Protein AF-0000000075341262 (afdb_homodimer)

Secondary structure (DSSP, 8-state):
--------------------S-HHHHHHHHHHHHTTT-HHHHHHHHHHHHHHS-S-S-EEEEEEPHHHHHHH-S--HHHHHHTEESS---HHHHTTPPTT-EEE-SSTT-EEEB-S-TTSSS-EETTEEEEEEEEEE-SSEEEEEESS---TT------S---S-------B------B--S----HHHHHHHHHTT-HHHHHHHHTS--S--SSBPPEEEEEPPGGGGTTTTT-HHHHHHHHHTTEESS---HHHHHHSPTTEEEE-SSTT-EEEEEEETTEEEETTEEEEEEEEEE-SSEEEEEESSPPPPP-----------/--------------------S-HHHHHHHHHHHHTTT-HHHHHHHHHHHHHHS-S-S-EEEEEEPHHHHHHH-S--HHHHHHTEESS---HHHHTTPPTT-EEE-SSTT-EEEB-S-TTSSS-EETTEEEEEEEEEE-SSEEEEEESS---TT------SS--S-------B------B--S----HHHHHHHHHTT-HHHHHHHHTS--S--SSBPPEEEEEPPGGGGTT-TT-HHHHHHHHHTTEESS---HHHHHHSPTTEEEE-SSTT-EEEEEEETTEEEETTEEEEEEEEEE-SSEEEEEESSPPPPP-----------

Sequence (650 aa):
MAAKLVISLTLLSLFSLSYPLPDNSVSDAVEILSNSGYLSMALTLEFGSKFLTPPSPSLTIFSPSDSAFASFGQPSLALLQLHFSPLSFPSTFMKTLPYHAKIPTMSPNHTLIVTSLPSDDQVSLNGVKINQPEIYDDGSLRIFGIETFLDPDYSVSESQDGADPDLTLGQSVECLESVRGSEMNFDDAVRYLTTEGYNVMASFLQLQLVGFKDQTVVLTVFAPPDEAFQGYFGNFSEYSSIFLRHVVPCKISYQDLIDFDQGTVLPTFLEGFKINVTKSLKDLYLNNVRVNDPSLYLNDWMFIHGVEKIVPEYVPQSSQIGSSMMAAKLVISLTLLSLFSLSYPLPDNSVSDAVEILSNSGYLSMALTLEFGSKFLTPPSPSLTIFSPSDSAFASFGQPSLALLQLHFSPLSFPSTFMKTLPYHAKIPTMSPNHTLIVTSLPSDDQVSLNGVKINQPEIYDDGSLRIFGIETFLDPDYSVSESQDGADPDLTLGQSVECLESVRGSEMNFDDAVRYLTTEGYNVMASFLQLQLVGFKDQTVVLTVFAPPDEAFQGYFGNFSEYSSIFLRHVVPCKISYQDLIDFDQGTVLPTFLEGFKINVTKSLKDLYLNNVRVNDPSLYLNDWMFIHGVEKIVPEYVPQSSQIGSSM

Organism: Citrus sinensis (NCBI:txid2711)

pLDDT: mean 76.07, std 20.43, range [21.83, 98.31]

Solvent-accessible surface area (backbone atoms only — not comparable to full-atom values): 35566 Å² total; per-residue (Å²): 136,84,80,76,77,74,76,75,76,72,75,74,73,77,72,79,76,48,57,44,52,55,66,64,55,55,53,52,45,31,54,50,28,51,73,66,55,20,40,63,49,19,50,43,50,72,75,30,37,78,76,59,36,58,44,32,66,24,27,21,34,53,36,37,30,40,68,32,43,66,74,71,49,87,75,51,70,61,58,55,16,54,33,28,20,55,50,50,65,53,69,76,54,56,41,49,44,33,42,63,26,74,43,67,31,55,18,86,98,42,64,41,32,28,60,22,48,46,67,43,94,48,49,18,44,55,75,39,56,42,46,82,75,60,79,34,74,74,75,36,44,26,28,27,40,22,69,53,80,76,54,92,78,61,61,81,67,76,65,88,71,74,54,63,79,66,62,74,49,33,70,62,62,78,54,60,73,64,42,81,38,68,70,51,68,51,60,66,59,27,54,51,27,37,57,69,33,19,45,59,56,20,26,55,53,59,50,39,90,64,62,80,39,71,56,20,64,26,26,19,35,52,41,34,38,46,77,56,42,76,86,47,68,71,44,51,79,48,50,26,61,58,54,26,57,29,29,23,60,24,68,61,51,64,66,55,61,70,66,46,56,75,27,20,29,36,63,30,68,25,75,64,36,56,39,36,35,40,70,56,94,92,45,46,23,42,31,84,31,44,54,73,35,68,66,67,39,81,59,96,44,41,28,29,29,29,26,66,38,73,71,49,53,60,53,84,72,76,73,76,73,74,74,82,117,135,83,80,78,77,75,78,75,75,74,77,74,75,77,70,77,74,49,57,44,52,54,66,65,55,55,54,52,44,30,54,51,27,51,73,66,56,21,39,62,49,20,50,44,50,72,76,29,38,77,76,58,36,57,41,31,65,24,27,22,33,54,35,36,29,39,67,32,41,67,74,70,49,87,75,52,68,61,59,54,16,55,33,28,21,53,51,49,67,53,70,76,54,55,40,49,42,33,43,63,26,72,42,67,30,56,18,86,98,42,64,41,32,29,60,22,48,46,66,42,92,48,47,18,42,56,75,40,55,42,46,80,75,60,78,35,73,74,72,36,44,27,30,26,39,22,68,53,80,76,53,89,78,62,60,81,68,76,64,85,72,73,53,63,78,66,60,75,50,34,69,62,63,78,55,63,74,61,44,80,39,67,73,52,68,54,61,65,60,28,55,51,27,40,60,71,32,19,45,59,57,21,26,57,52,59,49,39,90,65,61,79,38,70,58,22,66,28,25,20,33,53,40,34,37,46,74,53,46,74,83,48,70,71,42,51,81,49,49,26,60,57,52,27,55,29,30,23,61,24,69,60,52,62,67,54,60,70,66,46,56,74,28,20,28,36,64,29,67,24,73,64,36,55,40,36,34,39,71,57,94,95,46,44,23,41,30,84,29,44,53,73,35,69,66,69,40,78,58,95,43,40,29,29,28,28,26,66,40,73,70,48,54,59,54,84,72,75,73,77,72,75,73,81,118

Foldseek 3Di:
DDPPPPPPPPPPPPPPCLPAAPPVQLVVLLVLCCPPQQNVVSVCSVPPVVPLPPSAQAKEFATEGPVQCVVVDDDDSLLRQQRMASAHAAPVRLLQAFFQAWGDTSRPPFTWTWHDHSQDPFTDTLNWTWDPDFSDDDPRYTYIYTHHGHDRPSDPPPPDDDPPPCPVQDDADPADFWDQDDFDACVVVLVLCVVVQQNLLSVVSNPDPTGPDSTFFAKEFATEGPVQCVPPPPRVVCSCVLRQLRMFRHHAAPVNLVPDDQNHWTDTSRPNAIWTWHDDDPWIDTLNWTQPAGQSDDDDRYTYTYTHHRRGGRDPDPPPPPPPD/DDPPPPPPPPPPPPPPCLPAAPPVQLVVLLVLCCVPQQNVVSVCSVPPVVPLPPSAQAKEFATEGPVQCVVVDDDDSLLRQQRMASAHAAPVRLLQAFFQAWGDTSRPPFTWTWHDHSQDPFTDTLNWTWDPDFSDDDPRYTYIYTHHGHDRPSDPPPPDDDPVPCPVQDAADPADDWDQDDFDACVVVLVLCVVVQQNLLSVVSNPDPTGPDSTHFAKEFATEGPVQCVPVPPRVVCSCVLRQLRMFRHHAAPVNL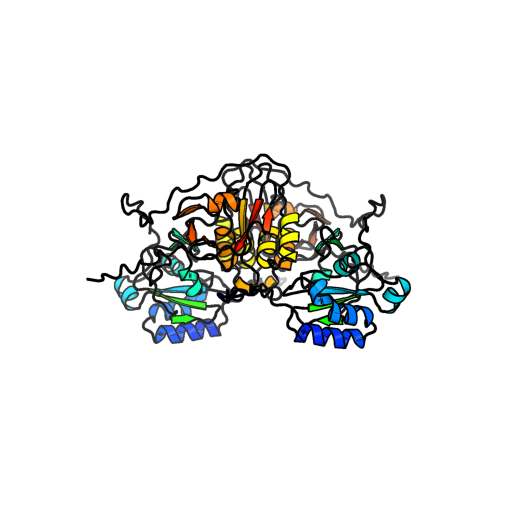VPDDQNHWTDTSRPNAIWTWHDDDPWIDTLNWTQPAGQSDDDDRYTYTYTHHRRGGRDPDPPPPPPPD

Nearest PDB structures (foldseek):
  5yjh-assembly1_A-2  TM=3.939E-01  e=1.850E-12  Homo sapiens
  7ezx-assembly1_bP  TM=5.472E-01  e=1.880E-06  Porphyridium purpureum
  5yjh-assembly1_A-2  TM=3.938E-01  e=3.399E-12  Homo sapiens
  7ezx-assembly1_bP  TM=5.399E-01  e=1.982E-06  Porphyridium purpureum

Structure (mmCIF, N/CA/C/O backbone):
data_AF-0000000075341262-model_v1
#
loop_
_entity.id
_entity.type
_entity.pdbx_description
1 polymer 'FAS1 domain-containing protein'
#
loop_
_atom_site.group_PDB
_atom_site.id
_atom_site.type_symbol
_atom_site.label_atom_id
_atom_site.label_alt_id
_atom_site.label_comp_id
_atom_site.label_asym_id
_atom_site.label_entity_id
_atom_site.label_seq_id
_atom_site.pdbx_PDB_ins_code
_atom_site.Cartn_x
_atom_site.Cartn_y
_atom_site.Cartn_z
_atom_site.occupancy
_atom_site.B_iso_or_equiv
_atom_site.auth_seq_id
_atom_site.auth_comp_id
_atom_site.auth_asym_id
_atom_site.auth_atom_id
_atom_site.pdbx_PDB_model_num
ATOM 1 N N . MET A 1 1 ? 61.438 -13.398 -24.422 1 26.08 1 MET A N 1
ATOM 2 C CA . MET A 1 1 ? 60.938 -12.102 -23.984 1 26.08 1 MET A CA 1
ATOM 3 C C . MET A 1 1 ? 59.406 -12.047 -24.141 1 26.08 1 MET A C 1
ATOM 5 O O . MET A 1 1 ? 58.906 -11.766 -25.234 1 26.08 1 MET A O 1
ATOM 9 N N . ALA A 1 2 ? 58.656 -12.969 -23.484 1 28.7 2 ALA A N 1
ATOM 10 C CA . ALA A 1 2 ? 57.25 -13.336 -23.594 1 28.7 2 ALA A CA 1
ATOM 11 C C . ALA A 1 2 ? 56.344 -12.18 -23.141 1 28.7 2 ALA A C 1
ATOM 13 O O . ALA A 1 2 ? 56.469 -11.703 -22 1 28.7 2 ALA A O 1
ATOM 14 N N . ALA A 1 3 ? 55.844 -11.312 -24.109 1 26.92 3 ALA A N 1
ATOM 15 C CA . ALA A 1 3 ? 54.969 -10.156 -23.984 1 26.92 3 ALA A CA 1
ATOM 16 C C . ALA A 1 3 ? 53.625 -10.547 -23.344 1 26.92 3 ALA A C 1
ATOM 18 O O . ALA A 1 3 ? 52.875 -11.344 -23.891 1 26.92 3 ALA A O 1
ATOM 19 N N . LYS A 1 4 ? 53.562 -10.68 -21.953 1 32.91 4 LYS A N 1
ATOM 20 C CA . LYS A 1 4 ? 52.375 -10.938 -21.172 1 32.91 4 LYS A CA 1
ATOM 21 C C . LYS A 1 4 ? 51.281 -9.906 -21.469 1 32.91 4 LYS A C 1
ATOM 23 O O . LYS A 1 4 ? 51.469 -8.711 -21.281 1 32.91 4 LYS A O 1
ATOM 28 N N . LEU A 1 5 ? 50.469 -10.125 -22.531 1 27.78 5 LEU A N 1
ATOM 29 C CA . LEU A 1 5 ? 49.281 -9.328 -22.859 1 27.78 5 LEU A CA 1
ATOM 30 C C . LEU A 1 5 ? 48.344 -9.219 -21.672 1 27.78 5 LEU A C 1
ATOM 32 O O . LEU A 1 5 ? 47.781 -10.227 -21.219 1 27.78 5 LEU A O 1
ATOM 36 N N . VAL A 1 6 ? 48.688 -8.406 -20.672 1 28.11 6 VAL A N 1
ATOM 37 C CA . VAL A 1 6 ? 47.75 -8.125 -19.578 1 28.11 6 VAL A CA 1
ATOM 38 C C . VAL A 1 6 ? 46.469 -7.539 -20.109 1 28.11 6 VAL A C 1
ATOM 40 O O . VAL A 1 6 ? 46.469 -6.492 -20.766 1 28.11 6 VAL A O 1
ATOM 43 N N . ILE A 1 7 ? 45.562 -8.422 -20.594 1 27.2 7 ILE A N 1
ATOM 44 C CA . ILE A 1 7 ? 44.219 -7.965 -20.938 1 27.2 7 ILE A CA 1
ATOM 45 C C . ILE A 1 7 ? 43.594 -7.234 -19.75 1 27.2 7 ILE A C 1
ATOM 47 O O . ILE A 1 7 ? 43.469 -7.797 -18.656 1 27.2 7 ILE A O 1
ATOM 51 N N . SER A 1 8 ? 43.875 -5.945 -19.609 1 26.41 8 SER A N 1
ATOM 52 C CA . SER A 1 8 ? 43.156 -5.098 -18.641 1 26.41 8 SER A CA 1
ATOM 53 C C . SER A 1 8 ? 41.656 -5.199 -18.797 1 26.41 8 SER A C 1
ATOM 55 O O . SER A 1 8 ? 41.125 -4.855 -19.844 1 26.41 8 SER A O 1
ATOM 57 N N . LEU A 1 9 ? 41.094 -6.238 -18.281 1 24.53 9 LEU A N 1
ATOM 58 C CA . LEU A 1 9 ? 39.625 -6.312 -18.219 1 24.53 9 LEU A CA 1
ATOM 59 C C . LEU A 1 9 ? 39.062 -5.074 -17.531 1 24.53 9 LEU A C 1
ATOM 61 O O . LEU A 1 9 ? 39.344 -4.828 -16.359 1 24.53 9 LEU A O 1
ATOM 65 N N . THR A 1 10 ? 38.938 -4.016 -18.344 1 27.02 10 THR A N 1
ATOM 66 C CA . THR A 1 10 ? 38.25 -2.826 -17.875 1 27.02 10 THR A CA 1
ATOM 67 C C . THR A 1 10 ? 36.875 -3.199 -17.281 1 27.02 10 THR A C 1
ATOM 69 O O . THR A 1 10 ? 36.125 -3.955 -17.875 1 27.02 10 THR A O 1
ATOM 72 N N . LEU A 1 11 ? 36.875 -3.322 -16.047 1 23.42 11 LEU A N 1
ATOM 73 C CA . LEU A 1 11 ? 35.656 -3.445 -15.234 1 23.42 11 LEU A CA 1
ATOM 74 C C . LEU A 1 11 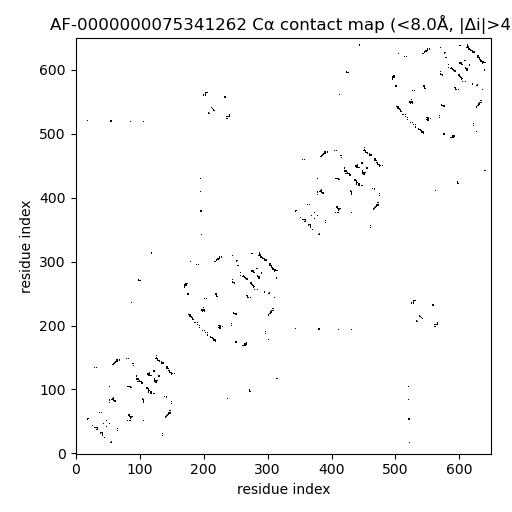? 34.625 -2.379 -15.617 1 23.42 11 LEU A C 1
ATOM 76 O O . LEU A 1 11 ? 34.875 -1.185 -15.43 1 23.42 11 LEU A O 1
ATOM 80 N N . LEU A 1 12 ? 33.938 -2.631 -16.781 1 25.83 12 LEU A N 1
ATOM 81 C CA . LEU A 1 12 ? 32.781 -1.77 -17.094 1 25.83 12 LEU A CA 1
ATOM 82 C C . LEU A 1 12 ? 31.875 -1.615 -15.891 1 25.83 12 LEU A C 1
ATOM 84 O O . LEU A 1 12 ? 31.344 -2.604 -15.375 1 25.83 12 LEU A O 1
ATOM 88 N N . SER A 1 13 ? 32.156 -0.7 -15.055 1 25.8 13 SER A N 1
ATOM 89 C CA . SER A 1 13 ? 31.281 -0.218 -14 1 25.8 13 SER A CA 1
ATOM 90 C C . SER A 1 13 ? 29.844 -0.079 -14.508 1 25.8 13 SER A C 1
ATOM 92 O O . SER A 1 13 ? 29.578 0.685 -15.438 1 25.8 13 SER A O 1
ATOM 94 N N . LEU A 1 14 ? 29.219 -1.147 -14.609 1 25.58 14 LEU A N 1
ATOM 95 C CA . LEU A 1 14 ? 27.781 -1.118 -14.883 1 25.58 14 LEU A CA 1
ATOM 96 C C . LEU A 1 14 ? 27.062 -0.161 -13.93 1 25.58 14 LEU A C 1
ATOM 98 O O . LEU A 1 14 ? 26.969 -0.43 -12.727 1 25.58 14 LEU A O 1
ATOM 102 N N . PHE A 1 15 ? 27.172 1.154 -14.188 1 28.8 15 PHE A N 1
ATOM 103 C CA . PHE A 1 15 ? 26.391 2.24 -13.617 1 28.8 15 PHE A CA 1
ATOM 104 C C . PHE A 1 15 ? 24.906 1.879 -13.602 1 28.8 15 PHE A C 1
ATOM 106 O O . PHE A 1 15 ? 24.359 1.453 -14.625 1 28.8 15 PHE A O 1
ATOM 113 N N . SER A 1 16 ? 24.422 1.258 -12.617 1 31.05 16 SER A N 1
ATOM 114 C CA . SER A 1 16 ? 23 1.072 -12.297 1 31.05 16 SER A CA 1
ATOM 115 C C . SER A 1 16 ? 22.172 2.27 -12.75 1 31.05 16 SER A C 1
ATOM 117 O O . SER A 1 16 ? 22.422 3.398 -12.312 1 31.05 16 SER A O 1
ATOM 119 N N . LEU A 1 17 ? 21.609 2.307 -13.945 1 32.59 17 LEU A N 1
ATOM 120 C CA . LEU A 1 17 ? 20.844 3.348 -14.617 1 32.59 17 LEU A CA 1
ATOM 121 C C . LEU A 1 17 ? 19.641 3.768 -13.781 1 32.59 17 LEU A C 1
ATOM 123 O O . LEU A 1 17 ? 18.594 3.119 -13.828 1 32.59 17 LEU A O 1
ATOM 127 N N . SER A 1 18 ? 19.672 4.055 -12.5 1 40.34 18 SER A N 1
ATOM 128 C CA . SER A 1 18 ? 18.719 5.008 -11.938 1 40.34 18 SER A CA 1
ATOM 129 C C . SER A 1 18 ? 18.312 6.059 -12.969 1 40.34 18 SER A C 1
ATOM 131 O O . SER A 1 18 ? 19.172 6.766 -13.508 1 40.34 18 SER A O 1
ATOM 133 N N . TYR A 1 19 ? 17.359 5.723 -13.719 1 44.75 19 TYR A N 1
ATOM 134 C CA . TYR A 1 19 ? 17.109 6.723 -14.75 1 44.75 19 TYR A CA 1
ATOM 135 C C . TYR A 1 19 ? 16.953 8.109 -14.133 1 44.75 19 TYR A C 1
ATOM 137 O O . TYR A 1 19 ? 16.109 8.312 -13.258 1 44.75 19 TYR A O 1
ATOM 145 N N . PRO A 1 20 ? 17.891 8.75 -14.117 1 58.56 20 PRO A N 1
ATOM 146 C CA . PRO A 1 20 ? 17.859 10.164 -13.758 1 58.56 20 PRO A CA 1
ATOM 147 C C . PRO A 1 20 ? 16.703 10.922 -14.406 1 58.56 20 PRO A C 1
ATOM 149 O O . PRO A 1 20 ? 16.062 10.406 -15.32 1 58.56 20 PRO A O 1
ATOM 152 N N . LEU A 1 21 ? 16.125 11.789 -13.641 1 66.81 21 LEU A N 1
ATOM 153 C CA . LEU A 1 21 ? 15.266 12.766 -14.305 1 66.81 21 LEU A CA 1
ATOM 154 C C . LEU A 1 21 ? 15.656 12.922 -15.773 1 66.81 21 LEU A C 1
ATOM 156 O O . LEU A 1 21 ? 16.844 12.875 -16.109 1 66.81 21 LEU A O 1
ATOM 160 N N . PRO A 1 22 ? 14.648 12.805 -16.625 1 64.69 22 PRO A N 1
ATOM 161 C CA . PRO A 1 22 ? 15.016 13.086 -18.016 1 64.69 22 PRO A CA 1
ATOM 162 C C . PRO A 1 22 ? 15.891 14.328 -18.156 1 64.69 22 PRO A C 1
ATOM 164 O O . PRO A 1 22 ? 15.688 15.32 -17.438 1 64.69 22 PRO A O 1
ATOM 167 N N . ASP A 1 23 ? 16.859 14.234 -18.891 1 70.88 23 ASP A N 1
ATOM 168 C CA . ASP A 1 23 ? 17.797 15.328 -19.125 1 70.88 23 ASP A CA 1
ATOM 169 C C . ASP A 1 23 ? 17.062 16.609 -19.531 1 70.88 23 ASP A C 1
ATOM 171 O O . ASP A 1 23 ? 17.453 17.703 -19.141 1 70.88 23 ASP A O 1
ATOM 175 N N . ASN A 1 24 ? 15.969 16.312 -20.172 1 79.12 24 ASN A N 1
ATOM 176 C CA . ASN A 1 24 ? 15.219 17.5 -20.594 1 79.12 24 ASN A CA 1
ATOM 177 C C . ASN A 1 24 ? 14.555 18.188 -19.406 1 79.12 24 ASN A C 1
ATOM 179 O O . ASN A 1 24 ? 14.375 19.406 -19.406 1 79.12 24 ASN A O 1
ATOM 183 N N . SER A 1 25 ? 14.266 17.406 -18.438 1 83.88 25 SER A N 1
ATOM 184 C CA . SER A 1 25 ? 13.648 18 -17.25 1 83.88 25 SER A CA 1
ATOM 185 C C . SER A 1 25 ? 14.617 18.906 -16.516 1 83.88 25 SER A C 1
ATOM 187 O O . SER A 1 25 ? 14.266 20.047 -16.156 1 83.88 25 SER A O 1
ATOM 189 N N . VAL A 1 26 ? 15.859 18.516 -16.391 1 85.44 26 VAL A N 1
ATOM 190 C CA . VAL A 1 26 ? 16.859 19.281 -15.656 1 85.44 26 VAL A CA 1
ATOM 191 C C . VAL A 1 26 ? 17.234 20.531 -16.453 1 85.44 26 VAL A C 1
ATOM 193 O O . VAL A 1 26 ? 17.328 21.625 -15.891 1 85.44 26 VAL A O 1
ATOM 196 N N . SER A 1 27 ? 17.359 20.328 -17.719 1 86.75 27 SER A N 1
ATOM 197 C CA . SER A 1 27 ? 17.734 21.453 -18.562 1 86.75 27 SER A CA 1
ATOM 198 C C . SER A 1 27 ? 16.656 22.531 -18.578 1 86.75 27 SER A C 1
ATOM 200 O O . SER A 1 27 ? 16.953 23.719 -18.484 1 86.75 27 SER A O 1
ATOM 202 N N . ASP A 1 28 ? 15.43 22.094 -18.672 1 90.75 28 ASP A N 1
ATOM 203 C CA . ASP A 1 28 ? 14.312 23.031 -18.656 1 90.75 28 ASP A CA 1
ATOM 204 C C . ASP A 1 28 ? 14.227 23.766 -17.312 1 90.75 28 ASP A C 1
ATOM 206 O O . ASP A 1 28 ? 14.016 24.969 -17.281 1 90.75 28 ASP A O 1
ATOM 210 N N . ALA A 1 29 ? 14.422 23 -16.297 1 92.5 29 ALA A N 1
ATOM 211 C CA . ALA A 1 29 ? 14.367 23.578 -14.969 1 92.5 29 ALA A CA 1
ATOM 212 C C . ALA A 1 29 ? 15.477 24.609 -14.766 1 92.5 29 ALA A C 1
ATOM 214 O O . ALA A 1 29 ? 15.25 25.672 -14.203 1 92.5 29 ALA A O 1
ATO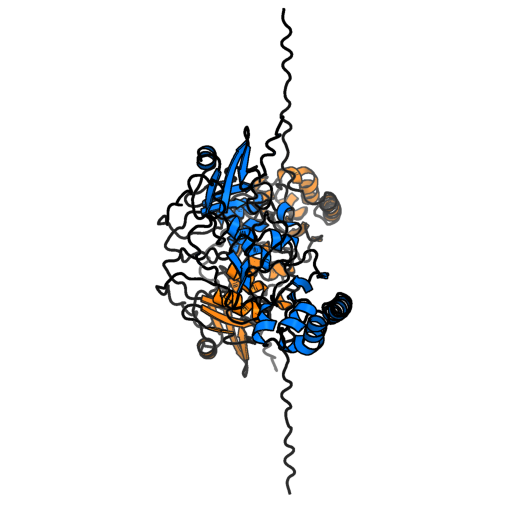M 215 N N . VAL A 1 30 ? 16.672 24.328 -15.234 1 90.38 30 VAL A N 1
ATOM 216 C CA . VAL A 1 30 ? 17.828 25.219 -15.094 1 90.38 30 VAL A CA 1
ATOM 217 C C . VAL A 1 30 ? 17.562 26.531 -15.828 1 90.38 30 VAL A C 1
ATOM 219 O O . VAL A 1 30 ? 17.844 27.609 -15.305 1 90.38 30 VAL A O 1
ATOM 222 N N . GLU A 1 31 ? 17 26.422 -16.969 1 90.94 31 GLU A N 1
ATOM 223 C CA . GLU A 1 31 ? 16.688 27.609 -17.75 1 90.94 31 GLU A CA 1
ATOM 224 C C . GLU A 1 31 ? 15.672 28.5 -17.016 1 90.94 31 GLU A C 1
ATOM 226 O O . GLU A 1 31 ? 15.867 29.703 -16.906 1 90.94 31 GLU A O 1
ATOM 231 N N . ILE A 1 32 ? 14.711 27.891 -16.547 1 93.19 32 ILE A N 1
ATOM 232 C CA . ILE A 1 32 ? 13.648 28.641 -15.891 1 93.19 32 ILE A CA 1
ATOM 233 C C . ILE A 1 32 ? 14.18 29.25 -14.594 1 93.19 32 ILE A C 1
ATOM 235 O O . ILE A 1 32 ? 13.945 30.438 -14.312 1 93.19 32 ILE A O 1
ATOM 239 N N . LEU A 1 33 ? 14.898 28.516 -13.82 1 92.69 33 LEU A N 1
ATOM 240 C CA . LEU A 1 33 ? 15.477 29 -12.57 1 92.69 33 LEU A CA 1
ATOM 241 C C . LEU A 1 33 ? 16.406 30.188 -12.828 1 92.69 33 LEU A C 1
ATOM 243 O O . LEU A 1 33 ? 16.375 31.172 -12.102 1 92.69 33 LEU A O 1
ATOM 247 N N . SER A 1 34 ? 17.203 30.078 -13.883 1 88.94 34 SER A N 1
ATOM 248 C CA . SER A 1 34 ? 18.203 31.109 -14.203 1 88.94 34 SER A CA 1
ATOM 249 C C . SER A 1 34 ? 17.531 32.438 -14.531 1 88.94 34 SER A C 1
ATOM 251 O O . SER A 1 34 ? 18.125 33.5 -14.297 1 88.94 34 SER A O 1
ATOM 253 N N . ASN A 1 35 ? 16.328 32.312 -14.969 1 89 35 ASN A N 1
ATOM 254 C CA . ASN A 1 35 ? 15.633 33.531 -15.406 1 89 35 ASN A CA 1
ATOM 255 C C . ASN A 1 35 ? 14.602 34 -14.383 1 89 35 ASN A C 1
ATOM 257 O O . ASN A 1 35 ? 13.797 34.875 -14.672 1 89 35 ASN A O 1
ATOM 261 N N . SER A 1 36 ? 14.594 33.375 -13.227 1 91.38 36 SER A N 1
ATOM 262 C CA . SER A 1 36 ? 13.531 33.688 -12.273 1 91.38 36 SER A CA 1
ATOM 263 C C . SER A 1 36 ? 14.117 34.094 -10.922 1 91.38 36 SER A C 1
ATOM 265 O O . SER A 1 36 ? 13.438 34 -9.898 1 91.38 36 SER A O 1
ATOM 267 N N . GLY A 1 37 ? 15.406 34.438 -10.875 1 90.38 37 GLY A N 1
ATOM 268 C CA . GLY A 1 37 ? 16 34.875 -9.633 1 90.38 37 GLY A CA 1
ATOM 269 C C . GLY A 1 37 ? 16.562 33.75 -8.789 1 90.38 37 GLY A C 1
ATOM 270 O O . GLY A 1 37 ? 16.828 33.906 -7.598 1 90.38 37 GLY A O 1
ATOM 271 N N . TYR A 1 38 ? 16.688 32.562 -9.398 1 92.81 38 TYR A N 1
ATOM 272 C CA . TYR A 1 38 ? 17.203 31.391 -8.719 1 92.81 38 TYR A CA 1
ATOM 273 C C . TYR A 1 38 ? 18.422 30.828 -9.453 1 92.81 38 TYR A C 1
ATOM 275 O O . TYR A 1 38 ? 18.531 29.609 -9.641 1 92.81 38 TYR A O 1
ATOM 283 N N . LEU A 1 39 ? 19.297 31.703 -9.859 1 86.38 39 LEU A N 1
ATOM 284 C CA . LEU A 1 39 ? 20.469 31.312 -10.641 1 86.38 39 LEU A CA 1
ATOM 285 C C . LEU A 1 39 ? 21.375 30.391 -9.844 1 86.38 39 LEU A C 1
ATOM 287 O O . LEU A 1 39 ? 21.922 29.438 -10.383 1 86.38 39 LEU A O 1
ATOM 291 N N . SER A 1 40 ? 21.625 30.656 -8.578 1 88.62 40 SER A N 1
ATOM 292 C CA . SER A 1 40 ? 22.5 29.844 -7.742 1 88.62 40 SER A CA 1
ATOM 293 C C . SER A 1 40 ? 22.031 28.391 -7.703 1 88.62 40 SER A C 1
ATOM 295 O O . SER A 1 40 ? 22.828 27.469 -7.84 1 88.62 40 SER A O 1
ATOM 297 N N . MET A 1 41 ? 20.688 28.234 -7.52 1 91.5 41 MET A N 1
ATOM 298 C CA . MET A 1 41 ? 20.156 26.875 -7.504 1 91.5 41 MET A CA 1
ATOM 299 C C . MET A 1 41 ? 20.219 26.25 -8.891 1 91.5 41 MET A C 1
ATOM 301 O O . MET A 1 41 ? 20.469 25.047 -9.023 1 91.5 41 MET A O 1
ATOM 305 N N . ALA A 1 42 ? 20.016 27.047 -9.969 1 88.94 42 ALA A N 1
ATOM 306 C CA . ALA A 1 42 ? 20.172 26.562 -11.336 1 88.94 42 ALA A CA 1
ATOM 307 C C . ALA A 1 42 ? 21.562 25.969 -11.555 1 88.94 42 ALA A C 1
ATOM 309 O O . ALA A 1 42 ? 21.688 24.875 -12.094 1 88.94 42 ALA A O 1
ATOM 310 N N . LEU A 1 43 ? 22.516 26.656 -11.07 1 81.25 43 LEU A N 1
ATOM 311 C CA . LEU A 1 43 ? 23.891 26.203 -11.227 1 81.25 43 LEU A CA 1
ATOM 312 C C . LEU A 1 43 ? 24.156 24.969 -10.391 1 81.25 43 LEU A C 1
ATOM 314 O O . LEU A 1 43 ? 24.859 24.047 -10.836 1 81.25 43 LEU A O 1
ATOM 318 N N . THR A 1 44 ? 23.594 24.984 -9.219 1 83.94 44 THR A N 1
ATOM 319 C CA . THR A 1 44 ? 23.719 23.812 -8.359 1 83.94 44 THR A CA 1
ATOM 320 C C . THR A 1 44 ? 23.141 22.578 -9.039 1 83.94 44 THR A C 1
ATOM 322 O O . THR A 1 44 ? 23.734 21.5 -8.984 1 83.94 44 THR A O 1
ATOM 325 N N . LEU A 1 45 ? 21.969 22.766 -9.609 1 84 45 LEU A N 1
ATOM 326 C CA . LEU A 1 45 ? 21.297 21.672 -10.297 1 84 45 LEU A CA 1
ATOM 327 C C . LEU A 1 45 ? 22.078 21.234 -11.531 1 84 45 LEU A C 1
ATOM 329 O O . LEU A 1 45 ? 22.203 20.047 -11.812 1 84 45 LEU A O 1
ATOM 333 N N . GLU A 1 46 ? 22.578 22.141 -12.25 1 77.56 46 GLU A N 1
ATOM 334 C CA . GLU A 1 46 ? 23.312 21.891 -13.492 1 77.56 46 GLU A CA 1
ATOM 335 C C . GLU A 1 46 ? 24.609 21.141 -13.227 1 77.56 46 GLU A C 1
ATOM 337 O O . GLU A 1 46 ? 24.953 20.203 -13.93 1 77.56 46 GLU A O 1
ATOM 342 N N . PHE A 1 47 ? 25.328 21.516 -12.164 1 65.25 47 PHE A N 1
ATOM 343 C CA . PHE A 1 47 ? 26.672 21 -11.969 1 65.25 47 PHE A CA 1
ATOM 344 C C . PHE A 1 47 ? 26.703 19.969 -10.844 1 65.25 47 PHE A C 1
ATOM 346 O O . PHE A 1 47 ? 27.609 19.125 -10.789 1 65.25 47 PHE A O 1
ATOM 353 N N . GLY A 1 48 ? 25.656 20.016 -10.062 1 62.88 48 GLY A N 1
ATOM 354 C CA . GLY A 1 48 ? 25.703 19.172 -8.875 1 62.88 48 GLY A CA 1
ATOM 355 C C . GLY A 1 48 ? 24.719 18.031 -8.906 1 62.88 48 GLY A C 1
ATOM 356 O O . GLY A 1 48 ? 24.703 17.203 -7.988 1 62.88 48 GLY A O 1
ATOM 357 N N . SER A 1 49 ? 23.891 18 -9.914 1 62.34 49 SER A N 1
ATOM 358 C CA . SER A 1 49 ? 22.766 17.047 -9.906 1 62.34 49 SER A CA 1
ATOM 359 C C . SER A 1 49 ? 23.266 15.617 -9.734 1 62.34 49 SER A C 1
ATOM 361 O O . SER A 1 49 ? 22.641 14.82 -9.031 1 62.34 49 SER A O 1
ATOM 363 N N . LYS A 1 50 ? 24.359 15.391 -10.32 1 59.41 50 LYS A N 1
ATOM 364 C CA . LYS A 1 50 ? 24.891 14.031 -10.234 1 59.41 50 LYS A CA 1
ATOM 365 C C . LYS A 1 50 ? 25.344 13.703 -8.82 1 59.41 50 LYS A C 1
ATOM 367 O O . LYS A 1 50 ? 25.312 12.547 -8.398 1 59.41 50 LYS A O 1
ATOM 372 N N . PHE A 1 51 ? 25.781 14.758 -8.117 1 52.53 51 PHE A N 1
ATOM 373 C CA . PHE A 1 51 ? 26.328 14.562 -6.781 1 52.53 51 PHE A CA 1
ATOM 374 C C . PHE A 1 51 ? 25.266 14.773 -5.719 1 52.53 51 PHE A C 1
ATOM 376 O O . PHE A 1 51 ? 25.344 14.195 -4.633 1 52.53 51 PHE A O 1
ATOM 383 N N . LEU A 1 52 ? 24.375 15.625 -5.98 1 61.03 52 LEU A N 1
ATOM 384 C CA . LEU A 1 52 ? 23.375 16.031 -5 1 61.03 52 LEU A CA 1
ATOM 385 C C . LEU A 1 52 ? 22.234 15.023 -4.938 1 61.03 52 LEU A C 1
ATOM 387 O O . LEU A 1 52 ? 21.656 14.805 -3.873 1 61.03 52 LEU A O 1
ATOM 391 N N . THR A 1 53 ? 22.062 14.531 -6.09 1 59.88 53 THR A N 1
ATOM 392 C CA . THR A 1 53 ? 20.828 13.75 -6.176 1 59.88 53 THR A CA 1
ATOM 393 C C . THR A 1 53 ? 21.109 12.352 -6.719 1 59.88 53 THR A C 1
ATOM 395 O O . THR A 1 53 ? 21.594 12.203 -7.84 1 59.88 53 THR A O 1
ATOM 398 N N . PRO A 1 54 ? 21.266 11.477 -5.809 1 57.22 54 PRO A N 1
ATOM 399 C CA . PRO A 1 54 ? 21.234 10.164 -6.453 1 57.22 54 PRO A CA 1
ATOM 400 C C . PRO A 1 54 ? 20.141 10.047 -7.512 1 57.22 54 PRO A C 1
ATOM 402 O O . PRO A 1 54 ? 19.141 10.758 -7.449 1 57.22 54 PRO A O 1
ATOM 405 N N . PRO A 1 55 ? 20.438 9.422 -8.578 1 59.31 55 PRO A N 1
ATOM 406 C CA . PRO A 1 55 ? 19.422 9.281 -9.617 1 59.31 55 PRO A CA 1
ATOM 407 C C . PRO A 1 55 ? 18.062 8.875 -9.07 1 59.31 55 PRO A C 1
ATOM 409 O O . PRO A 1 55 ? 17.953 7.906 -8.312 1 59.31 55 PRO A O 1
ATOM 412 N N . SER A 1 56 ? 17.203 9.852 -9.008 1 67 56 SER A N 1
ATOM 413 C CA . SER A 1 56 ? 15.812 9.656 -8.609 1 67 56 SER A CA 1
ATOM 414 C C . SER A 1 56 ? 14.859 10.031 -9.734 1 67 56 SER A C 1
ATOM 416 O O . SER A 1 56 ? 15.102 10.992 -10.469 1 67 56 SER A O 1
ATOM 418 N N . PRO A 1 57 ? 13.867 9.203 -9.93 1 63.72 57 PRO A N 1
ATOM 419 C CA . PRO A 1 57 ? 12.914 9.516 -10.992 1 63.72 57 PRO A CA 1
ATOM 420 C C . PRO A 1 57 ? 12.055 10.742 -10.68 1 63.72 57 PRO A C 1
ATOM 422 O O . PRO A 1 57 ? 11.375 11.273 -11.555 1 63.72 57 PRO A O 1
ATOM 425 N N . SER A 1 58 ? 12.039 11.133 -9.43 1 72.5 58 SER A N 1
ATOM 426 C CA . SER A 1 58 ? 11.273 12.305 -9.016 1 72.5 58 SER A CA 1
ATOM 427 C C . SER A 1 58 ? 12.031 13.133 -7.984 1 72.5 58 SER A C 1
ATOM 429 O O . SER A 1 58 ? 12.898 12.609 -7.273 1 72.5 58 SER A O 1
ATOM 431 N N . LEU A 1 59 ? 11.703 14.414 -8.047 1 83 59 LEU A N 1
ATOM 432 C CA . LEU A 1 59 ? 12.422 15.32 -7.152 1 83 59 LEU A CA 1
ATOM 433 C C . LEU A 1 59 ? 11.57 16.547 -6.828 1 83 59 LEU A C 1
ATOM 435 O O . LEU A 1 59 ? 10.867 17.062 -7.695 1 83 59 LEU A O 1
ATOM 439 N N . THR A 1 60 ? 11.531 16.844 -5.594 1 89.56 60 THR A N 1
ATOM 440 C CA . THR A 1 60 ? 11.078 18.172 -5.203 1 89.56 60 THR A CA 1
ATOM 441 C C . THR A 1 60 ? 12.234 19 -4.66 1 89.56 60 THR A C 1
ATOM 443 O O . THR A 1 60 ? 13.008 18.516 -3.826 1 89.56 60 THR A O 1
ATOM 446 N N . ILE A 1 61 ? 12.406 20.203 -5.16 1 93 61 ILE A N 1
ATOM 447 C CA . ILE A 1 61 ? 13.477 21.094 -4.727 1 93 61 ILE A CA 1
ATOM 448 C C . ILE A 1 61 ? 12.883 22.328 -4.078 1 93 61 ILE A C 1
ATOM 450 O O . ILE A 1 61 ? 11.984 22.969 -4.637 1 93 61 ILE A O 1
ATOM 454 N N . PHE A 1 62 ? 13.266 22.641 -2.9 1 95.5 62 PHE A N 1
ATOM 455 C CA . PHE A 1 62 ? 12.969 23.906 -2.248 1 95.5 62 PHE A CA 1
ATOM 456 C C . PHE A 1 62 ? 14.125 24.875 -2.414 1 95.5 62 PHE A C 1
ATOM 458 O O . PHE A 1 62 ? 15.094 24.844 -1.648 1 95.5 62 PHE A O 1
ATOM 465 N N . SER A 1 63 ? 14 25.797 -3.332 1 95.5 63 SER A N 1
ATOM 466 C CA . SER A 1 63 ? 15.125 26.609 -3.801 1 95.5 63 SER A CA 1
ATOM 467 C C . SER A 1 63 ? 15.156 27.953 -3.104 1 95.5 63 SER A C 1
ATOM 469 O O . SER A 1 63 ? 14.281 28.797 -3.316 1 95.5 63 SER A O 1
ATOM 471 N N . PRO A 1 64 ? 16.203 28.203 -2.342 1 94.25 64 PRO A N 1
ATOM 472 C CA . PRO A 1 64 ? 16.406 29.578 -1.88 1 94.25 64 PRO A CA 1
ATOM 473 C C . PRO A 1 64 ? 16.688 30.547 -3.023 1 94.25 64 PRO A C 1
ATOM 475 O O . PRO A 1 64 ? 17.203 30.141 -4.066 1 94.25 64 PRO A O 1
ATOM 478 N N . SER A 1 65 ? 16.266 31.781 -2.812 1 92.31 65 SER A N 1
ATOM 479 C CA . SER A 1 65 ? 16.531 32.812 -3.803 1 92.31 65 SER A CA 1
ATOM 480 C C . SER A 1 65 ? 18.016 33.156 -3.871 1 92.31 65 SER A C 1
ATOM 482 O O . SER A 1 65 ? 18.781 32.812 -2.984 1 92.31 65 SER A O 1
ATOM 484 N N . ASP A 1 66 ? 18.375 33.906 -4.992 1 89 66 ASP A N 1
ATOM 485 C CA . ASP A 1 66 ? 19.75 34.375 -5.125 1 89 66 ASP A CA 1
ATOM 486 C C . ASP A 1 66 ? 20.125 35.312 -3.98 1 89 66 ASP A C 1
ATOM 488 O O . ASP A 1 66 ? 21.266 35.281 -3.5 1 89 66 ASP A O 1
ATOM 492 N N . SER A 1 67 ? 19.156 36.094 -3.543 1 90.19 67 SER A N 1
ATOM 493 C CA . SER A 1 67 ? 19.406 37 -2.406 1 90.19 67 SER A CA 1
ATOM 494 C C . SER A 1 67 ? 19.703 36.188 -1.142 1 90.19 67 SER A C 1
ATOM 496 O O . SER A 1 67 ? 20.578 36.562 -0.359 1 90.19 67 SER A O 1
ATOM 498 N N . ALA A 1 68 ? 18.984 35.062 -0.964 1 92.06 68 ALA A N 1
ATOM 499 C CA . ALA A 1 68 ? 19.234 34.219 0.189 1 92.06 68 ALA A CA 1
ATOM 500 C C . ALA A 1 68 ? 20.625 33.594 0.118 1 92.06 68 ALA A C 1
ATOM 502 O O . ALA A 1 68 ? 21.328 33.5 1.13 1 92.06 68 ALA A O 1
ATOM 503 N N . PHE A 1 69 ? 21.047 33.094 -1.058 1 88.69 69 PHE A N 1
ATOM 504 C CA . PHE A 1 69 ? 22.375 32.562 -1.252 1 88.69 69 PHE A CA 1
ATOM 505 C C . PHE A 1 69 ? 23.453 33.594 -0.935 1 88.69 69 PHE A C 1
ATOM 507 O O . PHE A 1 69 ? 24.453 33.281 -0.285 1 88.69 69 PHE A O 1
ATOM 514 N N . ALA A 1 70 ? 23.219 34.844 -1.394 1 85.31 70 ALA A N 1
ATOM 515 C CA . ALA A 1 70 ? 24.172 35.938 -1.166 1 85.31 70 ALA A CA 1
ATOM 516 C C . ALA A 1 70 ? 24.344 36.188 0.325 1 85.31 70 ALA A C 1
ATOM 518 O O . ALA A 1 70 ? 25.469 36.406 0.797 1 85.31 70 ALA A O 1
ATOM 519 N N . SER A 1 71 ? 23.234 36.188 1.012 1 89.62 71 SER A N 1
ATOM 520 C CA . SER A 1 71 ? 23.266 36.469 2.441 1 89.62 71 SER A CA 1
ATOM 521 C C . SER A 1 71 ? 23.875 35.312 3.229 1 89.62 71 SER A C 1
ATOM 523 O O . SER A 1 71 ? 24.578 35.531 4.219 1 89.62 71 SER A O 1
ATOM 525 N N . PHE A 1 72 ? 23.656 34.125 2.795 1 86.25 72 PHE A N 1
ATOM 526 C CA . PHE A 1 72 ? 24.078 32.938 3.521 1 86.25 72 PHE A CA 1
ATOM 527 C C . PHE A 1 72 ? 25.547 32.625 3.24 1 86.25 72 PHE A C 1
ATOM 529 O O . PHE A 1 72 ? 26.281 32.188 4.133 1 86.25 72 PHE A O 1
ATOM 536 N N . GLY A 1 73 ? 25.953 32.812 2.018 1 81.56 73 GLY A N 1
ATOM 537 C CA . GLY A 1 73 ? 27.297 32.406 1.58 1 81.56 73 GLY A CA 1
ATOM 538 C C . GLY A 1 73 ? 27.328 31.031 0.961 1 81.56 73 GLY A C 1
ATOM 539 O O . GLY A 1 73 ? 26.406 30.641 0.254 1 81.56 73 GLY A O 1
ATOM 540 N N . GLN A 1 74 ? 28.422 30.25 1.103 1 78.94 74 GLN A N 1
ATOM 541 C CA . GLN A 1 74 ? 28.578 28.922 0.492 1 78.94 74 GLN A CA 1
ATOM 542 C C . GLN A 1 74 ? 27.969 27.844 1.373 1 78.94 74 GLN A C 1
ATOM 544 O O . GLN A 1 74 ? 28.531 27.484 2.41 1 78.94 74 GLN A O 1
ATOM 549 N N . PRO A 1 75 ? 26.812 27.375 0.916 1 85 75 PRO A N 1
ATOM 550 C CA . PRO A 1 75 ? 26.219 26.312 1.723 1 85 75 PRO A CA 1
ATOM 551 C C . PRO A 1 75 ? 27 25 1.623 1 85 75 PRO A C 1
ATOM 553 O O . PRO A 1 75 ? 27.703 24.766 0.638 1 85 75 PRO A O 1
ATOM 556 N N . SER A 1 76 ? 26.922 24.188 2.705 1 82.38 76 SER A N 1
ATOM 557 C CA . SER A 1 76 ? 27.5 22.844 2.656 1 82.38 76 SER A CA 1
ATOM 558 C C . SER A 1 76 ? 26.672 21.922 1.764 1 82.38 76 SER A C 1
ATOM 560 O O . SER A 1 76 ? 25.516 22.219 1.46 1 82.38 76 SER A O 1
ATOM 562 N N . LEU A 1 77 ? 27.328 20.906 1.312 1 81.69 77 LEU A N 1
ATOM 563 C CA . LEU A 1 77 ? 26.625 19.906 0.519 1 81.69 77 LEU A CA 1
ATOM 564 C C . LEU A 1 77 ? 25.438 19.344 1.286 1 81.69 77 LEU A C 1
ATOM 566 O O . LEU A 1 77 ? 24.359 19.156 0.718 1 81.69 77 LEU A O 1
ATOM 570 N N . ALA A 1 78 ? 25.641 19.062 2.518 1 82.25 78 ALA A N 1
ATOM 571 C CA . ALA A 1 78 ? 24.578 18.5 3.354 1 82.25 78 ALA A CA 1
ATOM 572 C C . ALA A 1 78 ? 23.406 19.469 3.455 1 82.25 78 ALA A C 1
ATOM 574 O O . ALA A 1 78 ? 22.25 19.031 3.439 1 82.25 78 ALA A O 1
ATOM 575 N N . LEU A 1 79 ? 23.719 20.719 3.568 1 88.62 79 LEU A N 1
ATOM 576 C CA . LEU A 1 79 ? 22.656 21.719 3.639 1 88.62 79 LEU A CA 1
ATOM 577 C C . LEU A 1 79 ? 21.891 21.781 2.326 1 88.62 79 LEU A C 1
ATOM 579 O O . LEU A 1 79 ? 20.656 21.875 2.33 1 88.62 79 LEU A O 1
ATOM 583 N N . LEU A 1 80 ? 22.609 21.734 1.234 1 89.81 80 LEU A N 1
ATOM 584 C CA . LEU A 1 80 ? 21.953 21.719 -0.063 1 89.81 80 LEU A CA 1
ATOM 585 C C . LEU A 1 80 ? 21.047 20.5 -0.21 1 89.81 80 LEU A C 1
ATOM 587 O O . LEU A 1 80 ? 19.922 20.609 -0.69 1 89.81 80 LEU A O 1
ATOM 591 N N . GLN A 1 81 ? 21.531 19.406 0.224 1 87.94 81 GLN A N 1
ATOM 592 C CA . GLN A 1 81 ? 20.766 18.156 0.142 1 87.94 81 GLN A CA 1
ATOM 593 C C . GLN A 1 81 ? 19.484 18.234 0.959 1 87.94 81 GLN A C 1
ATOM 595 O O . GLN A 1 81 ? 18.484 17.594 0.627 1 87.94 81 GLN A O 1
ATOM 600 N N . LEU A 1 82 ? 19.422 19.047 2.002 1 91.69 82 LEU A N 1
ATOM 601 C CA . LEU A 1 82 ? 18.234 19.266 2.828 1 91.69 82 LEU A CA 1
ATOM 602 C C . LEU A 1 82 ? 17.109 19.891 2.016 1 91.69 82 LEU A C 1
ATOM 604 O O . LEU A 1 82 ? 15.93 19.703 2.328 1 91.69 82 LEU A O 1
ATOM 608 N N . HIS A 1 83 ? 17.5 20.531 0.953 1 93.5 83 HIS A N 1
ATOM 609 C CA . HIS A 1 83 ? 16.531 21.266 0.144 1 93.5 83 HIS A CA 1
ATOM 610 C C . HIS A 1 83 ? 16 20.391 -1 1 93.5 83 HIS A C 1
ATOM 612 O O . HIS A 1 83 ? 15.258 20.875 -1.852 1 93.5 83 HIS A O 1
ATOM 618 N N . PHE A 1 84 ? 16.406 19.141 -1.017 1 88.94 84 PHE A N 1
ATOM 619 C CA . PHE A 1 84 ? 15.984 18.172 -2.031 1 88.94 84 PHE A CA 1
ATOM 620 C C . PHE A 1 84 ? 15.219 17.016 -1.396 1 88.94 84 PHE A C 1
ATOM 622 O O . PHE A 1 84 ? 15.68 16.422 -0.427 1 88.94 84 PHE A O 1
ATOM 629 N N . SER A 1 85 ? 14.047 16.828 -1.905 1 87.75 85 SER A N 1
ATOM 630 C CA . SER A 1 85 ? 13.289 15.633 -1.534 1 87.75 85 SER A CA 1
ATOM 631 C C . SER A 1 85 ? 13.211 14.641 -2.689 1 87.75 85 SER A C 1
ATOM 633 O O . SER A 1 85 ? 12.961 15.031 -3.834 1 87.75 85 SER A O 1
ATOM 635 N N . PRO A 1 86 ? 13.477 13.406 -2.381 1 76.31 86 PRO A N 1
ATOM 636 C CA . PRO A 1 86 ? 13.5 12.414 -3.463 1 76.31 86 PRO A CA 1
ATOM 637 C C . PRO A 1 86 ? 12.102 12.117 -4.012 1 76.31 86 PRO A C 1
ATOM 639 O O . PRO A 1 86 ? 11.961 11.336 -4.953 1 76.31 86 PRO A O 1
ATOM 642 N N . LEU A 1 87 ? 11.156 12.75 -3.488 1 74.75 87 LEU A N 1
ATOM 643 C CA . LEU A 1 87 ? 9.781 12.594 -3.945 1 74.75 87 LEU A CA 1
ATOM 644 C C . LEU A 1 87 ? 9.258 13.883 -4.57 1 74.75 87 LEU A C 1
ATOM 646 O O . LEU A 1 87 ? 9.711 14.969 -4.223 1 74.75 87 LEU A O 1
ATOM 650 N N . SER A 1 88 ? 8.398 13.672 -5.566 1 79.62 88 SER A N 1
ATOM 651 C CA . SER A 1 88 ? 7.766 14.836 -6.184 1 79.62 88 SER A CA 1
ATOM 652 C C . SER A 1 88 ? 6.449 15.18 -5.492 1 79.62 88 SER A C 1
ATOM 654 O O . SER A 1 88 ? 5.512 14.383 -5.504 1 79.62 88 SER A O 1
ATOM 656 N N . PHE A 1 89 ? 6.426 16.219 -4.832 1 78.06 89 PHE A N 1
ATOM 657 C CA . PHE A 1 89 ? 5.246 16.656 -4.094 1 78.06 89 PHE A CA 1
ATOM 658 C C . PHE A 1 89 ? 4.555 17.812 -4.812 1 78.06 89 PHE A C 1
ATOM 660 O O . PHE A 1 89 ? 5.109 18.906 -4.914 1 78.06 89 PHE A O 1
ATOM 667 N N . PRO A 1 90 ? 3.35 17.594 -5.328 1 75.62 90 PRO A N 1
ATOM 668 C CA . PRO A 1 90 ? 2.631 18.75 -5.883 1 75.62 90 PRO A CA 1
ATOM 669 C C . PRO A 1 90 ? 2.131 19.703 -4.805 1 75.62 90 PRO A C 1
ATOM 671 O O . PRO A 1 90 ? 1.962 19.312 -3.65 1 75.62 90 PRO A O 1
ATOM 674 N N . SER A 1 91 ? 1.884 20.922 -5.23 1 82.12 91 SER A N 1
ATOM 675 C CA . SER A 1 91 ? 1.425 21.953 -4.309 1 82.12 91 SER A CA 1
ATOM 676 C C . SER A 1 91 ? 0.136 21.547 -3.609 1 82.12 91 SER A C 1
ATOM 678 O O . SER A 1 91 ? -0.032 21.781 -2.412 1 82.12 91 SER A O 1
ATOM 680 N N . THR A 1 92 ? -0.706 20.984 -4.352 1 70.5 92 THR A N 1
ATOM 681 C CA . THR A 1 92 ? -1.997 20.578 -3.811 1 70.5 92 THR A CA 1
ATOM 682 C C . THR A 1 92 ? -1.815 19.562 -2.686 1 70.5 92 THR A C 1
ATOM 684 O O . THR A 1 92 ? -2.525 19.609 -1.681 1 70.5 92 THR A O 1
ATOM 687 N N . PHE A 1 93 ? -0.791 18.75 -2.826 1 71.62 93 PHE A N 1
ATOM 688 C CA . PHE A 1 93 ? -0.485 17.766 -1.807 1 71.62 93 PHE A CA 1
ATOM 689 C C . PHE A 1 93 ? 0.16 18.406 -0.589 1 71.62 93 PHE A C 1
ATOM 691 O O . PHE A 1 93 ? -0.209 18.109 0.549 1 71.62 93 PHE A O 1
ATOM 698 N N . MET A 1 94 ? 1.05 19.25 -0.859 1 80.88 94 MET A N 1
ATOM 699 C CA . MET A 1 94 ? 1.767 19.906 0.231 1 80.88 94 MET A CA 1
ATOM 700 C C . MET A 1 94 ? 0.798 20.641 1.16 1 80.88 94 MET A C 1
ATOM 702 O O . MET A 1 94 ? 1 20.656 2.375 1 80.88 94 MET A O 1
ATOM 706 N N . LYS A 1 95 ? -0.25 21.078 0.644 1 77 95 LYS A N 1
ATOM 707 C CA . LYS A 1 95 ? -1.231 21.844 1.402 1 77 95 LYS A CA 1
ATOM 708 C C . LYS A 1 95 ? -2.061 20.938 2.307 1 77 95 LYS A C 1
ATOM 710 O O . LYS A 1 95 ? -2.697 21.406 3.252 1 77 95 LYS A O 1
ATOM 715 N N . THR A 1 96 ? -1.966 19.688 1.998 1 68.19 96 THR A N 1
ATOM 716 C CA . THR A 1 96 ? -2.791 18.766 2.771 1 68.19 96 THR A CA 1
ATOM 717 C C . THR A 1 96 ? -2.002 18.188 3.941 1 68.19 96 THR A C 1
ATOM 719 O O . THR A 1 96 ? -2.566 17.516 4.805 1 68.19 96 THR A O 1
ATOM 722 N N . LEU A 1 97 ? -0.682 18.406 3.973 1 75.44 97 LEU A N 1
ATOM 723 C CA . LEU A 1 97 ? 0.157 17.812 5.012 1 75.44 97 LEU A CA 1
ATOM 724 C C . LEU A 1 97 ? -0.128 18.453 6.367 1 75.44 97 LEU A C 1
ATOM 726 O O . LEU A 1 97 ? -0.215 19.672 6.477 1 75.44 97 LEU A O 1
ATOM 730 N N . PRO A 1 98 ? -0.348 17.609 7.41 1 65.38 98 PRO A N 1
ATOM 731 C CA . PRO A 1 98 ? -0.621 18.172 8.734 1 65.38 98 PRO A CA 1
ATOM 732 C C . PRO A 1 98 ? 0.614 18.797 9.375 1 65.38 98 PRO A C 1
ATOM 734 O O . PRO A 1 98 ? 1.741 18.516 8.969 1 65.38 98 PRO A O 1
ATOM 737 N N . TYR A 1 99 ? 0.291 19.547 10.352 1 73.88 99 TYR A N 1
ATOM 738 C CA . TYR A 1 99 ? 1.352 20.156 11.148 1 73.88 99 TYR A CA 1
ATOM 739 C C . TYR A 1 99 ? 2.26 19.078 11.742 1 73.88 99 TYR A C 1
ATOM 741 O O . TYR A 1 99 ? 1.782 18.047 12.21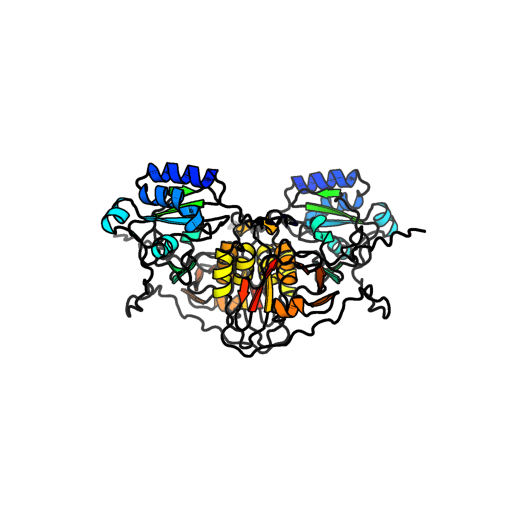9 1 73.88 99 TYR A O 1
ATOM 749 N N . HIS A 1 100 ? 3.547 19.172 11.531 1 74.5 100 HIS A N 1
ATOM 750 C CA . HIS A 1 100 ? 4.586 18.312 12.086 1 74.5 100 HIS A CA 1
ATOM 751 C C . HIS A 1 100 ? 4.816 17.078 11.211 1 74.5 100 HIS A C 1
ATOM 753 O O . HIS A 1 100 ? 5.59 16.188 11.57 1 74.5 100 HIS A O 1
ATOM 759 N N . ALA A 1 101 ? 4.02 17.078 10.156 1 74.56 101 ALA A N 1
ATOM 760 C CA . ALA A 1 101 ? 4.352 16.031 9.195 1 74.56 101 ALA A CA 1
ATOM 761 C C . ALA A 1 101 ? 5.816 16.109 8.781 1 74.56 101 ALA A C 1
ATOM 763 O O . ALA A 1 101 ? 6.398 17.188 8.727 1 74.56 101 ALA A O 1
ATOM 764 N N . LYS A 1 102 ? 6.414 14.945 8.555 1 77.25 102 LYS A N 1
ATOM 765 C CA . LYS A 1 102 ? 7.82 14.883 8.172 1 77.25 102 LYS A CA 1
ATOM 766 C C . LYS A 1 102 ? 7.977 14.594 6.684 1 77.25 102 LYS A C 1
ATOM 768 O O . LYS A 1 102 ? 7.305 13.711 6.141 1 77.25 102 LYS A O 1
ATOM 773 N N . ILE A 1 103 ? 8.766 15.367 5.992 1 83.06 103 ILE A N 1
ATOM 774 C CA . ILE A 1 103 ? 9.109 15.195 4.586 1 83.06 103 ILE A CA 1
ATOM 775 C C . ILE A 1 103 ? 10.547 14.695 4.461 1 83.06 103 ILE A C 1
ATOM 777 O O . ILE A 1 103 ? 11.477 15.312 4.988 1 83.06 103 ILE A O 1
ATOM 781 N N . PRO A 1 104 ? 10.727 13.609 3.822 1 79.38 104 PRO A N 1
ATOM 782 C CA . PRO A 1 104 ? 12.094 13.109 3.666 1 79.38 104 PRO A CA 1
ATOM 783 C C . PRO A 1 104 ? 12.953 14.008 2.771 1 79.38 104 PRO A C 1
ATOM 785 O O . PRO A 1 104 ? 12.43 14.656 1.858 1 79.38 104 PRO A O 1
ATOM 788 N N . THR A 1 105 ? 14.211 14.102 3.041 1 86.12 105 THR A N 1
ATOM 789 C CA . THR A 1 105 ? 15.148 14.867 2.232 1 86.12 105 THR A CA 1
ATOM 790 C C . THR A 1 105 ? 16.297 13.977 1.755 1 86.12 105 THR A C 1
ATOM 792 O O . THR A 1 105 ? 16.375 12.805 2.123 1 86.12 105 THR A O 1
ATOM 795 N N . MET A 1 106 ? 17.125 14.578 0.91 1 78.12 106 MET A N 1
ATOM 796 C CA . MET A 1 106 ? 18.312 13.875 0.409 1 78.12 106 MET A CA 1
ATOM 797 C C . MET A 1 106 ? 19.469 14 1.39 1 78.12 106 MET A C 1
ATOM 799 O O . MET A 1 106 ? 20.531 13.414 1.173 1 78.12 106 MET A O 1
ATOM 803 N N . SER A 1 107 ? 19.266 14.82 2.422 1 80 107 SER A N 1
ATOM 804 C CA . SER A 1 107 ? 20.219 14.82 3.533 1 80 107 SER A CA 1
ATOM 805 C C . SER A 1 107 ? 19.953 13.656 4.48 1 80 107 SER A C 1
ATOM 807 O O . SER A 1 107 ? 18.859 13.531 5.043 1 80 107 SER A O 1
ATOM 809 N N . PRO A 1 108 ? 21 12.797 4.527 1 72 108 PRO A N 1
ATOM 810 C CA . PRO A 1 108 ? 20.797 11.609 5.359 1 72 108 PRO A CA 1
ATOM 811 C C . PRO A 1 108 ? 20.359 11.953 6.781 1 72 108 PRO A C 1
ATOM 813 O O . PRO A 1 108 ? 20.906 12.875 7.395 1 72 108 PRO A O 1
ATOM 816 N N . ASN A 1 109 ? 19.297 11.344 7.344 1 68.75 109 ASN A N 1
ATOM 817 C CA . ASN A 1 109 ? 18.797 11.398 8.711 1 68.75 109 ASN A CA 1
ATOM 818 C C . ASN A 1 109 ? 18.125 12.742 9.008 1 68.75 109 ASN A C 1
ATOM 820 O O . ASN A 1 109 ? 17.938 13.102 10.172 1 68.75 109 ASN A O 1
ATOM 824 N N . HIS A 1 110 ? 17.938 13.516 7.953 1 81.56 110 HIS A N 1
ATOM 825 C CA . HIS A 1 110 ? 17.25 14.781 8.156 1 81.56 110 HIS A CA 1
ATOM 826 C C . HIS A 1 110 ? 15.914 14.797 7.406 1 81.56 110 HIS A C 1
ATOM 828 O O . HIS A 1 110 ? 15.82 14.305 6.281 1 81.56 110 HIS A O 1
ATOM 834 N N . THR A 1 111 ? 14.938 15.219 8.102 1 86.38 111 THR A N 1
ATOM 835 C CA . THR A 1 111 ? 13.609 15.438 7.527 1 86.38 111 THR A CA 1
ATOM 836 C C . THR A 1 111 ? 13.188 16.891 7.699 1 86.38 111 THR A C 1
ATOM 838 O O . THR A 1 111 ? 13.75 17.625 8.523 1 86.38 111 THR A O 1
ATOM 841 N N . LEU A 1 112 ? 12.359 17.312 6.828 1 90.5 112 LEU A N 1
ATOM 842 C CA . LEU A 1 112 ? 11.703 18.594 7.02 1 90.5 112 LEU A CA 1
ATOM 843 C C . LEU A 1 112 ? 10.391 18.422 7.773 1 90.5 112 LEU A C 1
ATOM 845 O O . LEU A 1 112 ? 9.695 17.422 7.605 1 90.5 112 LEU A O 1
ATOM 849 N N . ILE A 1 113 ? 10.125 19.391 8.57 1 86.88 113 ILE A N 1
ATOM 850 C CA . ILE A 1 113 ? 8.891 19.375 9.352 1 86.88 113 ILE A CA 1
ATOM 851 C C . ILE A 1 113 ? 7.922 20.422 8.797 1 86.88 113 ILE A C 1
ATOM 853 O O . ILE A 1 113 ? 8.297 21.578 8.594 1 86.88 113 ILE A O 1
ATOM 857 N N . VAL A 1 114 ? 6.73 19.984 8.523 1 87 114 VAL A N 1
ATOM 858 C CA . VAL A 1 114 ? 5.695 20.922 8.109 1 87 114 VAL A CA 1
ATOM 859 C C . VAL A 1 114 ? 5.289 21.797 9.297 1 87 114 VAL A C 1
ATOM 861 O O . VAL A 1 114 ? 4.922 21.297 10.359 1 87 114 VAL A O 1
ATOM 864 N N . THR A 1 115 ? 5.387 23.062 9.125 1 87.25 115 THR A N 1
ATOM 865 C CA . THR A 1 115 ? 5.113 24 10.219 1 87.25 115 THR A CA 1
ATOM 866 C C . THR A 1 115 ? 3.963 24.938 9.859 1 87.25 115 THR A C 1
ATOM 868 O O . THR A 1 115 ? 3.885 26.047 10.367 1 87.25 115 THR A O 1
ATOM 871 N N . SER A 1 116 ? 3.199 24.562 8.906 1 85.31 116 SER A N 1
ATOM 872 C CA . SER A 1 116 ? 1.981 25.281 8.539 1 85.31 116 SER A CA 1
ATOM 873 C C . SER A 1 116 ? 0.75 24.391 8.703 1 85.31 116 SER A C 1
ATOM 875 O O . SER A 1 116 ? 0.86 23.172 8.727 1 85.31 116 SER A O 1
ATOM 877 N N . LEU A 1 117 ? -0.262 25.078 8.922 1 73.19 117 LEU A N 1
ATOM 878 C CA . LEU A 1 117 ? -1.548 24.391 8.93 1 73.19 117 LEU A CA 1
ATOM 879 C C . LEU A 1 117 ? -2.16 24.359 7.535 1 73.19 117 LEU A C 1
ATOM 881 O O . LEU A 1 117 ? -1.872 25.219 6.703 1 73.19 117 LEU A O 1
ATOM 885 N N . PRO A 1 118 ? -2.895 23.359 7.262 1 71.75 118 PRO A N 1
ATOM 886 C CA . PRO A 1 118 ? -3.535 23.281 5.945 1 71.75 118 PRO A CA 1
ATOM 887 C C . PRO A 1 118 ? -4.391 24.5 5.637 1 71.75 118 PRO A C 1
ATOM 889 O O . PRO A 1 118 ? -4.598 24.828 4.465 1 71.75 118 PRO A O 1
ATOM 892 N N . SER A 1 119 ? -4.828 25.156 6.645 1 71.62 119 SER A N 1
ATOM 893 C CA . SER A 1 119 ? -5.652 26.344 6.465 1 71.62 119 SER A CA 1
ATOM 894 C C . SER A 1 119 ? -4.805 27.547 6.094 1 71.62 119 SER A C 1
ATOM 896 O O . SER A 1 119 ? -5.332 28.562 5.633 1 71.62 119 SER A O 1
ATOM 898 N N . ASP A 1 120 ? -3.613 27.344 6.32 1 80.44 120 ASP A N 1
ATOM 899 C CA . ASP A 1 120 ? -2.727 28.453 6.012 1 80.44 120 ASP A CA 1
ATOM 900 C C . ASP A 1 120 ? -2.646 28.703 4.504 1 80.44 120 ASP A C 1
ATOM 902 O O . ASP A 1 120 ? -2.852 27.781 3.715 1 80.44 120 ASP A O 1
ATOM 906 N N . ASP A 1 121 ? -2.482 29.891 4.164 1 81.75 121 ASP A N 1
ATOM 907 C CA . ASP A 1 121 ? -2.395 30.266 2.756 1 81.75 121 ASP A CA 1
ATOM 908 C C . ASP A 1 121 ? -1.172 29.625 2.096 1 81.75 121 ASP A C 1
ATOM 910 O O . ASP A 1 121 ? -1.2 29.297 0.907 1 81.75 121 ASP A O 1
ATOM 914 N N . GLN A 1 122 ? -0.133 29.547 2.945 1 88.12 122 GLN A N 1
ATOM 915 C CA . GLN A 1 122 ? 1.112 29.016 2.4 1 88.12 122 GLN A CA 1
ATOM 916 C C . GLN A 1 122 ? 1.66 27.891 3.273 1 88.12 122 GLN A C 1
ATOM 918 O O . GLN A 1 122 ? 1.477 27.891 4.492 1 88.12 122 GLN A O 1
ATOM 923 N N . VAL A 1 123 ? 2.26 27 2.58 1 90.44 123 VAL A N 1
ATOM 924 C CA . VAL A 1 123 ? 2.908 25.891 3.289 1 90.44 123 VAL A CA 1
ATOM 925 C C . VAL A 1 123 ? 4.25 26.359 3.854 1 90.44 123 VAL A C 1
ATOM 927 O O . VAL A 1 123 ? 4.98 27.109 3.197 1 90.44 123 VAL A O 1
ATOM 930 N N . SER A 1 124 ? 4.594 26 5.098 1 92.81 124 SER A N 1
ATOM 931 C CA . SER A 1 124 ? 5.891 26.281 5.707 1 92.81 124 SER A CA 1
ATOM 932 C C . SER A 1 124 ? 6.598 25 6.117 1 92.81 124 SER A C 1
ATOM 934 O O . SER A 1 124 ? 5.961 24.062 6.613 1 92.81 124 SER A O 1
ATOM 936 N N . LEU A 1 125 ? 7.848 24.953 5.816 1 93.5 125 LEU A N 1
ATOM 937 C CA . LEU A 1 125 ? 8.719 23.844 6.203 1 93.5 125 LEU A CA 1
ATOM 938 C C . LEU A 1 125 ? 9.836 24.328 7.121 1 93.5 125 LEU A C 1
ATOM 940 O O . LEU A 1 125 ? 10.578 25.25 6.77 1 93.5 125 LEU A O 1
ATOM 944 N N . ASN A 1 126 ? 9.992 23.703 8.289 1 92.38 126 ASN A N 1
ATOM 945 C CA . ASN A 1 126 ? 10.992 24.141 9.25 1 92.38 126 ASN A CA 1
ATOM 946 C C . ASN A 1 126 ? 10.867 25.625 9.555 1 92.38 126 ASN A C 1
ATOM 948 O O . ASN A 1 126 ? 11.875 26.328 9.617 1 92.38 126 ASN A O 1
ATOM 952 N N . GLY A 1 127 ? 9.648 26.094 9.531 1 90.38 127 GLY A N 1
ATOM 953 C CA . GLY A 1 127 ? 9.398 27.484 9.875 1 90.38 127 GLY A CA 1
ATOM 954 C C . GLY A 1 127 ? 9.594 28.422 8.703 1 90.38 127 GLY A C 1
ATOM 955 O O . GLY A 1 127 ? 9.5 29.641 8.859 1 90.38 127 GLY A O 1
ATOM 956 N N . VAL A 1 128 ? 9.945 27.922 7.562 1 93.44 128 VAL A N 1
ATOM 957 C CA . VAL A 1 128 ? 10.203 28.75 6.387 1 93.44 128 VAL A CA 1
ATOM 958 C C . VAL A 1 128 ? 9.055 28.609 5.391 1 93.44 128 VAL A C 1
ATOM 960 O O . VAL A 1 128 ? 8.695 27.5 5.004 1 93.44 128 VAL A O 1
ATOM 963 N N . LYS A 1 129 ? 8.508 29.688 4.914 1 92.94 129 LYS A N 1
ATOM 964 C CA . LYS A 1 129 ? 7.398 29.672 3.963 1 92.94 129 LYS A CA 1
ATOM 965 C C . LYS A 1 129 ? 7.879 29.297 2.564 1 92.94 129 LYS A C 1
ATOM 967 O O . LYS A 1 129 ? 8.938 29.75 2.123 1 92.94 129 LYS A O 1
ATOM 972 N N . ILE A 1 130 ? 7.121 28.438 1.938 1 93.31 130 ILE A N 1
ATOM 973 C CA . ILE A 1 130 ? 7.414 28.078 0.553 1 93.31 130 ILE A CA 1
ATOM 974 C C . ILE A 1 130 ? 6.547 28.922 -0.389 1 93.31 130 ILE A C 1
ATOM 976 O O . ILE A 1 130 ? 5.375 29.172 -0.1 1 93.31 130 ILE A O 1
ATOM 980 N N . ASN A 1 131 ? 7.164 29.406 -1.43 1 89.5 131 ASN A N 1
ATOM 981 C CA . ASN A 1 131 ? 6.414 30.156 -2.439 1 89.5 131 ASN A CA 1
ATOM 982 C C . ASN A 1 131 ? 5.59 29.219 -3.32 1 89.5 131 ASN A C 1
ATOM 984 O O . ASN A 1 131 ? 6.102 28.219 -3.826 1 89.5 131 ASN A O 1
ATOM 988 N N . GLN A 1 132 ? 4.293 29.516 -3.395 1 79.38 132 GLN A N 1
ATOM 989 C CA . GLN A 1 132 ? 3.391 28.781 -4.277 1 79.38 132 GLN A CA 1
ATOM 990 C C . GLN A 1 132 ? 2.744 29.719 -5.297 1 79.38 132 GLN A C 1
ATOM 992 O O . GLN A 1 132 ? 2.398 30.859 -4.969 1 79.38 132 GLN A O 1
ATOM 997 N N . PRO A 1 133 ? 2.686 29.391 -6.754 1 83.38 133 PRO A N 1
ATOM 998 C CA . PRO A 1 133 ? 2.873 28.031 -7.277 1 83.38 133 PRO A CA 1
ATOM 999 C C . PRO A 1 133 ? 4.344 27.688 -7.496 1 83.38 133 PRO A C 1
ATOM 1001 O O . PRO A 1 133 ? 5.223 28.5 -7.215 1 83.38 133 PRO A O 1
ATOM 1004 N N . GLU A 1 134 ? 4.613 26.375 -7.891 1 91 134 GLU A N 1
ATOM 1005 C CA . GLU A 1 134 ? 5.953 25.891 -8.219 1 91 134 GLU A CA 1
ATOM 1006 C C . GLU A 1 134 ? 6.617 26.766 -9.273 1 91 134 GLU A C 1
ATOM 1008 O O . GLU A 1 134 ? 5.953 27.266 -10.188 1 91 134 GLU A O 1
ATOM 1013 N N . ILE A 1 135 ? 7.91 27.016 -9.094 1 93.38 135 ILE A N 1
ATOM 1014 C CA . ILE A 1 135 ? 8.719 27.688 -10.109 1 93.38 135 ILE A CA 1
ATOM 1015 C C . ILE A 1 135 ? 8.773 26.828 -11.367 1 93.38 135 ILE A C 1
ATOM 1017 O O . ILE A 1 135 ? 8.766 27.344 -12.484 1 93.38 135 ILE A O 1
ATOM 1021 N N . TYR A 1 136 ? 8.828 25.516 -11.117 1 93.25 136 TYR A N 1
ATOM 1022 C CA . TYR A 1 136 ? 8.898 24.516 -12.172 1 93.25 136 TYR A CA 1
ATOM 1023 C C . TYR A 1 136 ? 8.133 23.266 -11.789 1 93.25 136 TYR A C 1
ATOM 1025 O O . TYR A 1 136 ? 8.164 22.844 -10.633 1 93.25 136 TYR A O 1
ATOM 1033 N N . ASP A 1 137 ? 7.371 22.766 -12.727 1 90.19 137 ASP A N 1
ATOM 1034 C CA . ASP A 1 137 ? 6.621 21.531 -12.508 1 90.19 137 ASP A CA 1
ATOM 1035 C C . ASP A 1 137 ? 6.449 20.766 -13.812 1 90.19 137 ASP A C 1
ATOM 1037 O O . ASP A 1 137 ? 5.77 21.219 -14.734 1 90.19 137 ASP A O 1
ATOM 1041 N N . ASP A 1 138 ? 7.078 19.578 -13.828 1 82.19 138 ASP A N 1
ATOM 1042 C CA . ASP A 1 138 ? 6.82 18.734 -14.992 1 82.19 138 ASP A CA 1
ATOM 1043 C C . ASP A 1 138 ? 6.277 17.375 -14.57 1 82.19 138 ASP A C 1
ATOM 1045 O O . ASP A 1 138 ? 6.297 16.422 -15.352 1 82.19 138 ASP A O 1
ATOM 1049 N N . GLY A 1 139 ? 5.883 17.406 -13.422 1 76.12 139 GLY A N 1
ATOM 1050 C CA . GLY A 1 139 ? 5.363 16.156 -12.883 1 76.12 139 GLY A CA 1
ATOM 1051 C C . GLY A 1 139 ? 6.395 15.375 -12.102 1 76.12 139 GLY A C 1
ATOM 1052 O O . GLY A 1 139 ? 6.188 15.07 -10.922 1 76.12 139 GLY A O 1
ATOM 1053 N N . SER A 1 140 ? 7.547 15.148 -12.695 1 74.88 140 SER A N 1
ATOM 1054 C CA . SER A 1 140 ? 8.625 14.398 -12.062 1 74.88 140 SER A CA 1
ATOM 1055 C C . SER A 1 140 ? 9.531 15.32 -11.25 1 74.88 140 SER A C 1
ATOM 1057 O O . SER A 1 140 ? 10.047 14.922 -10.203 1 74.88 140 SER A O 1
ATOM 1059 N N . LEU A 1 141 ? 9.688 16.484 -11.695 1 85.81 141 LEU A N 1
ATOM 1060 C CA . LEU A 1 141 ? 10.508 17.484 -11.031 1 85.81 141 LEU A CA 1
ATOM 1061 C C . LEU A 1 141 ? 9.672 18.719 -10.68 1 85.81 141 LEU A C 1
ATOM 1063 O O . LEU A 1 141 ? 9.016 19.297 -11.547 1 85.81 141 LEU A O 1
ATOM 1067 N N . ARG A 1 142 ? 9.656 18.938 -9.359 1 89.69 142 ARG A N 1
ATOM 1068 C CA . ARG A 1 142 ? 8.961 20.141 -8.891 1 89.69 142 ARG A CA 1
ATOM 1069 C C . ARG A 1 142 ? 9.891 21.016 -8.062 1 89.69 142 ARG A C 1
ATOM 1071 O O . ARG A 1 142 ? 10.664 20.516 -7.246 1 89.69 142 ARG A O 1
ATOM 1078 N N . ILE A 1 143 ? 9.828 22.344 -8.375 1 94.62 143 ILE A N 1
ATOM 1079 C CA . ILE A 1 143 ? 10.719 23.281 -7.68 1 94.62 143 ILE 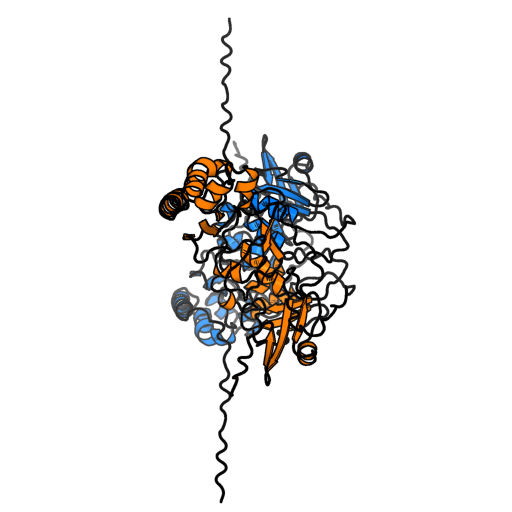A CA 1
ATOM 1080 C C . ILE A 1 143 ? 9.898 24.406 -7.07 1 94.62 143 ILE A C 1
ATOM 1082 O O . ILE A 1 143 ? 9.148 25.094 -7.773 1 94.62 143 ILE A O 1
ATOM 1086 N N . PHE A 1 144 ? 10.008 24.547 -5.785 1 95.19 144 PHE A N 1
ATOM 1087 C CA . PHE A 1 144 ? 9.406 25.656 -5.051 1 95.19 144 PHE A CA 1
ATOM 1088 C C . PHE A 1 144 ? 10.461 26.688 -4.656 1 95.19 144 PHE A C 1
ATOM 1090 O O . PHE A 1 144 ? 11.586 26.312 -4.316 1 95.19 144 PHE A O 1
ATOM 1097 N N . GLY A 1 145 ? 10.148 27.969 -4.73 1 95 145 GLY A N 1
ATOM 1098 C CA . GLY A 1 145 ? 11 28.984 -4.145 1 95 145 GLY A CA 1
ATOM 1099 C C . GLY A 1 145 ? 10.836 29.125 -2.645 1 95 145 GLY A C 1
ATOM 1100 O O . GLY A 1 145 ? 9.742 28.906 -2.115 1 95 145 GLY A O 1
ATOM 1101 N N . ILE A 1 146 ? 11.93 29.422 -1.992 1 94.75 146 ILE A N 1
ATOM 1102 C CA . ILE A 1 146 ? 11.859 29.719 -0.567 1 94.75 146 ILE A CA 1
ATOM 1103 C C . ILE A 1 146 ? 12.695 30.969 -0.266 1 94.75 146 ILE A C 1
ATOM 1105 O O . ILE A 1 146 ? 13.625 31.281 -1.006 1 94.75 146 ILE A O 1
ATOM 1109 N N . GLU A 1 147 ? 12.266 31.625 0.823 1 87.56 147 GLU A N 1
ATOM 1110 C CA . GLU A 1 147 ? 12.875 32.938 1.098 1 87.56 147 GLU A CA 1
ATOM 1111 C C . GLU A 1 147 ? 14.242 32.781 1.747 1 87.56 147 GLU A C 1
ATOM 1113 O O . GLU A 1 147 ? 15.125 33.594 1.558 1 87.56 147 GLU A O 1
ATOM 1118 N N . THR A 1 148 ? 14.383 31.75 2.562 1 91.31 148 THR A N 1
ATOM 1119 C CA . THR A 1 148 ? 15.648 31.531 3.252 1 91.31 148 THR A CA 1
ATOM 1120 C C . THR A 1 148 ? 16 30.047 3.277 1 91.31 148 THR A C 1
ATOM 1122 O O . THR A 1 148 ? 15.195 29.203 2.898 1 91.31 148 THR A O 1
ATOM 1125 N N . PHE A 1 149 ? 17.297 29.781 3.643 1 94.06 149 PHE A N 1
ATOM 1126 C CA . PHE A 1 149 ? 17.75 28.406 3.75 1 94.06 149 PHE A CA 1
ATOM 1127 C C . PHE A 1 149 ? 17.016 27.672 4.879 1 94.06 149 PHE A C 1
ATOM 1129 O O . PHE A 1 149 ? 16.766 28.266 5.93 1 94.06 149 PHE A O 1
ATOM 1136 N N . LEU A 1 150 ? 16.734 26.422 4.617 1 94.38 150 LEU A N 1
ATOM 1137 C CA . LEU A 1 150 ? 16.172 25.562 5.656 1 94.38 150 LEU A CA 1
ATOM 1138 C C . LEU A 1 150 ? 17.234 25.234 6.703 1 94.38 150 LEU A C 1
ATOM 1140 O O . LEU A 1 150 ? 18.391 25 6.367 1 94.38 150 LEU A O 1
ATOM 1144 N N . ASP A 1 151 ? 16.812 25.172 7.973 1 90.94 151 ASP A N 1
ATOM 1145 C CA . ASP A 1 151 ? 17.688 24.859 9.094 1 90.94 151 ASP A CA 1
ATOM 1146 C C . ASP A 1 151 ? 17.656 23.375 9.438 1 90.94 151 ASP A C 1
ATOM 1148 O O . ASP A 1 151 ? 16.609 22.859 9.836 1 90.94 151 ASP A O 1
ATOM 1152 N N . PRO A 1 152 ? 18.797 22.703 9.242 1 88.62 152 PRO A N 1
ATOM 1153 C CA . PRO A 1 152 ? 18.812 21.266 9.57 1 88.62 152 PRO A CA 1
ATOM 1154 C C . PRO A 1 152 ? 18.562 21 11.055 1 88.62 152 PRO A C 1
ATOM 1156 O O . PRO A 1 152 ? 18.125 19.906 11.43 1 88.62 152 PRO A O 1
ATOM 1159 N N . ASP A 1 153 ? 18.844 21.953 11.906 1 85.5 153 ASP A N 1
ATOM 1160 C CA . ASP A 1 153 ? 18.688 21.781 13.352 1 85.5 153 ASP A CA 1
ATOM 1161 C C . ASP A 1 153 ? 17.359 22.359 13.836 1 85.5 153 ASP A C 1
ATOM 1163 O O . ASP A 1 153 ? 17.203 22.672 15.023 1 85.5 153 ASP A O 1
ATOM 1167 N N . TYR A 1 154 ? 16.547 22.531 12.852 1 84.56 154 TYR A N 1
ATOM 1168 C CA . TYR A 1 154 ? 15.242 23.031 13.234 1 84.56 154 TYR A CA 1
ATOM 1169 C C . TYR A 1 154 ? 14.555 22.094 14.211 1 84.56 154 TYR A C 1
ATOM 1171 O O . TYR A 1 154 ? 14.508 20.875 13.977 1 84.56 154 TYR A O 1
ATOM 1179 N N . SER A 1 155 ? 14.5 22.406 15.453 1 71 155 SER A N 1
ATOM 1180 C CA . SER A 1 155 ? 13.703 21.672 16.438 1 71 155 SER A CA 1
ATOM 1181 C C . SER A 1 155 ? 12.453 22.453 16.828 1 71 155 SER A C 1
ATOM 1183 O O . SER A 1 155 ? 12.469 23.672 16.859 1 71 155 SER A O 1
ATOM 1185 N N . VAL A 1 156 ? 11.383 21.891 16.609 1 57.25 156 VAL A N 1
ATOM 1186 C CA . VAL A 1 156 ? 10.188 22.562 17.109 1 57.25 156 VAL A CA 1
ATOM 1187 C C . VAL A 1 156 ? 10.305 22.766 18.625 1 57.25 156 VAL A C 1
ATOM 1189 O O . VAL A 1 156 ? 10.492 21.797 19.375 1 57.25 156 VAL A O 1
ATOM 1192 N N . SER A 1 157 ? 11.031 23.766 19.094 1 44.34 157 SER A N 1
ATOM 1193 C CA . SER A 1 157 ? 10.875 24.031 20.516 1 44.34 157 SER A CA 1
ATOM 1194 C C . SER A 1 157 ? 9.492 23.609 21 1 44.34 157 SER A C 1
ATOM 1196 O O . SER A 1 157 ? 8.484 23.891 20.344 1 44.34 157 SER A O 1
ATOM 1198 N N . GLU A 1 158 ? 9.469 22.578 21.812 1 40.25 158 GLU A N 1
ATOM 1199 C CA . GLU A 1 158 ? 8.234 22.406 22.578 1 40.25 158 GLU A CA 1
ATOM 1200 C C . GLU A 1 158 ? 7.66 23.766 22.984 1 40.25 158 GLU A C 1
ATOM 1202 O O . GLU A 1 158 ? 8.008 24.297 24.031 1 40.25 158 GLU A O 1
ATOM 1207 N N . SER A 1 159 ? 8.016 24.891 22.516 1 34.31 159 SER A N 1
ATOM 1208 C CA . SER A 1 159 ? 7.379 26.016 23.203 1 34.31 159 SER A CA 1
ATOM 1209 C C . SER A 1 159 ? 6.039 25.594 23.797 1 34.31 159 SER A C 1
ATOM 1211 O O . SER A 1 159 ? 5.309 24.797 23.219 1 34.31 159 SER A O 1
ATOM 1213 N N . GLN A 1 160 ? 6 25.719 25.234 1 32.59 160 GLN A N 1
ATOM 1214 C CA . GLN A 1 160 ? 4.883 25.594 26.156 1 32.59 160 GLN A CA 1
ATOM 1215 C C . GLN A 1 160 ? 3.551 25.859 25.469 1 32.59 160 GLN A C 1
ATOM 1217 O O . GLN A 1 160 ? 2.588 25.109 25.656 1 32.59 160 GLN A O 1
ATOM 1222 N N . ASP A 1 161 ? 3.199 27.234 25.391 1 30.38 161 ASP A N 1
ATOM 1223 C CA . ASP A 1 161 ? 1.88 27.859 25.406 1 30.38 161 ASP A CA 1
ATOM 1224 C C . ASP A 1 161 ? 1.175 27.703 24.062 1 30.38 161 ASP A C 1
ATOM 1226 O O . ASP A 1 161 ? 0.071 28.219 23.875 1 30.38 161 ASP A O 1
ATOM 1230 N N . GLY A 1 162 ? 1.968 27.969 22.984 1 34.31 162 GLY A N 1
ATOM 1231 C CA . GLY A 1 162 ? 0.99 28.203 21.938 1 34.31 162 GLY A CA 1
ATOM 1232 C C . GLY A 1 162 ? 0.104 27.016 21.656 1 34.31 162 GLY A C 1
ATOM 1233 O O . GLY A 1 162 ? 0.593 25.891 21.531 1 34.31 162 GLY A O 1
ATOM 1234 N N . ALA A 1 163 ? -0.945 27.031 22.266 1 30.88 163 ALA A N 1
ATOM 1235 C CA . ALA A 1 163 ? -2.174 26.281 22.031 1 30.88 163 ALA A CA 1
ATOM 1236 C C . ALA A 1 163 ? -2.227 25.734 20.609 1 30.88 163 ALA A C 1
ATOM 1238 O O . ALA A 1 163 ? -1.991 26.484 19.656 1 30.88 163 ALA A O 1
ATOM 1239 N N . ASP A 1 164 ? -1.561 24.75 20.172 1 35.72 164 ASP A N 1
ATOM 1240 C CA . ASP A 1 164 ? -2.254 24.219 19 1 35.72 164 ASP A CA 1
ATOM 1241 C C . ASP A 1 164 ? -3.541 25 18.719 1 35.72 164 ASP A C 1
ATOM 1243 O O . ASP A 1 164 ? -4.305 25.281 19.641 1 35.72 164 ASP A O 1
ATOM 1247 N N . PRO A 1 165 ? -3.508 26.109 17.922 1 32.16 165 PRO A N 1
ATOM 1248 C CA . PRO A 1 165 ? -4.836 26.719 18.047 1 32.16 165 PRO A CA 1
ATOM 1249 C C . PRO A 1 165 ? -5.855 25.797 18.703 1 32.16 165 PRO A C 1
ATOM 1251 O O . PRO A 1 165 ? -5.863 24.594 18.422 1 32.16 165 PRO A O 1
ATOM 1254 N N . ASP A 1 166 ? -6.051 25.875 19.984 1 32.62 166 ASP A N 1
ATOM 1255 C CA . ASP A 1 166 ? -7.215 25.406 20.719 1 32.62 166 ASP A CA 1
ATOM 1256 C C . ASP A 1 166 ? -8.391 25.125 19.797 1 32.62 166 ASP A C 1
ATOM 1258 O O . ASP A 1 166 ? -9.219 26.016 19.547 1 32.62 166 ASP A O 1
ATOM 1262 N N . LEU A 1 167 ? -8.141 24.938 18.469 1 35.69 167 LEU A N 1
ATOM 1263 C CA . LEU A 1 167 ? -9.453 24.484 18 1 35.69 167 LEU A CA 1
ATOM 1264 C C . LEU A 1 167 ? -10.203 23.734 19.094 1 35.69 167 LEU A C 1
ATOM 1266 O O . LEU A 1 167 ? -9.633 22.859 19.75 1 35.69 167 LEU A O 1
ATOM 1270 N N . THR A 1 168 ? -10.758 24.438 19.922 1 37.09 168 THR A N 1
ATOM 1271 C CA . THR A 1 168 ? -11.758 23.844 20.812 1 37.09 168 THR A CA 1
ATOM 1272 C C . THR A 1 168 ? -12.109 22.438 20.344 1 37.09 168 THR A C 1
ATOM 1274 O O . THR A 1 168 ? -13.062 22.25 19.578 1 37.09 168 THR A O 1
ATOM 1277 N N . LEU A 1 169 ? -11.125 21.719 19.719 1 41.41 169 LEU A N 1
ATOM 1278 C CA . LEU A 1 169 ? -11.469 20.328 19.469 1 41.41 169 LEU A CA 1
ATOM 1279 C C . LEU A 1 169 ? -12.031 19.672 20.719 1 41.41 169 LEU A C 1
ATOM 1281 O O . LEU A 1 169 ? -11.516 19.891 21.828 1 41.41 169 LEU A O 1
ATOM 1285 N N . GLY A 1 170 ? -13.211 19.438 20.672 1 47.09 170 GLY A N 1
ATOM 1286 C CA . GLY A 1 170 ? -13.875 18.688 21.734 1 47.09 170 GLY A CA 1
ATOM 1287 C C . GLY A 1 170 ? -13.023 17.562 22.297 1 47.09 170 GLY A C 1
ATOM 1288 O O . GLY A 1 170 ? -11.828 17.484 22 1 47.09 170 GLY A O 1
ATOM 1289 N N . GLN A 1 171 ? -13.508 16.734 23.203 1 53.31 171 GLN A N 1
ATOM 1290 C CA . GLN A 1 171 ? -12.977 15.594 23.938 1 53.31 171 GLN A CA 1
ATOM 1291 C C . GLN A 1 171 ? -12.297 14.609 22.984 1 53.31 171 GLN A C 1
ATOM 1293 O O . GLN A 1 171 ? -12.859 14.234 21.953 1 53.31 171 GLN A O 1
ATOM 1298 N N . SER A 1 172 ? -10.969 14.57 22.969 1 59.75 172 SER A N 1
ATOM 1299 C CA . SER A 1 172 ? -10.227 13.555 22.234 1 59.75 172 SER A CA 1
ATOM 1300 C C . SER A 1 172 ? -10.516 12.156 22.766 1 59.75 172 SER A C 1
ATOM 1302 O O . SER A 1 172 ? -10.602 11.953 23.984 1 59.75 172 SER A O 1
ATOM 1304 N N . VAL A 1 173 ? -11.148 11.32 22 1 62.16 173 VAL A N 1
ATOM 1305 C CA . VAL A 1 173 ? -11.414 9.93 22.359 1 62.16 173 VAL A CA 1
ATOM 1306 C C . VAL A 1 173 ? -10.094 9.172 22.5 1 62.16 173 VAL A C 1
ATOM 1308 O O . VAL A 1 173 ? -9.219 9.266 21.641 1 62.16 173 VAL A O 1
ATOM 1311 N N . GLU A 1 174 ? -9.773 8.758 23.672 1 61.06 174 GLU A N 1
ATOM 1312 C CA . GLU A 1 174 ? -8.641 7.859 23.891 1 61.06 174 GLU A CA 1
ATOM 1313 C C . GLU A 1 174 ? -8.953 6.457 23.359 1 61.06 174 GLU A C 1
ATOM 1315 O O . GLU A 1 174 ? -9.953 5.852 23.75 1 61.06 174 GLU A O 1
ATOM 1320 N N . CYS A 1 175 ? -8.719 6.105 22.25 1 60.19 175 CYS A N 1
ATOM 1321 C CA . CYS A 1 175 ? -8.992 4.848 21.562 1 60.19 175 CYS A CA 1
ATOM 1322 C C . CYS A 1 175 ? -8.438 3.664 22.359 1 60.19 175 CYS A C 1
ATOM 1324 O O . CYS A 1 175 ? -7.418 3.789 23.031 1 60.19 175 CYS A O 1
ATOM 1326 N N . LEU A 1 176 ? -9.414 2.721 22.656 1 51.31 176 LEU A N 1
ATOM 1327 C CA . LEU A 1 176 ? -9.203 1.479 23.406 1 51.31 176 LEU A CA 1
ATOM 1328 C C . LEU A 1 176 ? -8.18 0.597 22.688 1 51.31 176 LEU A C 1
ATOM 1330 O O . LEU A 1 176 ? -8.094 0.598 21.469 1 51.31 176 LEU A O 1
ATOM 1334 N N . GLU A 1 177 ? -7.164 0.081 23.312 1 52.88 177 GLU A N 1
ATOM 1335 C CA . GLU A 1 177 ? -6 -0.726 22.953 1 52.88 177 GLU A CA 1
ATOM 1336 C C . GLU A 1 177 ? -6.41 -1.948 22.141 1 52.88 177 GLU A C 1
ATOM 1338 O O . GLU A 1 177 ? -7.602 -2.189 21.938 1 52.88 177 GLU A O 1
ATOM 1343 N N . SER A 1 178 ? -5.758 -3.072 22.391 1 53.28 178 SER A N 1
ATOM 1344 C CA . SER A 1 178 ? -5.539 -4.371 21.766 1 53.28 178 SER A CA 1
ATOM 1345 C C . SER A 1 178 ? -6.621 -5.367 22.156 1 53.28 178 SER A C 1
ATOM 1347 O O . SER A 1 178 ? -7.078 -5.367 23.312 1 53.28 178 SER A O 1
ATOM 1349 N N . VAL A 1 179 ? -7.52 -5.688 21.406 1 49.56 179 VAL A N 1
ATOM 1350 C CA . VAL A 1 179 ? -8.273 -6.895 21.719 1 49.56 179 VAL A CA 1
ATOM 1351 C C . VAL A 1 179 ? -7.441 -8.125 21.375 1 49.56 179 VAL A C 1
ATOM 1353 O O . VAL A 1 179 ? -6.703 -8.141 20.391 1 49.56 179 VAL A O 1
ATOM 1356 N N . ARG A 1 180 ? -7.25 -8.867 22.344 1 46.56 180 ARG A N 1
ATOM 1357 C CA . ARG A 1 180 ? -6.648 -10.188 22.172 1 46.56 180 ARG A CA 1
ATOM 1358 C C . ARG A 1 180 ? -7.434 -11.016 21.156 1 46.56 180 ARG A C 1
ATOM 1360 O O . ARG A 1 180 ? -8.648 -11.164 21.266 1 46.56 180 ARG A O 1
ATOM 1367 N N . GLY A 1 181 ? -7.164 -11.008 19.875 1 49.34 181 GLY A N 1
ATOM 1368 C CA . GLY A 1 181 ? -7.82 -11.961 19.016 1 49.34 181 GLY A CA 1
ATOM 1369 C C . GLY A 1 181 ? -6.855 -12.703 18.109 1 49.34 181 GLY A C 1
ATOM 1370 O O . GLY A 1 181 ? -5.645 -12.477 18.156 1 49.34 181 GLY A O 1
ATOM 1371 N N . SER A 1 182 ? -7.535 -13.727 17.469 1 51.09 182 SER A N 1
ATOM 1372 C CA . SER A 1 182 ? -6.953 -14.641 16.484 1 51.09 182 SER A CA 1
ATOM 1373 C C . SER A 1 182 ? -6.289 -13.891 15.344 1 51.09 182 SER A C 1
ATOM 1375 O O . SER A 1 182 ? -6.41 -12.664 15.25 1 51.09 182 SER A O 1
ATOM 1377 N N . GLU A 1 183 ? -5.703 -14.531 14.523 1 55.16 183 GLU A N 1
ATOM 1378 C CA . GLU A 1 183 ? -4.977 -14.117 13.32 1 55.16 183 GLU A CA 1
ATOM 1379 C C . GLU A 1 183 ? -5.746 -13.055 12.555 1 55.16 183 GLU A C 1
ATOM 1381 O O . GLU A 1 183 ? -6.879 -13.281 12.125 1 55.16 183 GLU A O 1
ATOM 1386 N N . MET A 1 184 ? -5.371 -11.734 12.789 1 63.12 184 MET A N 1
ATOM 1387 C CA . MET A 1 184 ? -5.938 -10.617 12.039 1 63.12 184 MET A CA 1
ATOM 1388 C C . MET A 1 184 ? -5.652 -10.766 10.547 1 63.12 184 MET A C 1
ATOM 1390 O O . MET A 1 184 ? -4.52 -11.047 10.148 1 63.12 184 MET A O 1
ATOM 1394 N N . ASN A 1 185 ? -6.789 -10.93 9.805 1 74.38 185 ASN A N 1
ATOM 1395 C CA . ASN A 1 185 ? -6.641 -10.875 8.352 1 74.38 185 ASN A CA 1
ATOM 1396 C C . ASN A 1 185 ? -7.668 -9.938 7.719 1 74.38 185 ASN A C 1
ATOM 1398 O O . ASN A 1 185 ? -8.781 -9.797 8.227 1 74.38 185 ASN A O 1
ATOM 1402 N N . PHE A 1 186 ? -7.191 -9.195 6.773 1 85.5 186 PHE A N 1
ATOM 1403 C CA . PHE A 1 186 ? -8.039 -8.188 6.152 1 85.5 186 PHE A CA 1
ATOM 1404 C C . PHE A 1 186 ? -8.805 -8.773 4.969 1 85.5 186 PHE A C 1
ATOM 1406 O O . PHE A 1 186 ? -9.461 -8.047 4.227 1 85.5 186 PHE A O 1
ATOM 1413 N N . ASP A 1 187 ? -8.758 -10.109 4.855 1 81.06 187 ASP A N 1
ATOM 1414 C CA . ASP A 1 187 ? -9.258 -10.742 3.639 1 81.06 187 ASP A CA 1
ATOM 1415 C C . ASP A 1 187 ? -10.742 -10.461 3.436 1 81.06 187 ASP A C 1
ATOM 1417 O O . ASP A 1 187 ? -11.172 -10.125 2.328 1 81.06 187 ASP A O 1
ATOM 1421 N N . ASP A 1 188 ? -11.484 -10.594 4.512 1 82.94 188 ASP A N 1
ATOM 1422 C CA . ASP A 1 188 ? -12.922 -10.375 4.391 1 82.94 188 ASP A CA 1
ATOM 1423 C C . ASP A 1 188 ? -13.234 -8.922 4.066 1 82.94 188 ASP A C 1
ATOM 1425 O O . ASP A 1 188 ? -14.078 -8.633 3.211 1 82.94 188 ASP A O 1
ATOM 1429 N N . ALA A 1 189 ? -12.594 -8.055 4.738 1 89.94 189 ALA A N 1
ATOM 1430 C CA . ALA A 1 189 ? -12.789 -6.629 4.48 1 89.94 189 ALA A CA 1
ATOM 1431 C C . ALA A 1 189 ? -12.391 -6.273 3.049 1 89.94 189 ALA A C 1
ATOM 1433 O O . ALA A 1 189 ? -13.094 -5.52 2.373 1 89.94 189 ALA A O 1
ATOM 1434 N N . VAL A 1 190 ? -11.297 -6.816 2.611 1 88.31 190 VAL A N 1
ATOM 1435 C CA . VAL A 1 190 ? -10.781 -6.562 1.269 1 88.31 190 VAL A CA 1
ATOM 1436 C C . VAL A 1 190 ? -11.805 -7.027 0.23 1 88.31 190 VAL A C 1
ATOM 1438 O O . VAL A 1 190 ? -12.102 -6.305 -0.724 1 88.31 190 VAL A O 1
ATOM 1441 N N . ARG A 1 191 ? -12.305 -8.188 0.445 1 81.12 191 ARG A N 1
ATOM 1442 C CA . ARG A 1 191 ? -13.305 -8.719 -0.475 1 81.12 191 ARG A CA 1
ATOM 1443 C C . ARG A 1 191 ? -14.531 -7.809 -0.542 1 81.12 191 ARG A C 1
ATOM 1445 O O . ARG A 1 191 ? -15.023 -7.496 -1.629 1 81.12 191 ARG A O 1
ATOM 1452 N N . TYR A 1 192 ? -14.953 -7.43 0.577 1 84 192 TYR A N 1
ATOM 1453 C CA . TYR A 1 192 ? -16.141 -6.578 0.647 1 84 192 TYR A CA 1
ATOM 1454 C C . TYR A 1 192 ? -15.883 -5.242 -0.04 1 84 192 TYR A C 1
ATOM 1456 O O . TYR A 1 192 ? -16.688 -4.797 -0.861 1 84 192 TYR A O 1
ATOM 1464 N N . LEU A 1 193 ? -14.805 -4.609 0.228 1 90.94 193 LEU A N 1
ATOM 1465 C CA . LEU A 1 193 ? -14.469 -3.297 -0.32 1 90.94 193 LEU A CA 1
ATOM 1466 C C . LEU A 1 193 ? -14.328 -3.361 -1.837 1 90.94 193 LEU A C 1
ATOM 1468 O O . LEU A 1 193 ? -14.734 -2.434 -2.543 1 90.94 193 LEU A O 1
ATOM 1472 N N . THR A 1 194 ? -13.75 -4.422 -2.26 1 80.88 194 THR A N 1
ATOM 1473 C CA . THR A 1 194 ? -13.539 -4.59 -3.693 1 80.88 194 THR A CA 1
ATOM 1474 C C . THR A 1 194 ? -14.875 -4.656 -4.43 1 80.88 194 THR A C 1
ATOM 1476 O O . THR A 1 194 ? -15 -4.141 -5.543 1 80.88 194 THR A O 1
ATOM 1479 N N . THR A 1 195 ? -15.867 -5.191 -3.744 1 74.19 195 THR A N 1
ATOM 1480 C CA . THR A 1 195 ? -17.188 -5.344 -4.359 1 74.19 195 THR A CA 1
ATOM 1481 C C . THR A 1 195 ? -17.969 -4.035 -4.289 1 74.19 195 THR A C 1
ATOM 1483 O O . THR A 1 195 ? -18.859 -3.793 -5.113 1 74.19 195 THR A O 1
ATOM 1486 N N . GLU A 1 196 ? -17.594 -3.18 -3.336 1 81.06 196 GLU A N 1
ATOM 1487 C CA . GLU A 1 196 ? -18.406 -2.004 -3.051 1 81.06 196 GLU A CA 1
ATOM 1488 C C . GLU A 1 196 ? -17.797 -0.748 -3.672 1 81.06 196 GLU A C 1
ATOM 1490 O O . GLU A 1 196 ? -18.234 0.367 -3.389 1 81.06 196 GLU A O 1
ATOM 1495 N N . GLY A 1 197 ? -16.781 -0.825 -4.52 1 81.38 197 GLY A N 1
ATOM 1496 C CA . GLY A 1 197 ? -16.219 0.323 -5.207 1 81.38 197 GLY A CA 1
ATOM 1497 C C . GLY A 1 197 ? -15.125 1.02 -4.414 1 81.38 197 GLY A C 1
ATOM 1498 O O . GLY A 1 197 ? -14.883 2.217 -4.598 1 81.38 197 GLY A O 1
ATOM 1499 N N . TYR A 1 198 ? -14.547 0.31 -3.527 1 91.75 198 TYR A N 1
ATOM 1500 C CA . TYR A 1 198 ? -13.453 0.816 -2.709 1 91.75 198 TYR A CA 1
ATOM 1501 C C . TYR A 1 198 ? -12.172 0.025 -2.959 1 91.75 198 TYR A C 1
ATOM 1503 O O . TYR A 1 198 ? -11.5 -0.392 -2.016 1 91.75 198 TYR A O 1
ATOM 1511 N N . ASN A 1 199 ? -11.797 -0.086 -4.227 1 82.75 199 ASN A N 1
ATOM 1512 C CA . ASN A 1 199 ? -10.688 -0.947 -4.637 1 82.75 199 ASN A CA 1
ATOM 1513 C C . ASN A 1 199 ? -9.352 -0.409 -4.141 1 82.75 199 ASN A C 1
ATOM 1515 O O . ASN A 1 199 ? -8.453 -1.183 -3.795 1 82.75 199 ASN A O 1
ATOM 1519 N N . VAL A 1 200 ? -9.219 0.86 -4.207 1 88.19 200 VAL A N 1
ATOM 1520 C CA . VAL A 1 200 ? -7.953 1.455 -3.799 1 88.19 200 VAL A CA 1
ATOM 1521 C C . VAL A 1 200 ? -7.719 1.201 -2.311 1 88.19 200 VAL A C 1
ATOM 1523 O O . VAL A 1 200 ? -6.664 0.701 -1.919 1 88.19 200 VAL A O 1
ATOM 1526 N N . MET A 1 201 ? -8.734 1.405 -1.499 1 93.94 201 MET A N 1
ATOM 1527 C CA . MET A 1 201 ? -8.617 1.162 -0.064 1 93.94 201 MET A CA 1
ATOM 1528 C C . MET A 1 201 ? -8.43 -0.323 0.222 1 93.94 201 MET A C 1
ATOM 1530 O O . MET A 1 201 ? -7.664 -0.694 1.117 1 93.94 201 MET A O 1
ATOM 1534 N N . ALA A 1 202 ? -9.117 -1.147 -0.521 1 90.69 202 ALA A N 1
ATOM 1535 C CA . ALA A 1 202 ? -8.945 -2.594 -0.407 1 90.69 202 ALA A CA 1
ATOM 1536 C C . ALA A 1 202 ? -7.492 -2.992 -0.656 1 90.69 202 ALA A C 1
ATOM 1538 O O . ALA A 1 202 ? -6.934 -3.814 0.073 1 90.69 202 ALA A O 1
ATOM 1539 N N . SER A 1 203 ? -6.941 -2.391 -1.656 1 88.81 203 SER A N 1
ATOM 1540 C CA . SER A 1 203 ? -5.562 -2.709 -2.006 1 88.81 203 SER A CA 1
ATOM 1541 C C . SER A 1 203 ? -4.605 -2.328 -0.884 1 88.81 203 SER A C 1
ATOM 1543 O O . SER A 1 203 ? -3.652 -3.057 -0.598 1 88.81 203 SER A O 1
ATOM 1545 N N . PHE A 1 204 ? -4.805 -1.189 -0.254 1 92.44 204 PHE A N 1
ATOM 1546 C CA . PHE A 1 204 ? -3.955 -0.768 0.854 1 92.44 204 PHE A CA 1
ATOM 1547 C C . PHE A 1 204 ? -4.051 -1.754 2.014 1 92.44 204 PHE A C 1
ATOM 1549 O O . PHE A 1 204 ? -3.039 -2.088 2.635 1 92.44 204 PHE A O 1
ATOM 1556 N N . LEU A 1 205 ? -5.238 -2.223 2.283 1 91 205 LEU A N 1
ATOM 1557 C CA . LEU A 1 205 ? -5.426 -3.207 3.344 1 91 205 LEU A CA 1
ATOM 1558 C C . LEU A 1 205 ? -4.746 -4.527 2.988 1 91 205 LEU A C 1
ATOM 1560 O O . LEU A 1 205 ? -4.176 -5.188 3.857 1 91 205 LEU A O 1
ATOM 1564 N N . GLN A 1 206 ? -4.777 -4.852 1.734 1 88 206 GLN A N 1
ATOM 1565 C CA . GLN A 1 206 ? -4.199 -6.113 1.274 1 88 206 GLN A CA 1
ATOM 1566 C C . GLN A 1 206 ? -2.676 -6.086 1.37 1 88 206 GLN A C 1
ATOM 1568 O O . GLN A 1 206 ? -2.035 -7.137 1.445 1 88 206 GLN A O 1
ATOM 1573 N N . LEU A 1 207 ? -2.107 -4.898 1.331 1 89.62 207 LEU A N 1
ATOM 1574 C CA . LEU A 1 207 ? -0.662 -4.719 1.397 1 89.62 207 LEU A CA 1
ATOM 1575 C C . LEU A 1 207 ? -0.148 -4.965 2.812 1 89.62 207 LEU A C 1
ATOM 1577 O O . LEU A 1 207 ? 1.058 -5.121 3.021 1 89.62 207 LEU A O 1
ATOM 1581 N N . GLN A 1 208 ? -1.028 -4.992 3.834 1 86.31 208 GLN A N 1
ATOM 1582 C CA . GLN A 1 208 ? -0.596 -5.074 5.227 1 86.31 208 GLN A CA 1
ATOM 1583 C C . GLN A 1 208 ? 0.086 -6.41 5.512 1 86.31 208 GLN A C 1
ATOM 1585 O O . GLN A 1 208 ? -0.441 -7.469 5.164 1 86.31 208 GLN A O 1
ATOM 1590 N N . LEU A 1 209 ? 1.281 -6.27 6.016 1 78 209 LEU A N 1
ATOM 1591 C CA . LEU A 1 209 ? 1.993 -7.465 6.453 1 78 209 LEU A CA 1
ATOM 1592 C C . LEU A 1 209 ? 1.373 -8.031 7.723 1 78 209 LEU A C 1
ATOM 1594 O O . LEU A 1 209 ? 1.61 -7.52 8.82 1 78 209 LEU A O 1
ATOM 1598 N N . VAL A 1 210 ? 0.104 -8.789 7.453 1 63.91 210 VAL A N 1
ATOM 1599 C CA . VAL A 1 210 ? -0.661 -9.312 8.586 1 63.91 210 VAL A CA 1
ATOM 1600 C C . VAL A 1 210 ? -0.262 -10.758 8.852 1 63.91 210 VAL A C 1
ATOM 1602 O O . VAL A 1 210 ? 0.465 -11.367 8.07 1 63.91 210 VAL A O 1
ATOM 1605 N N . GLY A 1 211 ? -0.707 -11.453 10.031 1 55.5 211 GLY A N 1
ATOM 1606 C CA . GLY A 1 211 ? -0.553 -12.852 10.383 1 55.5 211 GLY A CA 1
ATOM 1607 C C . GLY A 1 211 ? 0.289 -13.07 11.625 1 55.5 211 GLY A C 1
ATOM 1608 O O . GLY A 1 211 ? 0.288 -14.156 12.203 1 55.5 211 GLY A O 1
ATOM 1609 N N . PHE A 1 212 ? 1.085 -12.094 11.906 1 48.5 212 PHE A N 1
ATOM 1610 C CA . PHE A 1 212 ? 1.953 -12.445 13.023 1 48.5 212 PHE A CA 1
ATOM 1611 C C . PHE A 1 212 ? 1.465 -11.789 14.312 1 48.5 212 PHE A C 1
ATOM 1613 O O . PHE A 1 212 ? 2.188 -11.758 15.312 1 48.5 212 PHE A O 1
ATOM 1620 N N . LYS A 1 213 ? 0.159 -11.234 14.109 1 50.97 213 LYS A N 1
ATOM 1621 C CA . LYS A 1 213 ? -0.117 -10.375 15.258 1 50.97 213 LYS A CA 1
ATOM 1622 C C . LYS A 1 213 ? -0.901 -11.125 16.328 1 50.97 213 LYS A C 1
ATOM 1624 O O . LYS A 1 213 ? -1.925 -11.75 16.031 1 50.97 213 LYS A O 1
ATOM 1629 N N . ASP A 1 214 ? -0.178 -11.609 17.312 1 54.41 214 ASP A N 1
ATOM 1630 C CA . ASP A 1 214 ? -0.859 -12.156 18.469 1 54.41 214 ASP A CA 1
ATOM 1631 C C . ASP A 1 214 ? -1.8 -11.125 19.094 1 54.41 214 ASP A C 1
ATOM 1633 O O . ASP A 1 214 ? -2.592 -11.453 19.984 1 54.41 214 ASP A O 1
ATOM 1637 N N . GLN A 1 215 ? -1.597 -9.938 18.844 1 56.59 215 GLN A N 1
ATOM 1638 C CA . GLN A 1 215 ? -2.477 -8.93 19.422 1 56.59 215 GLN A CA 1
ATOM 1639 C C . GLN A 1 215 ? -3.33 -8.258 18.359 1 56.59 215 GLN A C 1
ATOM 1641 O O . GLN A 1 215 ? -2.85 -7.98 17.25 1 56.59 215 GLN A O 1
ATOM 1646 N N . THR A 1 216 ? -4.641 -8.445 18.578 1 59.28 216 THR A N 1
ATOM 1647 C CA . THR A 1 216 ? -5.578 -7.832 17.641 1 59.28 216 THR A CA 1
ATOM 1648 C C . THR A 1 216 ? -5.73 -6.344 17.922 1 59.28 216 THR A C 1
ATOM 1650 O O . THR A 1 216 ? -5.859 -5.941 19.078 1 59.28 216 THR A O 1
ATOM 1653 N N . VAL A 1 217 ? -5.426 -5.516 17.016 1 69.25 217 VAL A N 1
ATOM 1654 C CA . VAL A 1 217 ? -5.676 -4.082 17.094 1 69.25 217 VAL A CA 1
ATOM 1655 C C . VAL A 1 217 ? -7.047 -3.768 16.5 1 69.25 217 VAL A C 1
ATOM 1657 O O . VAL A 1 217 ? -7.488 -4.426 15.555 1 69.25 217 VAL A O 1
ATOM 1660 N N . VAL A 1 218 ? -7.848 -2.982 17.297 1 81 218 VAL A N 1
ATOM 1661 C CA . VAL A 1 218 ? -9.125 -2.512 16.766 1 81 218 VAL A CA 1
ATOM 1662 C C . VAL A 1 218 ? -8.898 -1.286 15.891 1 81 218 VAL A C 1
ATOM 1664 O O . VAL A 1 218 ? -8.031 -0.459 16.172 1 81 218 VAL A O 1
ATOM 1667 N N . LEU A 1 219 ? -9.664 -1.297 14.797 1 89.06 219 LEU A N 1
ATOM 1668 C CA . LEU A 1 219 ? -9.477 -0.183 13.875 1 89.06 219 LEU A CA 1
ATOM 1669 C C . LEU A 1 219 ? -10.805 0.255 13.273 1 89.06 219 LEU A C 1
ATOM 1671 O O . LEU A 1 219 ? -11.75 -0.538 13.195 1 89.06 219 LEU A O 1
ATOM 1675 N N . THR A 1 220 ? -10.875 1.501 12.945 1 93.5 220 THR A N 1
ATOM 1676 C CA . THR A 1 220 ? -11.914 2.045 12.086 1 93.5 220 THR A CA 1
ATOM 1677 C C . THR A 1 220 ? -11.312 2.674 10.836 1 93.5 220 THR A C 1
ATOM 1679 O O . THR A 1 220 ? -10.336 3.426 10.922 1 93.5 220 THR A O 1
ATOM 1682 N N . VAL A 1 221 ? -11.789 2.268 9.742 1 97.25 221 VAL A N 1
ATOM 1683 C CA . VAL A 1 221 ? -11.352 2.822 8.469 1 97.25 221 VAL A CA 1
ATOM 1684 C C . VAL A 1 221 ? -12.438 3.723 7.891 1 97.25 221 VAL A C 1
ATOM 1686 O O . VAL A 1 221 ? -13.594 3.309 7.77 1 97.25 221 VAL A O 1
ATOM 1689 N N . PHE A 1 222 ? -12.148 4.984 7.617 1 98.25 222 PHE A N 1
ATOM 1690 C CA . PHE A 1 222 ? -12.992 5.883 6.836 1 98.25 222 PHE A CA 1
ATOM 1691 C C . PHE A 1 222 ? -12.602 5.852 5.363 1 98.25 222 PHE A C 1
ATOM 1693 O O . PHE A 1 222 ? -11.68 6.555 4.945 1 98.25 222 PHE A O 1
ATOM 1700 N N . ALA A 1 223 ? -13.328 5.137 4.586 1 98.25 223 ALA A N 1
ATOM 1701 C CA . ALA A 1 223 ? -12.883 4.754 3.248 1 98.25 223 ALA A CA 1
ATOM 1702 C C . ALA A 1 223 ? -13.453 5.695 2.191 1 98.25 223 ALA A C 1
ATOM 1704 O O . ALA A 1 223 ? -14.672 5.762 2.002 1 98.25 223 ALA A O 1
ATOM 1705 N N . PRO A 1 224 ? -12.586 6.43 1.422 1 96.44 224 PRO A N 1
ATOM 1706 C CA . PRO A 1 224 ? -13.055 7.113 0.214 1 96.44 224 PRO A CA 1
ATOM 1707 C C . PRO A 1 224 ? -13.305 6.152 -0.948 1 96.44 224 PRO A C 1
ATOM 1709 O O . PRO A 1 224 ? -12.672 5.098 -1.029 1 96.44 224 PRO A O 1
ATOM 1712 N N . PRO A 1 225 ? -14.227 6.547 -1.765 1 92 225 PRO A N 1
ATOM 1713 C CA . PRO A 1 225 ? -14.461 5.715 -2.949 1 92 225 PRO A CA 1
ATOM 1714 C C . PRO A 1 225 ? -13.336 5.84 -3.98 1 92 225 PRO A C 1
ATOM 1716 O O . PRO A 1 225 ? -12.508 6.75 -3.891 1 92 225 PRO A O 1
ATOM 1719 N N . ASP A 1 226 ? -13.328 4.965 -4.934 1 84.88 226 ASP A N 1
ATOM 1720 C CA . ASP A 1 226 ? -12.297 4.934 -5.961 1 84.88 226 ASP A CA 1
ATOM 1721 C C . ASP A 1 226 ? -12.219 6.262 -6.711 1 84.88 226 ASP A C 1
ATOM 1723 O O . ASP A 1 226 ? -11.133 6.715 -7.078 1 84.88 226 ASP A O 1
ATOM 1727 N N . GLU A 1 227 ? -13.305 6.914 -6.918 1 82.69 227 GLU A N 1
ATOM 1728 C CA . GLU A 1 227 ? -13.375 8.164 -7.664 1 82.69 227 GLU A CA 1
ATOM 1729 C C . GLU A 1 227 ? -12.57 9.266 -6.973 1 82.69 227 GLU A C 1
ATOM 1731 O O . GLU A 1 227 ? -12.062 10.18 -7.629 1 82.69 227 GLU A O 1
ATOM 1736 N N . ALA A 1 228 ? -12.477 9.109 -5.723 1 87.88 228 ALA A N 1
ATOM 1737 C CA . ALA A 1 228 ? -11.758 10.125 -4.949 1 87.88 228 ALA A CA 1
ATOM 1738 C C . ALA A 1 228 ? -10.266 10.07 -5.242 1 87.88 228 ALA A C 1
ATOM 1740 O O . ALA A 1 228 ? -9.531 11.016 -4.934 1 87.88 228 ALA A O 1
ATOM 1741 N N . PHE A 1 229 ? -9.805 9 -5.922 1 83.81 229 PHE A N 1
ATOM 1742 C CA . PHE A 1 229 ? -8.375 8.797 -6.105 1 83.81 229 PHE A CA 1
ATOM 1743 C C . PHE A 1 229 ? -7.953 9.172 -7.52 1 83.81 229 PHE A C 1
ATOM 1745 O O . PHE A 1 229 ? -6.781 9.031 -7.883 1 83.81 229 PHE A O 1
ATOM 1752 N N . GLN A 1 230 ? -8.875 9.508 -8.555 1 70.94 230 GLN A N 1
ATOM 1753 C CA . GLN A 1 230 ? -8.594 9.805 -9.953 1 70.94 230 GLN A CA 1
ATOM 1754 C C . GLN A 1 230 ? -7.461 10.82 -10.086 1 70.94 230 GLN A C 1
ATOM 1756 O O . GLN A 1 230 ? -6.641 10.719 -11 1 70.94 230 GLN A O 1
ATOM 1761 N N . GLY A 1 231 ? -6.848 11.477 -9.242 1 61.38 231 GLY A N 1
ATOM 1762 C CA . GLY A 1 231 ? -5.762 12.445 -9.281 1 61.38 231 GLY A CA 1
ATOM 1763 C C . GLY A 1 231 ? -4.535 11.992 -8.508 1 61.38 231 GLY A C 1
ATOM 1764 O O . GLY A 1 231 ? -3.508 12.672 -8.516 1 61.38 231 GLY A O 1
ATOM 1765 N N . TYR A 1 232 ? -4.645 10.781 -8.047 1 69.69 232 TYR A N 1
ATOM 1766 C CA . TYR A 1 232 ? -3.551 10.312 -7.203 1 69.69 232 TYR A CA 1
ATOM 1767 C C . TYR A 1 232 ? -2.842 9.125 -7.84 1 69.69 232 TYR A C 1
ATOM 1769 O O . TYR A 1 232 ? -1.867 8.609 -7.285 1 69.69 232 TYR A O 1
ATOM 1777 N N . PHE A 1 233 ? -3.217 8.773 -9.008 1 61.41 233 PHE A N 1
ATOM 1778 C CA . PHE A 1 233 ? -2.666 7.566 -9.617 1 61.41 233 PHE A CA 1
ATOM 1779 C C . PHE A 1 233 ? -1.2 7.766 -9.984 1 61.41 233 PHE A C 1
ATOM 1781 O O . PHE A 1 233 ? -0.836 8.781 -10.578 1 61.41 233 PHE A O 1
ATOM 1788 N N . GLY A 1 234 ? -0.365 6.867 -9.484 1 60.94 234 GLY A N 1
ATOM 1789 C CA . GLY A 1 234 ? 1.058 6.934 -9.773 1 60.94 234 GLY A CA 1
ATOM 1790 C C . GLY A 1 234 ? 1.847 7.688 -8.719 1 60.94 234 GLY A C 1
ATOM 1791 O O . GLY A 1 234 ? 3.08 7.699 -8.75 1 60.94 234 GLY A O 1
ATOM 1792 N N . ASN A 1 235 ? 1.183 8.266 -7.844 1 65.88 235 ASN A N 1
ATOM 1793 C CA . ASN A 1 235 ? 1.844 9 -6.773 1 65.88 235 ASN A CA 1
ATOM 1794 C C . ASN A 1 235 ? 2.021 8.141 -5.527 1 65.88 235 ASN A C 1
ATOM 1796 O O . ASN A 1 235 ? 1.396 8.398 -4.496 1 65.88 235 ASN A O 1
ATOM 1800 N N . PHE A 1 236 ? 2.992 7.27 -5.551 1 71.25 236 PHE A N 1
ATOM 1801 C CA . PHE A 1 236 ? 3.176 6.262 -4.516 1 71.25 236 PHE A CA 1
ATOM 1802 C C . PHE A 1 236 ? 3.508 6.914 -3.176 1 71.25 236 PHE A C 1
ATOM 1804 O O . PHE A 1 236 ? 3.076 6.438 -2.125 1 71.25 236 PHE A O 1
ATOM 1811 N N . SER A 1 237 ? 4.098 8.047 -3.25 1 68.31 237 SER A N 1
ATOM 1812 C CA . SER A 1 237 ? 4.559 8.688 -2.023 1 68.31 237 SER A CA 1
ATOM 1813 C C . SER A 1 237 ? 3.395 9.273 -1.235 1 68.31 237 SER A C 1
ATOM 1815 O O . SER A 1 237 ? 3.516 9.531 -0.035 1 68.31 237 SER A O 1
ATOM 1817 N N . GLU A 1 238 ? 2.252 9.359 -1.96 1 76.62 238 GLU A N 1
ATOM 1818 C CA . GLU A 1 238 ? 1.105 9.984 -1.302 1 76.62 238 GLU A CA 1
ATOM 1819 C C . GLU A 1 238 ? 0.171 8.93 -0.715 1 76.62 238 GLU A C 1
ATOM 1821 O O . GLU A 1 238 ? -0.643 9.227 0.16 1 76.62 238 GLU A O 1
ATOM 1826 N N . TYR A 1 239 ? 0.338 7.812 -1.139 1 86.12 239 TYR A N 1
ATOM 1827 C CA . TYR A 1 239 ? -0.628 6.781 -0.778 1 86.12 239 TYR A CA 1
ATOM 1828 C C . TYR A 1 239 ? -0.592 6.5 0.72 1 86.12 239 TYR A C 1
ATOM 1830 O O . TYR A 1 239 ? -1.638 6.324 1.35 1 86.12 239 TYR A O 1
ATOM 1838 N N . SER A 1 240 ? 0.615 6.523 1.282 1 86.75 240 SER A N 1
ATOM 1839 C CA . SER A 1 240 ? 0.724 6.23 2.709 1 86.75 240 SER A CA 1
ATOM 1840 C C . SER A 1 240 ? 0.04 7.309 3.545 1 86.75 240 SER A C 1
ATOM 1842 O O . SER A 1 240 ? -0.705 6.996 4.477 1 86.75 240 SER A O 1
ATOM 1844 N N . SER A 1 241 ? 0.297 8.555 3.162 1 84.75 241 SER A N 1
ATOM 1845 C CA . SER A 1 241 ? -0.32 9.664 3.889 1 84.75 241 SER A CA 1
ATOM 1846 C C . SER A 1 241 ? -1.841 9.594 3.805 1 84.75 241 SER A C 1
ATOM 1848 O O . SER A 1 241 ? -2.531 9.797 4.809 1 84.75 241 SER A O 1
ATOM 1850 N N . ILE A 1 242 ? -2.318 9.305 2.605 1 90.25 242 ILE A N 1
ATOM 1851 C CA . ILE A 1 242 ? -3.76 9.242 2.398 1 90.25 242 ILE A CA 1
ATOM 1852 C C . ILE A 1 242 ? -4.344 8.078 3.193 1 90.25 242 ILE A C 1
ATOM 1854 O O . ILE A 1 242 ? -5.336 8.242 3.91 1 90.25 242 ILE A O 1
ATOM 1858 N N . PHE A 1 243 ? -3.744 6.914 3.09 1 94.62 243 PHE A N 1
ATOM 1859 C CA . PHE A 1 243 ? -4.281 5.734 3.758 1 94.62 243 PHE A CA 1
ATOM 1860 C C . PHE A 1 243 ? -4.242 5.906 5.273 1 94.62 243 PHE A C 1
ATOM 1862 O O . PHE A 1 243 ? -5.258 5.719 5.949 1 94.62 243 PHE A O 1
ATOM 1869 N N . LEU A 1 244 ? -3.15 6.328 5.859 1 91.25 244 LEU A N 1
ATOM 1870 C CA . LEU A 1 244 ? -2.945 6.355 7.301 1 91.25 244 LEU A CA 1
ATOM 1871 C C . LEU A 1 244 ? -3.842 7.398 7.961 1 91.25 244 LEU A C 1
ATOM 1873 O O . LEU A 1 244 ? -4.27 7.227 9.102 1 91.25 244 LEU A O 1
ATOM 1877 N N . ARG A 1 245 ? -4.168 8.461 7.27 1 93.12 245 ARG A N 1
ATOM 1878 C CA . ARG A 1 245 ? -5.027 9.469 7.875 1 93.12 245 ARG A CA 1
ATOM 1879 C C . ARG A 1 245 ? -6.488 9.031 7.855 1 93.12 245 ARG A C 1
ATOM 1881 O O . ARG A 1 245 ? -7.34 9.672 8.477 1 93.12 245 ARG A O 1
ATOM 1888 N N . HIS A 1 246 ? -6.777 7.934 7.195 1 97.12 246 HIS A N 1
ATOM 1889 C CA . HIS A 1 246 ? -8.141 7.414 7.125 1 97.12 246 HIS A CA 1
ATOM 1890 C C . HIS A 1 246 ? -8.328 6.227 8.062 1 97.12 246 HIS A C 1
ATOM 1892 O O . HIS A 1 246 ? -9.391 5.598 8.07 1 97.12 246 HIS A O 1
ATOM 1898 N N . VAL A 1 247 ? -7.312 5.844 8.758 1 93.75 247 VAL A N 1
ATOM 1899 C CA . VAL A 1 247 ? -7.398 4.715 9.68 1 93.75 247 VAL A CA 1
ATOM 1900 C C . VAL A 1 247 ? -7.215 5.203 11.117 1 93.75 247 VAL A C 1
ATOM 1902 O O . VAL A 1 247 ? -6.215 5.848 11.438 1 93.75 247 VAL A O 1
ATOM 1905 N N . VAL A 1 248 ? -8.234 4.926 11.906 1 92 248 VAL A N 1
ATOM 1906 C CA . VAL A 1 248 ? -8.273 5.32 13.305 1 92 248 VAL A CA 1
ATOM 1907 C C . VAL A 1 248 ? -8.039 4.102 14.195 1 92 24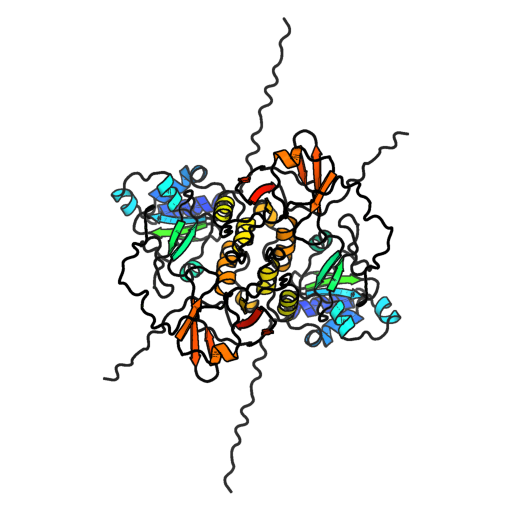8 VAL A C 1
ATOM 1909 O O . VAL A 1 248 ? -8.672 3.061 14.008 1 92 248 VAL A O 1
ATOM 1912 N N . PRO A 1 249 ? -7.078 4.215 15.141 1 86.81 249 PRO A N 1
ATOM 1913 C CA . PRO A 1 249 ? -6.801 3.076 16.016 1 86.81 249 PRO A CA 1
ATOM 1914 C C . PRO A 1 249 ? -7.836 2.92 17.125 1 86.81 249 PRO A C 1
ATOM 1916 O O . PRO A 1 249 ? -7.477 2.717 18.281 1 86.81 249 PRO A O 1
ATOM 1919 N N . CYS A 1 250 ? -9.094 3.057 16.797 1 85.81 250 CYS A N 1
ATOM 1920 C CA . CYS A 1 250 ? -10.266 2.859 17.641 1 85.81 250 CYS A CA 1
ATOM 1921 C C . CYS A 1 250 ? -11.383 2.168 16.875 1 85.81 250 CYS A C 1
ATOM 1923 O O . CYS A 1 250 ? -11.492 2.332 15.656 1 85.81 250 CYS A O 1
ATOM 1925 N N . LYS A 1 251 ? -12.047 1.389 17.562 1 87.81 251 LYS A N 1
ATOM 1926 C CA . LYS A 1 251 ? -13.273 0.866 16.969 1 87.81 251 LYS A CA 1
ATOM 1927 C C . LYS A 1 251 ? -14.453 1.785 17.25 1 87.81 251 LYS A C 1
ATOM 1929 O O . LYS A 1 251 ? -14.93 1.859 18.391 1 87.81 251 LYS A O 1
ATOM 1934 N N . ILE A 1 252 ? -14.914 2.479 16.312 1 92.44 252 ILE A N 1
ATOM 1935 C CA . ILE A 1 252 ? -15.938 3.514 16.453 1 92.44 252 ILE A CA 1
ATOM 1936 C C . ILE A 1 252 ? -17.109 3.209 15.539 1 92.44 252 ILE A C 1
ATOM 1938 O O . ILE A 1 252 ? -16.984 3.27 14.312 1 92.44 252 ILE A O 1
ATOM 1942 N N . SER A 1 253 ? -18.25 2.916 16.094 1 92.69 253 SER A N 1
ATOM 1943 C CA . SER A 1 253 ? -19.469 2.686 15.312 1 92.69 253 SER A CA 1
ATOM 1944 C C . SER A 1 253 ? -20.078 4 14.836 1 92.69 253 SER A C 1
ATOM 1946 O O . SER A 1 253 ? -19.672 5.074 15.289 1 92.69 253 SER A O 1
ATOM 1948 N N . TYR A 1 254 ? -21 3.838 13.82 1 92.88 254 TYR A N 1
ATOM 1949 C CA . TYR A 1 254 ? -21.672 5.047 13.359 1 92.88 254 TYR A CA 1
ATOM 1950 C C . TYR A 1 254 ? -22.438 5.707 14.5 1 92.88 254 TYR A C 1
ATOM 1952 O O . TYR A 1 254 ? -22.484 6.938 14.594 1 92.88 254 TYR A O 1
ATOM 1960 N N . GLN A 1 255 ? -23.078 4.941 15.383 1 90.38 255 GLN A N 1
ATOM 1961 C CA . GLN A 1 255 ? -23.781 5.477 16.547 1 90.38 255 GLN A CA 1
ATOM 1962 C C . GLN A 1 255 ? -22.828 6.227 17.469 1 90.38 255 GLN A C 1
ATOM 1964 O O . GLN A 1 255 ? -23.188 7.27 18.016 1 90.38 255 GLN A O 1
ATOM 1969 N N . ASP A 1 256 ? -21.609 5.648 17.703 1 91 256 ASP A N 1
ATOM 1970 C CA . ASP A 1 256 ? -20.594 6.352 18.484 1 91 256 ASP A CA 1
ATOM 1971 C C . ASP A 1 256 ? -20.312 7.734 17.906 1 91 256 ASP A C 1
ATOM 1973 O O . ASP A 1 256 ? -20.203 8.719 18.641 1 91 256 ASP A O 1
ATOM 1977 N N . LEU A 1 257 ? -20.219 7.762 16.578 1 93.31 257 LEU A N 1
ATOM 1978 C CA . LEU A 1 257 ? -19.938 9.023 15.906 1 93.31 257 LEU A CA 1
ATOM 1979 C C . LEU A 1 257 ? -21.047 10.031 16.141 1 93.31 257 LEU A C 1
ATOM 1981 O O . LEU A 1 257 ? -20.781 11.219 16.359 1 93.31 257 LEU A O 1
ATOM 1985 N N . ILE A 1 258 ? -22.281 9.609 16.047 1 90.19 258 ILE A N 1
ATOM 1986 C CA . ILE A 1 258 ? -23.438 10.461 16.266 1 90.19 258 ILE A CA 1
ATOM 1987 C C . ILE A 1 258 ? -23.453 10.961 17.703 1 90.19 258 ILE A C 1
ATOM 1989 O O . ILE A 1 258 ? -23.828 12.109 17.969 1 90.19 258 ILE A O 1
ATOM 1993 N N . ASP A 1 259 ? -23 10.148 18.594 1 88.81 259 ASP A N 1
ATOM 1994 C CA . ASP A 1 259 ? -23.109 10.453 20.031 1 88.81 259 ASP A CA 1
ATOM 1995 C C . ASP A 1 259 ? -21.969 11.359 20.469 1 88.81 259 ASP A C 1
ATOM 1997 O O . ASP A 1 259 ? -22.016 11.953 21.547 1 88.81 259 ASP A O 1
ATOM 2001 N N . PHE A 1 260 ? -20.922 11.398 19.719 1 89.69 260 PHE A N 1
ATOM 2002 C CA . PHE A 1 260 ? -19.797 12.266 20.078 1 89.69 260 PHE A CA 1
ATOM 2003 C C . PHE A 1 260 ? -20.25 13.719 20.188 1 89.69 260 PHE A C 1
ATOM 2005 O O . PHE A 1 260 ? -21.188 14.141 19.5 1 89.69 260 PHE A O 1
ATOM 2012 N N . ASP A 1 261 ? -19.578 14.422 21.047 1 87.25 261 ASP A N 1
ATOM 2013 C CA . ASP A 1 261 ? -19.781 15.867 21.094 1 87.25 261 ASP A CA 1
ATOM 2014 C C . ASP A 1 261 ? -19.297 16.531 19.812 1 87.25 261 ASP A C 1
ATOM 2016 O O . ASP A 1 261 ? -18.422 16.031 19.125 1 87.25 261 ASP A O 1
ATOM 2020 N N . GLN A 1 262 ? -20 17.719 19.531 1 87.94 262 GLN A N 1
ATOM 2021 C CA . GLN A 1 262 ? -19.562 18.516 18.391 1 87.94 262 GLN A CA 1
ATOM 2022 C C . GLN A 1 262 ? -18.094 18.891 18.5 1 87.94 262 GLN A C 1
ATOM 2024 O O . GLN A 1 262 ? -17.656 19.406 19.531 1 87.94 262 GLN A O 1
ATOM 2029 N N . GLY A 1 263 ? -17.359 18.5 17.469 1 87 263 GLY A N 1
ATOM 2030 C CA . GLY A 1 263 ? -15.953 18.891 17.469 1 87 263 GLY A CA 1
ATOM 2031 C C . GLY A 1 263 ? -15.039 17.875 18.109 1 87 263 GLY A C 1
ATOM 2032 O O . GLY A 1 263 ? -13.844 18.125 18.297 1 87 263 GLY A O 1
ATOM 2033 N N . THR A 1 264 ? -15.602 16.734 18.453 1 88.38 264 THR A N 1
ATOM 2034 C CA . THR A 1 264 ? -14.742 15.672 18.969 1 88.38 264 THR A CA 1
ATOM 2035 C C . THR A 1 264 ? -13.602 15.367 18 1 88.38 264 THR A C 1
ATOM 2037 O O . THR A 1 264 ? -13.812 15.312 16.797 1 88.38 264 THR A O 1
ATOM 2040 N N . VAL A 1 265 ? -12.406 15.117 18.609 1 89.25 265 VAL A N 1
ATOM 2041 C CA . VAL A 1 265 ? -11.211 14.906 17.781 1 89.25 265 VAL A CA 1
ATOM 2042 C C . VAL A 1 265 ? -10.758 13.453 17.891 1 89.25 265 VAL A C 1
ATOM 2044 O O . VAL A 1 265 ? -10.641 12.914 19 1 89.25 265 VAL A O 1
ATOM 2047 N N . LEU A 1 266 ? -10.547 12.82 16.766 1 91 266 LEU A N 1
ATOM 2048 C CA . LEU A 1 266 ? -10.078 11.445 16.688 1 91 266 LEU A CA 1
ATOM 2049 C C . LEU A 1 266 ? -8.633 11.383 16.219 1 91 266 LEU A C 1
ATOM 2051 O O . LEU A 1 266 ? -8.242 12.109 15.297 1 91 266 LEU A O 1
ATOM 2055 N N . PRO A 1 267 ? -7.789 10.539 16.828 1 87.94 267 PRO A N 1
ATOM 2056 C CA . PRO A 1 267 ? -6.453 10.281 16.281 1 87.94 267 PRO A CA 1
ATOM 2057 C C . PRO A 1 267 ? -6.48 9.391 15.039 1 87.94 267 PRO A C 1
ATOM 2059 O O . PRO A 1 267 ? -7.484 8.727 14.773 1 87.94 267 PRO A O 1
ATOM 2062 N N . THR A 1 268 ? -5.434 9.422 14.227 1 90.31 268 THR A N 1
ATOM 2063 C CA . THR A 1 268 ? -5.254 8.516 13.102 1 90.31 268 THR A CA 1
ATOM 2064 C C . THR A 1 268 ? -3.863 7.891 13.125 1 90.31 268 THR A C 1
ATOM 2066 O O . THR A 1 268 ? -3.047 8.211 13.984 1 90.31 268 THR A O 1
ATOM 2069 N N . PHE A 1 269 ? -3.582 7.004 12.211 1 87 269 PHE A N 1
ATOM 2070 C CA . PHE A 1 269 ? -2.281 6.352 12.125 1 87 269 PHE A CA 1
ATOM 2071 C C . PHE A 1 269 ? -1.256 7.277 11.477 1 87 269 PHE A C 1
ATOM 2073 O O . PHE A 1 269 ? -0.056 6.992 11.508 1 87 269 PHE A O 1
ATOM 2080 N N . LEU A 1 270 ? -1.79 8.352 10.852 1 86.44 270 LEU A N 1
ATOM 2081 C CA . LEU A 1 270 ? -0.85 9.359 10.383 1 86.44 270 LEU A CA 1
ATOM 2082 C C . LEU A 1 270 ? -0.499 10.336 11.5 1 86.44 270 LEU A C 1
ATOM 2084 O O . LEU A 1 270 ? -1.337 11.141 11.922 1 86.44 270 LEU A O 1
ATOM 2088 N N . GLU A 1 271 ? 0.73 10.195 11.914 1 75.56 271 GLU A N 1
ATOM 2089 C CA . GLU A 1 271 ? 1.17 11.055 13.016 1 75.56 271 GLU A CA 1
ATOM 2090 C C . GLU A 1 271 ? 0.915 12.523 12.695 1 75.56 271 GLU A C 1
ATOM 2092 O O . GLU A 1 271 ? 1.217 12.992 11.594 1 75.56 271 GLU A O 1
ATOM 2097 N N . GLY A 1 272 ? 0.25 13.227 13.617 1 75.5 272 GLY A N 1
ATOM 2098 C CA . GLY A 1 272 ? 0.001 14.656 13.477 1 75.5 272 GLY A CA 1
ATOM 2099 C C . GLY A 1 272 ? -1.312 14.969 12.789 1 75.5 272 GLY A C 1
ATOM 2100 O O . GLY A 1 272 ? -1.738 16.125 12.742 1 75.5 272 GLY A O 1
ATOM 2101 N N . PHE A 1 273 ? -1.932 13.969 12.281 1 84.81 273 PHE A N 1
ATOM 2102 C CA . PHE A 1 273 ? -3.211 14.164 11.602 1 84.81 273 PHE A CA 1
ATOM 2103 C C . PHE A 1 273 ? -4.363 13.727 12.5 1 84.81 273 PHE A C 1
ATOM 2105 O O . PHE A 1 273 ? -4.379 12.602 13 1 84.81 273 PHE A O 1
ATOM 2112 N N . LYS A 1 274 ? -5.344 14.602 12.602 1 86.31 274 LYS A N 1
ATOM 2113 C CA . LYS A 1 274 ? -6.508 14.328 13.438 1 86.31 274 LYS A CA 1
ATOM 2114 C C . LYS A 1 274 ? -7.805 14.586 12.68 1 86.31 274 LYS A C 1
ATOM 2116 O O . LYS A 1 274 ? -7.824 15.367 11.727 1 86.31 274 LYS A O 1
ATOM 2121 N N . ILE A 1 275 ? -8.789 13.922 13.078 1 93.06 275 ILE A N 1
ATOM 2122 C CA . ILE A 1 275 ? -10.109 14.07 12.469 1 93.06 275 ILE A CA 1
ATOM 2123 C C . ILE A 1 275 ? -11.055 14.758 13.445 1 93.06 275 ILE A C 1
ATOM 2125 O O . ILE A 1 275 ? -11.242 14.289 14.57 1 93.06 275 ILE A O 1
ATOM 2129 N N . ASN A 1 276 ? -11.617 15.859 13.023 1 90.25 276 ASN A N 1
ATOM 2130 C CA . ASN A 1 276 ? -12.688 16.531 13.75 1 90.25 276 ASN A CA 1
ATOM 2131 C C . ASN A 1 276 ? -14.062 16.047 13.32 1 90.25 276 ASN A C 1
ATOM 2133 O O . ASN A 1 276 ? -14.375 16.031 12.125 1 90.25 276 ASN A O 1
ATOM 2137 N N . VAL A 1 277 ? -14.805 15.609 14.32 1 93.38 277 VAL A N 1
ATOM 2138 C CA . VAL A 1 277 ? -16.141 15.102 14.023 1 93.38 277 VAL A CA 1
ATOM 2139 C C . VAL A 1 277 ? -17.188 16.188 14.281 1 93.38 277 VAL A C 1
ATOM 2141 O O . VAL A 1 277 ? -17.281 16.703 15.398 1 93.38 277 VAL A O 1
ATOM 2144 N N . THR A 1 278 ? -17.938 16.562 13.258 1 91.5 278 THR A N 1
ATOM 2145 C CA . THR A 1 278 ? -19 17.547 13.383 1 91.5 278 THR A CA 1
ATOM 2146 C C . THR A 1 278 ? -20.297 17.016 12.781 1 91.5 278 THR A C 1
ATOM 2148 O O . THR A 1 278 ? -20.281 16.078 11.984 1 91.5 278 THR A O 1
ATOM 2151 N N . LYS A 1 279 ? -21.328 17.516 13.25 1 91 279 LYS A N 1
ATOM 2152 C CA . LYS A 1 279 ? -22.656 17.141 12.766 1 91 279 LYS A CA 1
ATOM 2153 C C . LYS A 1 279 ? -23.453 18.375 12.344 1 91 279 LYS A C 1
ATOM 2155 O O . LYS A 1 279 ? -23.344 19.438 12.961 1 91 279 LYS A O 1
ATOM 2160 N N . SER A 1 280 ? -24.125 18.297 11.242 1 88.44 280 SER A N 1
ATOM 2161 C CA . SER A 1 280 ? -25.047 19.312 10.75 1 88.44 280 SER A CA 1
ATOM 2162 C C . SER A 1 280 ? -26.328 18.688 10.195 1 88.44 280 SER A C 1
ATOM 2164 O O . SER A 1 280 ? -26.281 17.906 9.234 1 88.44 280 SER A O 1
ATOM 2166 N N . LEU A 1 281 ? -27.438 19.062 10.812 1 83.88 281 LEU A N 1
ATOM 2167 C CA . LEU A 1 281 ? -28.734 18.484 10.445 1 83.88 281 LEU A CA 1
ATOM 2168 C C . LEU A 1 281 ? -28.703 16.969 10.633 1 83.88 281 LEU A C 1
ATOM 2170 O O . LEU A 1 281 ? -28.516 16.484 11.75 1 83.88 281 LEU A O 1
ATOM 2174 N N . LYS A 1 282 ? -28.797 16.203 9.492 1 84 282 LYS A N 1
ATOM 2175 C CA . LYS A 1 282 ? -28.859 14.75 9.617 1 84 282 LYS A CA 1
ATOM 2176 C C . LYS A 1 282 ? -27.578 14.109 9.125 1 84 282 LYS A C 1
ATOM 2178 O O . LYS A 1 282 ? -27.438 12.883 9.133 1 84 282 LYS A O 1
ATOM 2183 N N . ASP A 1 283 ? -26.609 15.016 8.852 1 92.38 283 ASP A N 1
ATOM 2184 C CA . ASP A 1 283 ? -25.406 14.469 8.242 1 92.38 283 ASP A CA 1
ATOM 2185 C C . ASP A 1 283 ? -24.219 14.586 9.188 1 92.38 283 ASP A C 1
ATOM 2187 O O . ASP A 1 283 ? -24.172 15.477 10.031 1 92.38 283 ASP A O 1
ATOM 2191 N N . LEU A 1 284 ? -23.297 13.641 9.148 1 95.69 284 LEU A N 1
ATOM 2192 C CA . LEU A 1 284 ? -22.047 13.594 9.891 1 95.69 284 LEU A CA 1
ATOM 2193 C C . LEU A 1 284 ? -20.875 13.961 8.992 1 95.69 284 LEU A C 1
ATOM 2195 O O . LEU A 1 284 ? -20.797 13.531 7.844 1 95.69 284 LEU A O 1
ATOM 2199 N N . TYR A 1 285 ? -19.953 14.82 9.594 1 94.81 285 TYR A N 1
ATOM 2200 C CA . TYR A 1 285 ? -18.812 15.281 8.82 1 94.81 285 TYR A CA 1
ATOM 2201 C C . TYR A 1 285 ? -17.5 14.984 9.539 1 94.81 285 TYR A C 1
ATOM 2203 O O . TYR A 1 285 ? -17.422 15.117 10.766 1 94.81 285 TYR A O 1
ATOM 2211 N N . LEU A 1 286 ? -16.516 14.461 8.82 1 96.44 286 LEU A N 1
ATOM 2212 C CA . LEU A 1 286 ? -15.133 14.305 9.25 1 96.44 286 LEU A CA 1
ATOM 2213 C C . LEU A 1 286 ? -14.242 15.344 8.578 1 96.44 286 LEU A C 1
ATOM 2215 O O . LEU A 1 286 ? -13.977 15.266 7.379 1 96.44 286 LEU A O 1
ATOM 2219 N N . ASN A 1 287 ? -13.766 16.266 9.336 1 92.88 287 ASN A N 1
ATOM 2220 C CA . ASN A 1 287 ? -13.039 17.375 8.758 1 92.88 287 ASN A CA 1
ATOM 2221 C C . ASN A 1 287 ? -13.758 17.953 7.539 1 92.88 287 ASN A C 1
ATOM 2223 O O . ASN A 1 287 ? -13.164 18.109 6.473 1 92.88 287 ASN A O 1
ATOM 2227 N N . ASN A 1 288 ? -15.07 18.141 7.66 1 89.62 288 ASN A N 1
ATOM 2228 C CA . ASN A 1 288 ? -15.961 18.781 6.691 1 89.62 288 ASN A CA 1
ATOM 2229 C C . ASN A 1 288 ? -16.25 17.859 5.512 1 89.62 288 ASN A C 1
ATOM 2231 O O . ASN A 1 288 ? -16.75 18.312 4.477 1 89.62 288 ASN A O 1
ATOM 2235 N N . VAL A 1 289 ? -15.867 16.609 5.562 1 94.94 289 VAL A N 1
ATOM 2236 C CA . VAL A 1 289 ? -16.234 15.617 4.562 1 94.94 289 VAL A CA 1
ATOM 2237 C C . VAL A 1 289 ? -17.375 14.75 5.09 1 94.94 289 VAL A C 1
ATOM 2239 O O . VAL A 1 289 ? -17.281 14.211 6.195 1 94.94 289 VAL A O 1
ATOM 2242 N N . ARG A 1 290 ? -18.359 14.57 4.305 1 95.62 290 ARG A N 1
ATOM 2243 C CA . ARG A 1 290 ? -19.547 13.867 4.738 1 95.62 290 ARG A CA 1
ATOM 2244 C C . ARG A 1 290 ? -19.312 12.359 4.785 1 95.62 290 ARG A C 1
ATOM 2246 O O . ARG A 1 290 ? -18.672 11.797 3.893 1 95.62 290 ARG A O 1
ATOM 2253 N N . VAL A 1 291 ? -19.766 11.727 5.867 1 97.5 291 VAL A N 1
ATOM 2254 C CA . VAL A 1 291 ? -19.875 10.273 5.898 1 97.5 291 VAL A CA 1
ATOM 2255 C C . VAL A 1 291 ? -21.109 9.828 5.121 1 97.5 291 VAL A C 1
ATOM 2257 O O . VAL A 1 291 ? -22.234 9.961 5.605 1 97.5 291 VAL A O 1
ATOM 2260 N N . ASN A 1 292 ? -20.953 9.305 3.934 1 95.12 292 ASN A N 1
ATOM 2261 C CA . ASN A 1 292 ? -22.094 9.062 3.055 1 95.12 292 ASN A CA 1
ATOM 2262 C C . ASN A 1 292 ? -22.5 7.594 3.055 1 95.12 292 ASN A C 1
ATOM 2264 O O . ASN A 1 292 ? -23.578 7.25 2.594 1 95.12 292 ASN A O 1
ATOM 2268 N N . ASP A 1 293 ? -21.625 6.711 3.492 1 95 293 ASP A N 1
ATOM 2269 C CA . ASP A 1 293 ? -21.953 5.289 3.586 1 95 293 ASP A CA 1
ATOM 2270 C C . ASP A 1 293 ? -21.562 4.727 4.949 1 95 293 ASP A C 1
ATOM 2272 O O . ASP A 1 293 ? -20.547 4.02 5.074 1 95 293 ASP A O 1
ATOM 2276 N N . PRO A 1 294 ? -22.359 4.988 5.941 1 95.38 294 PRO A N 1
ATOM 2277 C CA . PRO A 1 294 ? -22.047 4.516 7.289 1 95.38 294 PRO A CA 1
ATOM 2278 C C . PRO A 1 294 ? -22.141 2.996 7.418 1 95.38 294 PRO A C 1
ATOM 2280 O O . PRO A 1 294 ? -22.984 2.373 6.77 1 95.38 294 PRO A O 1
ATOM 2283 N N . SER A 1 295 ? -21.297 2.359 8.203 1 95.12 295 SER A N 1
ATOM 2284 C CA . SER A 1 295 ? -21.328 0.942 8.555 1 95.12 295 SER A CA 1
ATOM 2285 C C . SER A 1 295 ? -21.219 0.066 7.309 1 95.12 295 SER A C 1
ATOM 2287 O O . SER A 1 295 ? -22 -0.877 7.137 1 95.12 295 SER A O 1
ATOM 2289 N N . LEU A 1 296 ? -20.328 0.522 6.488 1 94.38 296 LEU A N 1
ATOM 2290 C CA . LEU A 1 296 ? -20.047 -0.21 5.258 1 94.38 296 LEU A CA 1
ATOM 2291 C C . LEU A 1 296 ? -19.625 -1.6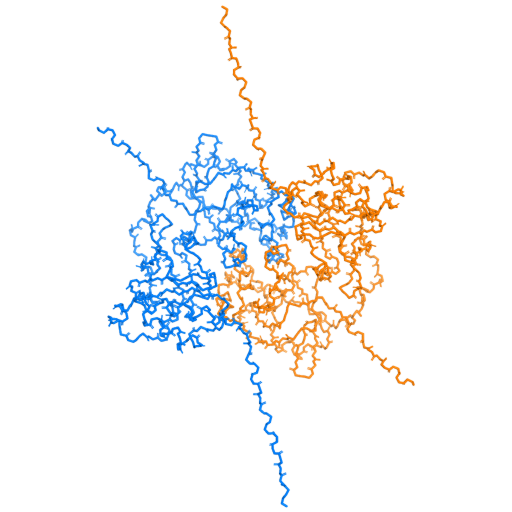44 5.562 1 94.38 296 LEU A C 1
ATOM 2293 O O . LEU A 1 296 ? -20 -2.57 4.84 1 94.38 296 LEU A O 1
ATOM 2297 N N . TYR A 1 297 ? -18.812 -1.87 6.539 1 93.69 297 TYR A N 1
ATOM 2298 C CA . TYR A 1 297 ? -18.297 -3.158 6.992 1 93.69 297 TYR A CA 1
ATOM 2299 C C . TYR A 1 297 ? -18.062 -3.15 8.5 1 93.69 297 TYR A C 1
ATOM 2301 O O . TYR A 1 297 ? -17.453 -2.221 9.031 1 93.69 297 TYR A O 1
ATOM 2309 N N . LEU A 1 298 ? -18.656 -4.176 9.133 1 90.81 298 LEU A N 1
ATOM 2310 C CA . LEU A 1 298 ? -18.516 -4.297 10.578 1 90.81 298 LEU A CA 1
ATOM 2311 C C . LEU A 1 298 ? -18.094 -5.711 10.969 1 90.81 298 LEU A C 1
ATOM 2313 O O . LEU A 1 298 ? -18.656 -6.688 10.477 1 90.81 298 LEU A O 1
ATOM 2317 N N . ASN A 1 299 ? -17.016 -5.75 11.711 1 85.56 299 ASN A N 1
ATOM 2318 C CA . ASN A 1 299 ? -16.672 -7.016 12.352 1 85.56 299 ASN A CA 1
ATOM 2319 C C . ASN A 1 299 ? -16.156 -6.801 13.773 1 85.56 299 ASN A C 1
ATOM 2321 O O . ASN A 1 299 ? -16.375 -5.746 14.367 1 85.56 299 ASN A O 1
ATOM 2325 N N . ASP A 1 300 ? -15.555 -7.828 14.352 1 79.62 300 ASP A N 1
ATOM 2326 C CA . ASP A 1 300 ? -15.227 -7.793 15.773 1 79.62 300 ASP A CA 1
ATOM 2327 C C . ASP A 1 300 ? -14.125 -6.781 16.062 1 79.62 300 ASP A C 1
ATOM 2329 O O . ASP A 1 300 ? -14.078 -6.199 17.156 1 79.62 300 ASP A O 1
ATOM 2333 N N . TRP A 1 301 ? -13.211 -6.539 15.125 1 82.19 301 TRP A N 1
ATOM 2334 C CA . TRP A 1 301 ? -12.07 -5.695 15.461 1 82.19 301 TRP A CA 1
ATOM 2335 C C . TRP A 1 301 ? -11.93 -4.547 14.469 1 82.19 301 TRP A C 1
ATOM 2337 O O . TRP A 1 301 ? -11.102 -3.656 14.656 1 82.19 301 TRP A O 1
ATOM 2347 N N . MET A 1 302 ? -12.797 -4.512 13.461 1 89.69 302 MET A N 1
ATOM 2348 C CA . MET A 1 302 ? -12.641 -3.477 12.445 1 89.69 302 MET A CA 1
ATOM 2349 C C . MET A 1 302 ? -14 -2.967 11.977 1 89.69 302 MET A C 1
ATOM 2351 O O . MET A 1 302 ? -14.891 -3.758 11.664 1 89.69 302 MET A O 1
ATOM 2355 N N . PHE A 1 303 ? -14.164 -1.673 11.977 1 94.19 303 PHE A N 1
ATOM 2356 C CA . PHE A 1 303 ? -15.297 -1.006 11.336 1 94.19 303 PHE A CA 1
ATOM 2357 C C . PHE A 1 303 ? -14.836 -0.189 10.133 1 94.19 303 PHE A C 1
ATOM 2359 O O . PHE A 1 303 ? -13.742 0.382 10.148 1 94.19 303 PHE A O 1
ATOM 2366 N N . ILE A 1 304 ? -15.68 -0.222 9.07 1 97.81 304 ILE A N 1
ATOM 2367 C CA . ILE A 1 304 ? -15.406 0.61 7.902 1 97.81 304 ILE A CA 1
ATOM 2368 C C . ILE A 1 304 ? -16.625 1.473 7.582 1 97.81 304 ILE A C 1
ATOM 2370 O O . ILE A 1 304 ? -17.75 0.966 7.5 1 97.81 304 ILE A O 1
ATOM 2374 N N . HIS A 1 305 ? -16.438 2.818 7.508 1 97.88 305 HIS A N 1
ATOM 2375 C CA . HIS A 1 305 ? -17.422 3.781 7.039 1 97.88 305 HIS A CA 1
ATOM 2376 C C . HIS A 1 305 ? -16.984 4.441 5.738 1 97.88 305 HIS A C 1
ATOM 2378 O O . HIS A 1 305 ? -15.82 4.801 5.586 1 97.88 305 HIS A O 1
ATOM 2384 N N . GLY A 1 306 ? -17.875 4.539 4.777 1 97.94 306 GLY A N 1
ATOM 2385 C CA . GLY A 1 306 ? -17.562 5.25 3.549 1 97.94 306 GLY A CA 1
ATOM 2386 C C . GLY A 1 306 ? -17.672 6.758 3.689 1 97.94 306 GLY A C 1
ATOM 2387 O O . GLY A 1 306 ? -18.578 7.262 4.359 1 97.94 306 GLY A O 1
ATOM 2388 N N . VAL A 1 307 ? -16.734 7.484 3.082 1 97.94 307 VAL A N 1
ATOM 2389 C CA . VAL A 1 307 ? -16.75 8.945 3.045 1 97.94 307 VAL A CA 1
ATOM 2390 C C . VAL A 1 307 ? -16.781 9.422 1.597 1 97.94 307 VAL A C 1
ATOM 2392 O O . VAL A 1 307 ? -16.438 8.672 0.679 1 97.94 307 VAL A O 1
ATOM 2395 N N . GLU A 1 308 ? -17.172 10.633 1.471 1 94.75 308 GLU A N 1
ATOM 2396 C CA . GLU A 1 308 ? -17.453 11.172 0.141 1 94.75 308 GLU A CA 1
ATOM 2397 C C . GLU A 1 308 ? -16.156 11.414 -0.631 1 94.75 308 GLU A C 1
ATOM 2399 O O . GLU A 1 308 ? -16.109 11.234 -1.85 1 94.75 308 GLU A O 1
ATOM 2404 N N . LYS A 1 309 ? -15.195 11.914 0.037 1 93.44 309 LYS A N 1
ATOM 2405 C CA . LYS A 1 309 ? -13.898 12.234 -0.56 1 93.44 309 LYS A CA 1
ATOM 2406 C C . LYS A 1 309 ? -12.766 12.023 0.44 1 93.44 309 LYS A C 1
ATOM 2408 O O . LYS A 1 309 ? -13.008 11.672 1.597 1 93.44 309 LYS A O 1
ATOM 2413 N N . ILE A 1 310 ? -11.555 12.125 -0.069 1 94.06 310 ILE A N 1
ATOM 2414 C CA . ILE A 1 310 ? -10.383 12.031 0.799 1 94.06 310 ILE A CA 1
ATOM 2415 C C . ILE A 1 310 ? -10.469 13.094 1.892 1 94.06 310 ILE A C 1
ATOM 2417 O O . ILE A 1 310 ? -10.719 14.266 1.606 1 94.06 310 ILE A O 1
ATOM 2421 N N . VAL A 1 311 ? -10.391 12.648 3.193 1 94.94 311 VAL A N 1
ATOM 2422 C CA . VAL A 1 311 ? -10.508 13.555 4.336 1 94.94 311 VAL A CA 1
ATOM 2423 C C . VAL A 1 311 ? -9.297 14.492 4.383 1 94.94 311 VAL A C 1
ATOM 2425 O O . VAL A 1 311 ? -8.156 14.031 4.461 1 94.94 311 VAL A O 1
ATOM 2428 N N . PRO A 1 312 ? -9.633 15.734 4.289 1 88.12 312 PRO A N 1
ATOM 2429 C CA . PRO A 1 312 ? -8.539 16.703 4.355 1 88.12 312 PRO A CA 1
ATOM 2430 C C . PRO A 1 312 ? -8.172 17.094 5.785 1 88.12 312 PRO A C 1
ATOM 2432 O O . PRO A 1 312 ? -8.797 16.609 6.734 1 88.12 312 PRO A O 1
ATOM 2435 N N . GLU A 1 313 ? -7.129 17.781 5.922 1 80.19 313 GLU A N 1
ATOM 2436 C CA . GLU A 1 313 ? -6.855 18.391 7.219 1 80.19 313 GLU A CA 1
ATOM 2437 C C . GLU A 1 313 ? -7.977 19.344 7.629 1 80.19 313 GLU A C 1
ATOM 2439 O O . GLU A 1 313 ? -8.625 19.953 6.777 1 80.19 313 GLU A O 1
ATOM 2444 N N . TYR A 1 314 ? -8.219 19.328 8.867 1 72.69 314 TYR A N 1
ATOM 2445 C CA . TYR A 1 314 ? -9.297 20.172 9.359 1 72.69 314 TYR A CA 1
ATOM 2446 C C . TYR A 1 314 ? -8.938 21.641 9.266 1 72.69 314 TYR A C 1
ATOM 2448 O O . TYR A 1 314 ? -7.836 22.047 9.656 1 72.69 314 TYR A O 1
ATOM 2456 N N . VAL A 1 315 ? -9.742 22.5 8.523 1 61.91 315 VAL A N 1
ATOM 2457 C CA . VAL A 1 315 ? -9.648 23.953 8.492 1 61.91 315 VAL A CA 1
ATOM 2458 C C . VAL A 1 315 ? -10.883 24.562 9.148 1 61.91 315 VAL A C 1
ATOM 2460 O O . VAL A 1 315 ? -12.016 24.328 8.711 1 61.91 315 VAL A O 1
ATOM 2463 N N . PRO A 1 316 ? -10.633 25.188 10.359 1 56.94 316 PRO A N 1
ATOM 2464 C CA . PRO A 1 316 ? -11.797 25.812 10.992 1 56.94 316 PRO A CA 1
ATOM 2465 C C . PRO A 1 316 ? -12.523 26.781 10.07 1 56.94 316 PRO A C 1
ATOM 2467 O O . PRO A 1 316 ? -11.883 27.453 9.258 1 56.94 316 PRO A O 1
ATOM 2470 N N . GLN A 1 317 ? -13.656 26.469 9.586 1 48.41 317 GLN A N 1
ATOM 2471 C CA . GLN A 1 317 ? -14.422 27.422 8.805 1 48.41 317 GLN A CA 1
ATOM 2472 C C . GLN A 1 317 ? -14.633 28.719 9.578 1 48.41 317 GLN A C 1
ATOM 2474 O O . GLN A 1 317 ? -14.891 28.688 10.789 1 48.41 317 GLN A O 1
ATOM 2479 N N . SER A 1 318 ? -13.922 29.766 9.227 1 42.28 318 SER A N 1
ATOM 2480 C CA . SER A 1 318 ? -14.188 31.078 9.797 1 42.28 318 SER A CA 1
ATOM 2481 C C . SER A 1 318 ? -15.688 31.328 9.93 1 42.28 318 SER A C 1
ATOM 2483 O O . SER A 1 318 ? -16.438 31.109 8.984 1 42.28 318 SER A O 1
ATOM 2485 N N . SER A 1 319 ? -16.266 31.094 11.055 1 38.47 319 SER A N 1
ATOM 2486 C CA . SER A 1 319 ? -17.578 31.688 11.297 1 38.47 319 SER A CA 1
ATOM 2487 C C . SER A 1 319 ? -17.641 33.125 10.789 1 38.47 319 SER A C 1
ATOM 2489 O O . SER A 1 319 ? -16.812 33.969 11.18 1 38.47 319 SER A O 1
ATOM 2491 N N . GLN A 1 320 ? -17.938 33.406 9.609 1 35.06 320 GLN A N 1
ATOM 2492 C CA . GLN A 1 320 ? -18.391 34.781 9.32 1 35.06 320 GLN A CA 1
ATOM 2493 C C . GLN A 1 320 ? -19.375 35.25 10.375 1 35.06 320 GLN A C 1
ATOM 2495 O O . GLN A 1 320 ? -20.516 34.781 10.422 1 35.06 320 GLN A O 1
ATOM 2500 N N . ILE A 1 321 ? -18.984 35.531 11.594 1 35.75 321 ILE A N 1
ATOM 2501 C CA . ILE A 1 321 ? -19.797 36.469 12.375 1 35.75 321 ILE A CA 1
ATOM 2502 C C . ILE A 1 321 ? -20.078 37.719 11.547 1 35.75 321 ILE A C 1
ATOM 2504 O O . ILE A 1 321 ? -19.156 38.438 11.172 1 35.75 321 ILE A O 1
ATOM 2508 N N . GLY A 1 322 ? -21.062 37.688 10.617 1 31.69 322 GLY A N 1
ATOM 2509 C CA . GLY A 1 322 ? -21.703 38.906 10.188 1 31.69 322 GLY A CA 1
ATOM 2510 C C . GLY A 1 322 ? -21.922 39.875 11.328 1 31.69 322 GLY A C 1
ATOM 2511 O O . GLY A 1 322 ? -22.562 39.562 12.328 1 31.69 322 GLY A O 1
ATOM 2512 N N . SER A 1 323 ? -20.938 40.688 11.68 1 30.81 323 SER A N 1
ATOM 2513 C CA . SER A 1 323 ? -21.188 41.938 12.375 1 30.81 323 SER A CA 1
ATOM 2514 C C . SER A 1 323 ? -22.344 42.719 11.758 1 30.81 323 SER A C 1
ATOM 2516 O O . SER A 1 323 ? -22.203 43.281 10.68 1 30.81 323 SER A O 1
ATOM 2518 N N . SER A 1 324 ? -23.562 42.188 11.672 1 28.55 324 SER A N 1
ATOM 2519 C CA . SER A 1 324 ? -24.656 43.156 11.578 1 28.55 324 SER A CA 1
ATOM 2520 C C . SER A 1 324 ? -24.625 44.156 12.734 1 28.55 324 SER A C 1
ATOM 2522 O O . SER A 1 324 ? -25.031 43.812 13.852 1 28.55 324 SER A O 1
ATOM 2524 N N . MET A 1 325 ? -23.484 44.875 12.922 1 22 325 MET A N 1
ATOM 2525 C CA . MET A 1 325 ? -23.844 46.25 13.336 1 22 325 MET A CA 1
ATOM 2526 C C . MET A 1 325 ? -24.406 47.031 12.156 1 22 325 MET A C 1
ATOM 2528 O O . MET A 1 325 ? -23.969 46.844 11.023 1 22 325 MET A O 1
ATOM 2532 N N . MET B 1 1 ? -62.625 22.703 5.117 1 26.44 1 MET B N 1
ATOM 2533 C CA . MET B 1 1 ? -62.219 21.484 4.41 1 26.44 1 MET B CA 1
ATOM 2534 C C . MET B 1 1 ? -60.781 21.625 3.871 1 26.44 1 MET B C 1
ATOM 2536 O O . MET B 1 1 ? -60.594 22.188 2.791 1 26.44 1 MET B O 1
ATOM 2540 N N . ALA B 1 2 ? -59.812 21.891 4.746 1 29.66 2 ALA B N 1
ATOM 2541 C CA . ALA B 1 2 ? -58.438 22.344 4.523 1 29.66 2 ALA B CA 1
ATOM 2542 C C . ALA B 1 2 ? -57.625 21.281 3.793 1 29.66 2 ALA B C 1
ATOM 2544 O O . ALA B 1 2 ? -57.5 20.141 4.258 1 29.66 2 ALA B O 1
ATOM 2545 N N . ALA B 1 3 ? -57.406 21.391 2.418 1 26.75 3 ALA B N 1
ATOM 2546 C CA . ALA B 1 3 ? -56.688 20.562 1.451 1 26.75 3 ALA B CA 1
ATOM 2547 C C . ALA B 1 3 ? -55.219 20.438 1.825 1 26.75 3 ALA B C 1
ATOM 2549 O O . ALA B 1 3 ? -54.469 21.422 1.842 1 26.75 3 ALA B O 1
ATOM 2550 N N . LYS B 1 4 ? -54.875 19.562 2.846 1 33.06 4 LYS B N 1
ATOM 2551 C CA . LYS B 1 4 ? -53.5 19.297 3.264 1 33.06 4 LYS B CA 1
ATOM 2552 C C . LYS B 1 4 ? -52.656 18.844 2.084 1 33.06 4 LYS B C 1
ATOM 2554 O O . LYS B 1 4 ? -52.938 17.812 1.466 1 33.06 4 LYS B O 1
ATOM 2559 N N . LEU B 1 5 ? -52.094 19.781 1.262 1 28.16 5 LEU B N 1
ATOM 2560 C CA . LEU B 1 5 ? -51.156 19.516 0.178 1 28.16 5 LEU B CA 1
ATOM 2561 C C . LEU B 1 5 ? -49.969 18.703 0.68 1 28.16 5 LEU B C 1
ATOM 2563 O O . LEU B 1 5 ? -49.219 19.172 1.535 1 28.16 5 LEU B O 1
ATOM 2567 N N . VAL B 1 6 ? -50.094 17.391 0.842 1 28.19 6 VAL B N 1
ATOM 2568 C CA . VAL B 1 6 ? -49 16.484 1.189 1 28.19 6 VAL B CA 1
ATOM 2569 C C . VAL B 1 6 ? -47.906 16.578 0.131 1 28.19 6 VAL B C 1
ATOM 2571 O O . VAL B 1 6 ? -48.156 16.312 -1.048 1 28.19 6 VAL B O 1
ATOM 2574 N N . ILE B 1 7 ? -47.031 17.562 0.239 1 27.3 7 ILE B N 1
ATOM 2575 C CA . ILE B 1 7 ? -45.844 17.641 -0.603 1 27.3 7 ILE B CA 1
ATOM 2576 C C . ILE B 1 7 ? -45.031 16.344 -0.503 1 27.3 7 ILE B C 1
ATOM 2578 O O . ILE B 1 7 ? -44.625 15.938 0.589 1 27.3 7 ILE B O 1
ATOM 2582 N N . SER B 1 8 ? -45.375 15.344 -1.301 1 26.11 8 SER B N 1
ATOM 2583 C CA . SER B 1 8 ? -44.594 14.117 -1.41 1 26.11 8 SER B CA 1
ATOM 2584 C C . SER B 1 8 ? -43.125 14.422 -1.739 1 26.11 8 SER B C 1
ATOM 2586 O O . SER B 1 8 ? -42.844 15 -2.787 1 26.11 8 SER B O 1
ATOM 2588 N N . LEU B 1 9 ? -42.344 14.797 -0.779 1 24.28 9 LEU B N 1
ATOM 2589 C CA . LEU B 1 9 ? -40.906 14.93 -0.951 1 24.28 9 LEU B CA 1
ATOM 2590 C C . LEU B 1 9 ? -40.312 13.648 -1.524 1 24.28 9 LEU B C 1
ATOM 2592 O O . LEU B 1 9 ? -40.375 12.594 -0.885 1 24.28 9 LEU B O 1
ATOM 2596 N N . THR B 1 10 ? -40.406 13.523 -2.861 1 26.97 10 THR B N 1
ATOM 2597 C CA . THR B 1 10 ? -39.75 12.43 -3.555 1 26.97 10 THR B CA 1
ATOM 2598 C C . THR B 1 10 ? -38.281 12.352 -3.15 1 26.97 10 THR B C 1
ATOM 2600 O O . THR B 1 10 ? -37.562 13.359 -3.172 1 26.97 10 THR B O 1
ATOM 2603 N N . LEU B 1 11 ? -37.969 11.523 -2.271 1 23.11 11 LEU B N 1
ATOM 2604 C CA . LEU B 1 11 ? -36.656 11.109 -1.866 1 23.11 11 LEU B CA 1
ATOM 2605 C C . LEU B 1 11 ? -35.781 10.758 -3.08 1 23.11 11 LEU B C 1
ATOM 2607 O O . LEU B 1 11 ? -36.094 9.805 -3.799 1 23.11 11 LEU B O 1
ATOM 2611 N N . LEU B 1 12 ? -35.25 11.82 -3.771 1 25.83 12 LEU B N 1
ATOM 2612 C CA . LEU B 1 12 ? -34.25 11.57 -4.812 1 25.83 12 LEU B CA 1
ATOM 2613 C C . LEU B 1 12 ? -33.188 10.625 -4.312 1 25.83 12 LEU B C 1
ATOM 2615 O O . LEU B 1 12 ? -32.469 10.922 -3.338 1 25.83 12 LEU B O 1
ATOM 2619 N N . SER B 1 13 ? -33.375 9.383 -4.426 1 25.62 13 SER B N 1
ATOM 2620 C CA . SER B 1 13 ? -32.406 8.328 -4.266 1 25.62 13 SER B CA 1
ATOM 2621 C C . SER B 1 13 ? -31.078 8.695 -4.934 1 25.62 13 SER B C 1
ATOM 2623 O O . SER B 1 13 ? -31.016 8.875 -6.152 1 25.62 13 SER B O 1
ATOM 2625 N N . LEU B 1 14 ? -30.359 9.531 -4.328 1 25.72 14 LEU B N 1
ATOM 2626 C CA . LEU B 1 14 ? -29 9.805 -4.773 1 25.72 14 LEU B CA 1
ATOM 2627 C C . LEU B 1 14 ? -28.219 8.508 -4.98 1 25.72 14 LEU B C 1
ATOM 2629 O O . LEU B 1 14 ? -27.922 7.797 -4.02 1 25.72 14 LEU B O 1
ATOM 2633 N N . PHE B 1 15 ? -28.422 7.832 -6.113 1 28.84 15 PHE B N 1
ATOM 2634 C CA . PHE B 1 15 ? -27.641 6.738 -6.688 1 28.84 15 PHE B CA 1
ATOM 2635 C C . PHE B 1 15 ? -26.156 7.047 -6.637 1 28.84 15 PHE B C 1
ATOM 2637 O O . PHE B 1 15 ? -25.719 8.117 -7.074 1 28.84 15 PHE B O 1
ATOM 2644 N N . SER B 1 16 ? -25.484 6.746 -5.613 1 31.14 16 SER B N 1
ATOM 2645 C CA . SER B 1 16 ? -24.031 6.707 -5.508 1 31.14 16 SER B CA 1
ATOM 2646 C C . SER B 1 16 ? -23.391 6.281 -6.824 1 31.14 16 SER B C 1
ATOM 2648 O O . SER B 1 16 ? -23.672 5.188 -7.324 1 31.14 16 SER B O 1
ATOM 2650 N N . LEU B 1 17 ? -23.031 7.16 -7.734 1 32.22 17 LEU B N 1
ATOM 2651 C CA . LEU B 1 17 ? -22.469 7.004 -9.07 1 32.22 17 LEU B CA 1
ATOM 2652 C C . LEU B 1 17 ? -21.188 6.176 -9.031 1 32.22 17 LEU B C 1
ATOM 2654 O O . LEU B 1 17 ? -20.109 6.707 -8.766 1 32.22 17 LEU B O 1
ATOM 2658 N N . SER B 1 18 ? -21.047 5.027 -8.398 1 40.47 18 SER B N 1
ATOM 2659 C CA . SER B 1 18 ? -20.094 4.039 -8.898 1 40.47 18 SER B CA 1
ATOM 2660 C C . SER B 1 18 ? -19.922 4.137 -10.406 1 40.47 18 SER B C 1
ATOM 2662 O O . SER B 1 18 ? -20.906 4.004 -11.148 1 40.47 18 SER B O 1
ATOM 2664 N N . TYR B 1 19 ? -19.078 4.984 -10.797 1 44.56 19 TYR B N 1
ATOM 2665 C CA . TYR B 1 19 ? -19.047 5.102 -12.25 1 44.56 19 TYR B CA 1
ATOM 2666 C C . TYR B 1 19 ? -18.891 3.736 -12.906 1 44.56 19 TYR B C 1
ATOM 2668 O O . TYR B 1 19 ? -17.938 3.004 -12.602 1 44.56 19 TYR B O 1
ATOM 2676 N N . PRO B 1 20 ? -19.828 3.23 -13.266 1 58.69 20 PRO B N 1
ATOM 2677 C CA . PRO B 1 20 ? -19.844 2.02 -14.086 1 58.69 20 PRO B CA 1
ATOM 2678 C C . PRO B 1 20 ? -18.844 2.076 -15.234 1 58.69 20 PRO B C 1
ATOM 2680 O O . PRO B 1 20 ? -18.297 3.141 -15.531 1 58.69 20 PRO B O 1
ATOM 2683 N N . LEU B 1 21 ? -18.219 0.974 -15.469 1 66.88 21 LEU B N 1
ATOM 2684 C CA . LEU B 1 21 ? -17.516 0.87 -16.75 1 66.88 21 LEU B CA 1
ATOM 2685 C C . LEU B 1 21 ? -18.125 1.827 -17.766 1 66.88 21 LEU B C 1
ATOM 2687 O O . LEU B 1 21 ? -19.328 2.035 -17.797 1 66.88 21 LEU B O 1
ATOM 2691 N N . PRO B 1 22 ? -17.219 2.605 -18.391 1 64.62 22 PRO B N 1
ATOM 2692 C CA . PRO B 1 22 ? -17.797 3.428 -19.453 1 64.62 22 PRO B CA 1
ATOM 2693 C C . PRO B 1 22 ? -18.766 2.645 -20.344 1 64.62 22 PRO B C 1
ATOM 2695 O O . PRO B 1 22 ? -18.516 1.472 -20.641 1 64.62 22 PRO B O 1
ATOM 2698 N N . ASP B 1 23 ? -19.812 3.197 -20.625 1 70.62 23 ASP B N 1
ATOM 2699 C CA . ASP B 1 23 ? -20.844 2.576 -21.453 1 70.62 23 ASP B CA 1
ATOM 2700 C C . ASP B 1 23 ? -20.25 2.072 -22.781 1 70.62 23 ASP B C 1
ATOM 2702 O O . ASP B 1 23 ? -20.656 1.021 -23.281 1 70.62 23 ASP B O 1
ATOM 2706 N N . ASN B 1 24 ? -19.25 2.809 -23.141 1 79.06 24 ASN B N 1
ATOM 2707 C CA . ASN B 1 24 ? -18.641 2.375 -24.391 1 79.06 24 ASN B CA 1
ATOM 2708 C C . ASN B 1 24 ? -17.859 1.077 -24.219 1 79.06 24 ASN B C 1
ATOM 2710 O O . ASN B 1 24 ? -17.766 0.273 -25.156 1 79.06 24 ASN B O 1
ATOM 2714 N N . SER B 1 25 ? -17.391 0.886 -23.047 1 84.19 25 SER B N 1
ATOM 2715 C CA . SER B 1 25 ? -16.656 -0.344 -22.797 1 84.19 25 SER B CA 1
ATOM 2716 C C . SER B 1 25 ? -17.562 -1.564 -22.859 1 84.19 25 SER B C 1
ATOM 2718 O O . SER B 1 25 ? -17.234 -2.557 -23.516 1 84.19 25 SER B O 1
ATOM 2720 N N . VAL B 1 26 ? -18.75 -1.463 -22.297 1 85.5 26 VAL B N 1
ATOM 2721 C CA . VAL B 1 26 ? -19.672 -2.586 -22.234 1 85.5 26 VAL B CA 1
ATOM 2722 C C . VAL B 1 26 ? -20.25 -2.855 -23.625 1 85.5 26 VAL B C 1
ATOM 2724 O O . VAL B 1 26 ? -20.312 -4.008 -24.062 1 85.5 26 VAL B O 1
ATOM 2727 N N . SER B 1 27 ? -20.547 -1.781 -24.312 1 86.75 27 SER B N 1
ATOM 2728 C CA . SER B 1 27 ? -21.109 -1.937 -25.641 1 86.75 27 SER B CA 1
ATOM 2729 C C . SER B 1 27 ? -20.109 -2.58 -26.594 1 86.75 27 SER B C 1
ATOM 2731 O O . SER B 1 27 ? -20.469 -3.463 -27.375 1 86.75 27 SER B O 1
ATOM 2733 N N . ASP B 1 28 ? -18.891 -2.131 -26.516 1 90.94 28 ASP B N 1
ATOM 2734 C CA . ASP B 1 28 ? -17.844 -2.697 -27.359 1 90.94 28 ASP B CA 1
ATOM 2735 C C . ASP B 1 28 ? -17.609 -4.172 -27.031 1 90.94 28 ASP B C 1
ATOM 2737 O O . ASP B 1 28 ? -17.484 -5 -27.938 1 90.94 28 ASP B O 1
ATOM 2741 N N . ALA B 1 29 ? -17.609 -4.438 -25.781 1 92.56 29 ALA B N 1
ATOM 2742 C CA . ALA B 1 29 ? -17.391 -5.816 -25.344 1 92.56 29 ALA B CA 1
ATOM 2743 C C . ALA B 1 29 ? -18.531 -6.719 -25.812 1 92.56 29 ALA B C 1
ATOM 2745 O O . ALA B 1 29 ? -18.297 -7.84 -26.266 1 92.56 29 ALA B O 1
ATOM 2746 N N . VAL B 1 30 ? -19.75 -6.266 -25.734 1 90.38 30 VAL B N 1
ATOM 2747 C CA . VAL B 1 30 ? -20.938 -7.035 -26.125 1 90.38 30 VAL B CA 1
ATOM 2748 C C . VAL B 1 30 ? -20.859 -7.359 -27.609 1 90.38 30 VAL B C 1
ATOM 2750 O O . VAL B 1 30 ? -21.141 -8.484 -28.031 1 90.38 30 VAL B O 1
ATOM 2753 N N . GLU B 1 31 ? -20.469 -6.395 -28.375 1 91 31 GLU B N 1
ATOM 2754 C CA . GLU B 1 31 ? -20.359 -6.594 -29.812 1 91 31 GLU B CA 1
ATOM 2755 C C . GLU B 1 31 ? -19.312 -7.656 -30.141 1 91 31 GLU B C 1
ATOM 2757 O O . GLU B 1 31 ? -19.562 -8.562 -30.938 1 91 31 GLU B O 1
ATOM 2762 N N . ILE B 1 32 ? -18.25 -7.535 -29.516 1 93.25 32 ILE B N 1
ATOM 2763 C CA . ILE B 1 32 ? -17.156 -8.461 -29.797 1 93.25 32 ILE B CA 1
ATOM 2764 C C . ILE B 1 32 ? -17.531 -9.859 -29.328 1 93.25 32 ILE B C 1
ATOM 2766 O O . ILE B 1 32 ? -17.312 -10.844 -30.047 1 93.25 32 ILE B O 1
ATOM 2770 N N . LEU B 1 33 ? -18.078 -10 -28.156 1 92.69 33 LEU B N 1
ATOM 2771 C CA . LEU B 1 33 ? -18.5 -11.289 -27.625 1 92.69 33 LEU B CA 1
ATOM 2772 C C . LEU B 1 33 ? -19.531 -11.945 -28.531 1 92.69 33 LEU B C 1
ATOM 2774 O O . LEU B 1 33 ? -19.453 -13.148 -28.797 1 92.69 33 LEU B O 1
ATOM 2778 N N . SER B 1 34 ? -20.469 -11.141 -29.031 1 89.12 34 SER B N 1
ATOM 2779 C CA . SER B 1 34 ? -21.562 -11.648 -29.859 1 89.12 34 SER B CA 1
ATOM 2780 C C . SER B 1 34 ? -21.031 -12.258 -31.156 1 89.12 34 SER B C 1
ATOM 2782 O O . SER B 1 34 ? -21.641 -13.172 -31.719 1 89.12 34 SER B O 1
ATOM 2784 N N . ASN B 1 35 ? -19.891 -11.781 -31.547 1 88.94 35 ASN B N 1
ATOM 2785 C CA . ASN B 1 35 ? -19.359 -12.219 -32.812 1 88.94 35 ASN B CA 1
ATOM 2786 C C . ASN B 1 35 ? -18.219 -13.219 -32.656 1 88.94 35 ASN B C 1
ATOM 2788 O O . ASN B 1 35 ? -17.531 -13.547 -33.625 1 88.94 35 ASN B O 1
ATOM 2792 N N . SER B 1 36 ? -18 -13.648 -31.422 1 91.56 36 SER B N 1
ATOM 2793 C CA . SER B 1 36 ? -16.828 -14.5 -31.172 1 91.56 36 SER B CA 1
ATOM 2794 C C . SER B 1 36 ? -17.234 -15.812 -30.516 1 91.56 36 SER B C 1
ATOM 2796 O O . SER B 1 36 ? -16.422 -16.484 -29.891 1 91.56 36 SER B O 1
ATOM 2798 N N . GLY B 1 37 ? -18.531 -16.156 -30.547 1 90.5 37 GLY B N 1
ATOM 2799 C CA . GLY B 1 37 ? -18.969 -17.422 -29.969 1 90.5 37 GLY B CA 1
ATOM 2800 C C . GLY B 1 37 ? -19.328 -17.328 -28.5 1 90.5 37 GLY B C 1
ATOM 2801 O O . GLY B 1 37 ? -19.422 -18.344 -27.812 1 90.5 37 GLY B O 1
ATOM 2802 N N . TYR B 1 38 ? -19.469 -16.094 -28.016 1 92.94 38 TYR B N 1
ATOM 2803 C CA . TYR B 1 38 ? -19.797 -15.844 -26.625 1 92.94 38 TYR B CA 1
ATOM 2804 C C . TYR B 1 38 ? -21.062 -15 -26.516 1 92.94 38 TYR B C 1
ATOM 2806 O O . TYR B 1 38 ? -21.125 -14.047 -25.719 1 92.94 38 TYR B O 1
ATOM 2814 N N . LEU B 1 39 ? -22.047 -15.336 -27.297 1 86.44 39 LEU B N 1
ATOM 2815 C CA . LEU B 1 39 ? -23.297 -14.578 -27.344 1 86.44 39 LEU B CA 1
ATOM 2816 C C . LEU B 1 39 ? -24.016 -14.609 -26 1 86.44 39 LEU B C 1
ATOM 2818 O O . LEU B 1 39 ? -24.578 -13.602 -25.578 1 86.44 39 LEU B O 1
ATOM 2822 N N . SER B 1 40 ? -24.094 -15.742 -25.344 1 88.56 40 SER B N 1
ATOM 2823 C CA . SER B 1 40 ? -24.781 -15.867 -24.062 1 88.56 40 SER B CA 1
ATOM 2824 C C . SER B 1 40 ? -24.219 -14.898 -23.031 1 88.56 40 SER B C 1
ATOM 2826 O O . SER B 1 40 ? -24.969 -14.234 -22.312 1 88.56 40 SER B O 1
ATOM 2828 N N . MET B 1 41 ? -22.859 -14.844 -23 1 91.56 41 MET B N 1
ATOM 2829 C CA . MET B 1 41 ? -22.25 -13.914 -22.047 1 91.56 41 MET B CA 1
ATOM 2830 C C . MET B 1 41 ? -22.469 -12.469 -22.484 1 91.56 41 MET B C 1
ATOM 2832 O O . MET B 1 41 ? -22.641 -11.586 -21.656 1 91.56 41 MET B O 1
ATOM 2836 N N . ALA B 1 42 ? -22.469 -12.188 -23.812 1 88.94 42 ALA B N 1
ATOM 2837 C CA . ALA B 1 42 ? -22.781 -10.859 -24.328 1 88.94 42 ALA B CA 1
ATOM 2838 C C . ALA B 1 42 ? -24.141 -10.383 -23.828 1 88.94 42 ALA B C 1
ATOM 2840 O O . ALA B 1 42 ? -24.281 -9.258 -23.344 1 88.94 42 ALA B O 1
ATOM 2841 N N . LEU B 1 43 ? -25.078 -11.273 -23.875 1 81.12 43 LEU B N 1
ATOM 2842 C CA . LEU B 1 43 ? -26.438 -10.945 -23.453 1 81.12 43 LEU B CA 1
ATOM 2843 C C . LEU B 1 43 ? -26.5 -10.75 -21.938 1 81.12 43 LEU B C 1
ATOM 2845 O O . LEU B 1 43 ? -27.188 -9.852 -21.453 1 81.12 43 LEU B O 1
ATOM 2849 N N . THR B 1 44 ? -25.781 -11.602 -21.266 1 84 44 THR B N 1
ATOM 2850 C CA . THR B 1 44 ? -25.703 -11.469 -19.812 1 84 44 THR B CA 1
ATOM 2851 C C . THR B 1 44 ? -25.141 -10.102 -19.422 1 84 44 THR B C 1
ATOM 2853 O O . THR B 1 44 ? -25.656 -9.453 -18.5 1 84 44 THR B O 1
ATOM 2856 N N . LEU B 1 45 ? -24.078 -9.734 -20.094 1 84.19 45 LEU B N 1
ATOM 2857 C CA . LEU B 1 45 ? -23.422 -8.453 -19.828 1 84.19 45 LEU B CA 1
ATOM 2858 C C . LEU B 1 45 ? -24.344 -7.293 -20.203 1 84.19 45 LEU B C 1
ATOM 2860 O O . LEU B 1 45 ? -24.422 -6.293 -19.484 1 84.19 45 LEU B O 1
ATOM 2864 N N . GLU B 1 46 ? -25 -7.391 -21.266 1 77.62 46 GLU B N 1
ATOM 2865 C CA . GLU B 1 46 ? -25.875 -6.344 -21.781 1 77.62 46 GLU B CA 1
ATOM 2866 C C . GLU B 1 46 ? -27.078 -6.133 -20.875 1 77.62 46 GLU B C 1
ATOM 2868 O O . GLU B 1 46 ? -27.453 -4.996 -20.578 1 77.62 46 GLU B O 1
ATOM 2873 N N . PHE B 1 47 ? -27.672 -7.211 -20.359 1 65.25 47 PHE B N 1
ATOM 2874 C CA . PHE B 1 47 ? -28.938 -7.094 -19.656 1 65.25 47 PHE B CA 1
ATOM 2875 C C . PHE B 1 47 ? -28.75 -7.25 -18.156 1 65.25 47 PHE B C 1
ATOM 2877 O O . PHE B 1 47 ? -29.578 -6.789 -17.359 1 65.25 47 PHE B O 1
ATOM 2884 N N . GLY B 1 48 ? -27.594 -7.789 -17.828 1 62.81 48 GLY B N 1
ATOM 2885 C CA . GLY B 1 48 ? -27.422 -8.125 -16.422 1 62.81 48 GLY B CA 1
ATOM 2886 C C . GLY B 1 48 ? -26.391 -7.262 -15.719 1 62.81 48 GLY B C 1
ATOM 2887 O O . GLY B 1 48 ? -26.172 -7.387 -14.508 1 62.81 48 GLY B O 1
ATOM 2888 N N . SER B 1 49 ? -25.703 -6.445 -16.484 1 62.44 49 SER B N 1
ATOM 2889 C CA . SER B 1 49 ? -24.547 -5.742 -15.938 1 62.44 49 SER B CA 1
ATOM 2890 C C . SER B 1 49 ? -24.922 -4.949 -14.688 1 62.44 49 SER B C 1
ATOM 2892 O O . SER B 1 49 ? -24.156 -4.898 -13.727 1 62.44 49 SER B O 1
ATOM 2894 N N . LYS B 1 50 ? -26.078 -4.438 -14.742 1 59.34 50 LYS B N 1
ATOM 2895 C CA . LYS B 1 50 ? -26.5 -3.629 -13.609 1 59.34 50 LYS B CA 1
ATOM 2896 C C . LYS B 1 50 ? -26.719 -4.496 -12.367 1 59.34 50 LYS B C 1
ATOM 2898 O O . LYS B 1 50 ? -26.547 -4.031 -11.242 1 59.34 50 LYS B O 1
ATOM 2903 N N . PHE B 1 51 ? -27.109 -5.742 -12.633 1 52.5 51 PHE B N 1
ATOM 2904 C CA . PHE B 1 51 ? -27.453 -6.637 -11.531 1 52.5 51 PHE B CA 1
ATOM 2905 C C . PHE B 1 51 ? -26.25 -7.492 -11.148 1 52.5 51 PHE B C 1
ATOM 2907 O O . PHE B 1 51 ? -26.125 -7.914 -9.992 1 52.5 51 PHE B O 1
ATOM 2914 N N . LEU B 1 52 ? -25.484 -7.812 -12.086 1 61.06 52 LEU B N 1
ATOM 2915 C CA . LEU B 1 52 ? -24.375 -8.742 -11.891 1 61.06 52 LEU B CA 1
ATOM 2916 C C . LEU B 1 52 ? -23.172 -8.047 -11.266 1 61.06 52 LEU B C 1
ATOM 2918 O O . LEU B 1 52 ? -22.438 -8.648 -10.492 1 61.06 52 LEU B O 1
ATOM 2922 N N . THR B 1 53 ? -23.156 -6.852 -11.664 1 59.91 53 THR B N 1
ATOM 2923 C CA . THR B 1 53 ? -21.906 -6.184 -11.328 1 59.91 53 THR B CA 1
ATOM 2924 C C . THR B 1 53 ? -22.172 -4.863 -10.602 1 59.91 53 THR B C 1
ATOM 2926 O O . THR B 1 53 ? -22.797 -3.961 -11.164 1 59.91 53 THR B O 1
ATOM 2929 N N . PRO B 1 54 ? -22.141 -4.965 -9.336 1 57.56 54 PRO B N 1
ATOM 2930 C CA . PRO B 1 54 ? -22.125 -3.605 -8.789 1 57.56 54 PRO B CA 1
ATOM 2931 C C . PRO B 1 54 ? -21.188 -2.674 -9.547 1 57.56 54 PRO B C 1
ATOM 2933 O O . PRO B 1 54 ? -20.234 -3.135 -10.188 1 57.56 54 PRO B O 1
ATOM 2936 N N . PRO B 1 55 ? -21.594 -1.492 -9.766 1 59.38 55 PRO B N 1
ATOM 2937 C CA . PRO B 1 55 ? -20.734 -0.558 -10.492 1 59.38 55 PRO B CA 1
ATOM 2938 C C . PRO B 1 55 ? -19.281 -0.606 -10.023 1 59.38 55 PRO B C 1
ATOM 2940 O O . PRO B 1 55 ? -19 -0.499 -8.828 1 59.38 55 PRO B O 1
ATOM 2943 N N . SER B 1 56 ? -18.5 -1.246 -10.836 1 66.94 56 SER B N 1
ATOM 2944 C CA . SER B 1 56 ? -17.047 -1.321 -10.625 1 66.94 56 SER B CA 1
ATOM 2945 C C . SER B 1 56 ? -16.297 -0.673 -11.781 1 66.94 56 SER B C 1
ATOM 2947 O O . SER B 1 56 ? -16.703 -0.792 -12.938 1 66.94 56 SER B O 1
ATOM 2949 N N . PRO B 1 57 ? -15.273 0.09 -11.445 1 64.06 57 PRO B N 1
ATOM 2950 C CA . PRO B 1 57 ? -14.508 0.729 -12.516 1 64.06 57 PRO B CA 1
ATOM 2951 C C . PRO B 1 57 ? -13.695 -0.27 -13.328 1 64.06 57 PRO B C 1
ATOM 2953 O O . PRO B 1 57 ? -13.18 0.073 -14.398 1 64.06 57 PRO B O 1
ATOM 2956 N N . SER B 1 58 ? -13.531 -1.446 -12.812 1 72.62 58 SER B N 1
ATOM 2957 C CA . SER B 1 58 ? -12.781 -2.482 -13.516 1 72.62 58 SER B CA 1
ATOM 2958 C C . SER B 1 58 ? -13.43 -3.85 -13.344 1 72.62 58 SER B C 1
ATOM 2960 O O . SER B 1 58 ? -14.156 -4.082 -12.375 1 72.62 58 SER B O 1
ATOM 2962 N N . LEU B 1 59 ? -13.195 -4.648 -14.375 1 83.12 59 LEU B N 1
ATOM 2963 C CA . LEU B 1 59 ? -13.828 -5.961 -14.367 1 83.12 59 LEU B CA 1
ATOM 2964 C C . LEU B 1 59 ? -13.016 -6.965 -15.18 1 83.12 59 LEU B C 1
ATOM 2966 O O . LEU B 1 59 ? -12.484 -6.629 -16.234 1 83.12 59 LEU B O 1
ATOM 2970 N N . THR B 1 60 ? -12.812 -8.055 -14.594 1 89.44 60 THR B N 1
ATOM 2971 C CA . THR B 1 60 ? -12.391 -9.211 -15.391 1 89.44 60 THR B CA 1
ATOM 2972 C C . THR B 1 60 ? -13.516 -10.242 -15.477 1 89.44 60 THR B C 1
ATOM 2974 O O . THR B 1 60 ? -14.125 -10.586 -14.469 1 89.44 60 THR B O 1
ATOM 2977 N N . ILE B 1 61 ? -13.82 -10.695 -16.672 1 93.06 61 ILE B N 1
ATOM 2978 C CA . ILE B 1 61 ? -14.875 -11.68 -16.891 1 93.06 61 ILE B CA 1
ATOM 2979 C C . ILE B 1 61 ? -14.266 -12.961 -17.484 1 93.06 61 ILE B C 1
ATOM 2981 O O . ILE B 1 61 ? -13.5 -12.906 -18.438 1 93.06 61 ILE B O 1
ATOM 2985 N N . PHE B 1 62 ? -14.5 -14.047 -16.875 1 95.62 62 PHE B N 1
ATOM 2986 C CA . PHE B 1 62 ? -14.195 -15.359 -17.438 1 95.62 62 PHE B CA 1
ATOM 2987 C C . PHE B 1 62 ? -15.422 -15.961 -18.094 1 95.62 62 PHE B C 1
ATOM 2989 O O . PHE B 1 62 ? -16.266 -16.562 -17.438 1 95.62 62 PHE B O 1
ATOM 2996 N N . SER B 1 63 ? -15.492 -15.891 -19.406 1 95.69 63 SER B N 1
ATOM 2997 C CA . SER B 1 63 ? -16.719 -16.156 -20.156 1 95.69 63 SER B CA 1
ATOM 2998 C C . SER B 1 63 ? -16.734 -17.578 -20.688 1 95.69 63 SER B C 1
ATOM 3000 O O . SER B 1 63 ? -15.953 -17.938 -21.578 1 95.69 63 SER B O 1
ATOM 3002 N N . PRO B 1 64 ? -17.688 -18.375 -20.219 1 94.44 64 PRO B N 1
ATOM 3003 C CA . PRO B 1 64 ? -17.891 -19.656 -20.906 1 94.44 64 PRO B CA 1
ATOM 3004 C C . PRO B 1 64 ? -18.406 -19.484 -22.328 1 94.44 64 PRO B C 1
ATOM 3006 O O . PRO B 1 64 ? -19.047 -18.469 -22.641 1 94.44 64 PRO B O 1
ATOM 3009 N N . SER B 1 65 ? -18.047 -20.422 -23.156 1 92.5 65 SER B N 1
ATOM 3010 C CA . SER B 1 65 ? -18.5 -20.406 -24.547 1 92.5 65 SER B CA 1
ATOM 3011 C C . SER B 1 65 ? -20 -20.688 -24.641 1 92.5 65 SER B C 1
ATOM 3013 O O . SER B 1 65 ? -20.609 -21.141 -23.656 1 92.5 65 SER B O 1
ATOM 3015 N N . ASP B 1 66 ? -20.578 -20.375 -25.859 1 89.12 66 ASP B N 1
ATOM 3016 C CA . ASP B 1 66 ? -21.984 -20.672 -26.094 1 89.12 66 ASP B CA 1
ATOM 3017 C C . ASP B 1 66 ? -22.25 -22.172 -25.984 1 89.12 66 ASP B C 1
ATOM 3019 O O . ASP B 1 66 ? -23.297 -22.594 -25.484 1 89.12 66 ASP B O 1
ATOM 3023 N N . SER B 1 67 ? -21.281 -22.969 -26.438 1 90.44 67 SER B N 1
ATOM 3024 C CA . SER B 1 67 ? -21.406 -24.406 -26.312 1 90.44 67 SER B CA 1
ATOM 3025 C C . SER B 1 67 ? -21.469 -24.844 -24.844 1 90.44 67 SER B C 1
ATOM 3027 O O . SER B 1 67 ? -22.25 -25.734 -24.484 1 90.44 67 SER B O 1
ATOM 3029 N N . ALA B 1 68 ? -20.672 -24.172 -24 1 92.25 68 ALA B N 1
ATOM 3030 C CA . ALA B 1 68 ? -20.703 -24.469 -22.562 1 92.25 68 ALA B CA 1
ATOM 3031 C C . ALA B 1 68 ? -22.047 -24.094 -21.953 1 92.25 68 ALA B C 1
ATOM 3033 O O . ALA B 1 68 ? -22.578 -24.828 -21.125 1 92.25 68 ALA B O 1
ATOM 3034 N N . PHE B 1 69 ? -22.594 -22.922 -22.297 1 88.81 69 PHE B N 1
ATOM 3035 C CA . PHE B 1 69 ? -23.906 -22.5 -21.828 1 88.81 69 PHE B CA 1
ATOM 3036 C C . PHE B 1 69 ? -24.984 -23.5 -22.234 1 88.81 69 PHE B C 1
ATOM 3038 O O . PHE B 1 69 ? -25.859 -23.844 -21.438 1 88.81 69 PHE B O 1
ATOM 3045 N N . ALA B 1 70 ? -24.891 -23.984 -23.5 1 85.75 70 ALA B N 1
ATOM 3046 C CA . ALA B 1 70 ? -25.875 -24.938 -24.016 1 85.75 70 ALA B CA 1
ATOM 3047 C C . ALA B 1 70 ? -25.844 -26.234 -23.219 1 85.75 70 ALA B C 1
ATOM 3049 O O . ALA B 1 70 ? -26.891 -26.797 -22.906 1 85.75 70 ALA B O 1
ATOM 3050 N N . SER B 1 71 ? -24.672 -26.672 -22.906 1 89.88 71 SER B N 1
ATOM 3051 C CA . SER B 1 71 ? -24.5 -27.922 -22.188 1 89.88 71 SER B CA 1
ATOM 3052 C C . SER B 1 71 ? -24.922 -27.766 -20.719 1 89.88 71 SER B C 1
ATOM 3054 O O . SER B 1 71 ? -25.484 -28.703 -20.141 1 89.88 71 SER B O 1
ATOM 3056 N N . PHE B 1 72 ? -24.688 -26.625 -20.156 1 86.81 72 PHE B N 1
ATOM 3057 C CA . PHE B 1 72 ? -24.938 -26.406 -18.734 1 86.81 72 PHE B CA 1
ATOM 3058 C C . PHE B 1 72 ? -26.406 -26.094 -18.484 1 86.81 72 PHE B C 1
ATOM 3060 O O . PHE B 1 72 ? -26.969 -26.516 -17.484 1 86.81 72 PHE B O 1
ATOM 3067 N N . GLY B 1 73 ? -27 -25.328 -19.359 1 81.88 73 GLY B N 1
ATOM 3068 C CA . GLY B 1 73 ? -28.344 -24.828 -19.156 1 81.88 73 GLY B CA 1
ATOM 3069 C C . GLY B 1 73 ? -28.391 -23.453 -18.531 1 81.88 73 GLY B C 1
ATOM 3070 O O . GLY B 1 73 ? -27.531 -22.609 -18.828 1 81.88 73 GLY B O 1
ATOM 3071 N N . GLN B 1 74 ? -29.391 -23.094 -17.703 1 79.38 74 GLN B N 1
ATOM 3072 C CA . GLN B 1 74 ? -29.547 -21.766 -17.109 1 79.38 74 GLN B CA 1
ATOM 3073 C C . GLN B 1 74 ? -28.75 -21.656 -15.805 1 79.38 74 GLN B C 1
ATOM 3075 O O . GLN B 1 74 ? -29.141 -22.234 -14.781 1 79.38 74 GLN B O 1
ATOM 3080 N N . PRO B 1 75 ? -27.656 -20.938 -15.93 1 85.31 75 PRO B N 1
ATOM 3081 C CA . PRO B 1 75 ? -26.891 -20.781 -14.695 1 85.31 75 PRO B CA 1
ATOM 3082 C C . PRO B 1 75 ? -27.594 -19.891 -13.68 1 85.31 75 PRO B C 1
ATOM 3084 O O . PRO B 1 75 ? -28.422 -19.047 -14.055 1 85.31 75 PRO B O 1
ATOM 3087 N N . SER B 1 76 ? -27.312 -20.141 -12.367 1 82.81 76 SER B N 1
ATOM 3088 C CA . SER B 1 76 ? -27.797 -19.234 -11.328 1 82.81 76 SER B CA 1
ATOM 3089 C C . SER B 1 76 ? -27.047 -17.906 -11.352 1 82.81 76 SER B C 1
ATOM 3091 O O . SER B 1 76 ? -25.969 -17.812 -11.938 1 82.81 76 SER B O 1
ATOM 3093 N N . LEU B 1 77 ? -27.688 -16.938 -10.805 1 81.94 77 LEU B N 1
ATOM 3094 C CA . LEU B 1 77 ? -27.047 -15.625 -10.695 1 81.94 77 LEU B CA 1
ATOM 3095 C C . LEU B 1 77 ? -25.719 -15.742 -9.945 1 81.94 77 LEU B C 1
ATOM 3097 O O . LEU B 1 77 ? -24.734 -15.133 -10.344 1 81.94 77 LEU B O 1
ATOM 3101 N N . ALA B 1 78 ? -25.734 -16.484 -8.898 1 82.56 78 ALA B N 1
ATOM 3102 C CA . ALA B 1 78 ? -24.531 -16.656 -8.094 1 82.56 78 ALA B CA 1
ATOM 3103 C C . ALA B 1 78 ? -23.406 -17.297 -8.906 1 82.56 78 ALA B C 1
ATOM 3105 O O . ALA B 1 78 ? -22.234 -16.922 -8.766 1 82.56 78 ALA B O 1
ATOM 3106 N N . LEU B 1 79 ? -23.781 -18.25 -9.711 1 88.88 79 LEU B N 1
ATOM 3107 C CA . LEU B 1 79 ? -22.781 -18.891 -10.562 1 88.88 79 LEU B CA 1
ATOM 3108 C C . LEU B 1 79 ? -22.219 -17.922 -11.578 1 88.88 79 LEU B C 1
ATOM 3110 O O . LEU B 1 79 ? -21.016 -17.906 -11.828 1 88.88 79 LEU B O 1
ATOM 3114 N N . LEU B 1 80 ? -23.094 -17.109 -12.156 1 89.94 80 LEU B N 1
ATOM 3115 C CA . LEU B 1 80 ? -22.625 -16.109 -13.102 1 89.94 80 LEU B CA 1
ATOM 3116 C C . LEU B 1 80 ? -21.688 -15.117 -12.414 1 89.94 80 LEU B C 1
ATOM 3118 O O . LEU B 1 80 ? -20.641 -14.758 -12.969 1 89.94 80 LEU B O 1
ATOM 3122 N N . GLN B 1 81 ? -22.016 -14.734 -11.25 1 88.06 81 GLN B N 1
ATOM 3123 C CA . GLN B 1 81 ? -21.219 -13.797 -10.484 1 88.06 81 GLN B CA 1
ATOM 3124 C C . GLN B 1 81 ? -19.828 -14.367 -10.195 1 88.06 81 GLN B C 1
ATOM 3126 O O . GLN B 1 81 ? -18.859 -13.625 -10.078 1 88.06 81 GLN B O 1
ATOM 3131 N N . LEU B 1 82 ? -19.656 -15.68 -10.125 1 91.75 82 LEU B N 1
ATOM 3132 C CA . LEU B 1 82 ? -18.391 -16.359 -9.906 1 91.75 82 LEU B CA 1
ATOM 3133 C C . LEU B 1 82 ? -17.438 -16.109 -11.07 1 91.75 82 LEU B C 1
ATOM 3135 O O . LEU B 1 82 ? -16.219 -16.141 -10.891 1 91.75 82 LEU B O 1
ATOM 3139 N N . HIS B 1 83 ? -18 -15.773 -12.18 1 93.56 83 HIS B N 1
ATOM 3140 C CA . HIS B 1 83 ? -17.203 -15.602 -13.391 1 93.56 83 HIS B CA 1
ATOM 3141 C C . HIS B 1 83 ? -16.797 -14.141 -13.57 1 93.56 83 HIS B C 1
ATOM 3143 O O . HIS B 1 83 ? -16.203 -13.781 -14.586 1 93.56 83 HIS B O 1
ATOM 3149 N N . PHE B 1 84 ? -17.125 -13.305 -12.586 1 89 84 PHE B N 1
ATOM 3150 C CA . PHE B 1 84 ? -16.781 -11.883 -12.602 1 89 84 PHE B CA 1
ATOM 3151 C C . PHE B 1 84 ? -15.867 -11.531 -11.445 1 89 84 PHE B C 1
ATOM 3153 O O . PHE B 1 84 ? -16.141 -11.875 -10.297 1 89 84 PHE B O 1
ATOM 3160 N N . SER B 1 85 ? -14.789 -10.945 -11.789 1 87.81 85 SER B N 1
ATOM 3161 C CA . SER B 1 85 ? -13.906 -10.375 -10.773 1 87.81 85 SER B CA 1
ATOM 3162 C C . SER B 1 85 ? -13.945 -8.852 -10.805 1 87.81 85 SER B C 1
ATOM 3164 O O . SER B 1 85 ? -13.883 -8.242 -11.883 1 87.81 85 SER B O 1
ATOM 3166 N N . PRO B 1 86 ? -14.07 -8.266 -9.656 1 76.19 86 PRO B N 1
ATOM 3167 C CA . PRO B 1 86 ? -14.18 -6.805 -9.633 1 76.19 86 PRO B CA 1
ATOM 3168 C C . PRO B 1 86 ? -12.867 -6.102 -9.961 1 76.19 86 PRO B C 1
ATOM 3170 O O . PRO B 1 86 ? -12.82 -4.871 -10.016 1 76.19 86 PRO B O 1
ATOM 3173 N N . LEU B 1 87 ? -11.898 -6.844 -10.234 1 74.69 87 LEU B N 1
ATOM 3174 C CA . LEU B 1 87 ? -10.594 -6.305 -10.617 1 74.69 87 LEU B CA 1
ATOM 3175 C C . LEU B 1 87 ? -10.25 -6.672 -12.055 1 74.69 87 LEU B C 1
ATOM 3177 O O . LEU B 1 87 ? -10.719 -7.688 -12.57 1 74.69 87 LEU B O 1
ATOM 3181 N N . SER B 1 88 ? -9.531 -5.746 -12.672 1 79.62 88 SER B N 1
ATOM 3182 C CA . SER B 1 88 ? -9.07 -6.027 -14.023 1 79.62 88 SER B CA 1
ATOM 3183 C C . SER B 1 88 ? -7.691 -6.684 -14.016 1 79.62 88 SER B C 1
ATOM 3185 O O . SER B 1 88 ? -6.715 -6.074 -13.57 1 79.62 88 SER B O 1
ATOM 3187 N N . PHE B 1 89 ? -7.625 -7.871 -14.352 1 77.94 89 PHE B N 1
ATOM 3188 C CA . PHE B 1 89 ? -6.379 -8.625 -14.352 1 77.94 89 PHE B CA 1
ATOM 3189 C C . PHE B 1 89 ? -5.867 -8.82 -15.781 1 77.94 89 PHE B C 1
ATOM 3191 O O . PHE B 1 89 ? -6.496 -9.516 -16.578 1 77.94 89 PHE B O 1
ATOM 3198 N N . PRO B 1 90 ? -4.746 -8.203 -16.125 1 75.44 90 PRO B N 1
ATOM 3199 C CA . PRO B 1 90 ? -4.184 -8.508 -17.438 1 75.44 90 PRO B CA 1
ATOM 3200 C C . PRO B 1 90 ? -3.596 -9.914 -17.516 1 75.44 90 PRO B C 1
ATOM 3202 O O . PRO B 1 90 ? -3.246 -10.5 -16.484 1 75.44 90 PRO B O 1
ATOM 3205 N N . SER B 1 91 ? -3.48 -10.398 -18.734 1 82.06 91 SER B N 1
ATOM 3206 C CA . SER B 1 91 ? -2.959 -11.742 -18.953 1 82.06 91 SER B CA 1
ATOM 3207 C C . SER B 1 91 ? -1.561 -11.898 -18.375 1 82.06 91 SER B C 1
ATOM 3209 O O . SER B 1 91 ? -1.238 -12.938 -17.797 1 82.06 91 SER B O 1
ATOM 3211 N N . THR B 1 92 ? -0.797 -10.93 -18.562 1 70.81 92 THR B N 1
ATOM 3212 C CA . THR B 1 92 ? 0.58 -10.969 -18.078 1 70.81 92 THR B CA 1
ATOM 3213 C C . THR B 1 92 ? 0.62 -11.141 -16.562 1 70.81 92 THR B C 1
ATOM 3215 O O . THR B 1 92 ? 1.462 -11.867 -16.031 1 70.81 92 THR B O 1
ATOM 3218 N N . PHE B 1 93 ? -0.367 -10.562 -15.914 1 71.75 93 PHE B N 1
ATOM 3219 C CA . PHE B 1 93 ? -0.466 -10.68 -14.461 1 71.75 93 PHE B CA 1
ATOM 3220 C C . PHE B 1 93 ? -0.965 -12.055 -14.055 1 71.75 93 PHE B C 1
ATOM 3222 O O . PHE B 1 93 ? -0.424 -12.68 -13.141 1 71.75 93 PHE B O 1
ATOM 3229 N N . MET B 1 94 ? -1.933 -12.484 -14.742 1 81 94 MET B N 1
ATOM 3230 C CA . MET B 1 94 ? -2.523 -13.773 -14.414 1 81 94 MET B CA 1
ATOM 3231 C C . MET B 1 94 ? -1.478 -14.883 -14.477 1 81 94 MET B C 1
ATOM 3233 O O . MET B 1 94 ? -1.504 -15.812 -13.672 1 81 94 MET B O 1
ATOM 3237 N N . LYS B 1 95 ? -0.546 -14.711 -15.281 1 77.5 95 LYS B N 1
ATOM 3238 C CA . LYS B 1 95 ? 0.487 -15.727 -15.492 1 77.5 95 LYS B CA 1
ATOM 3239 C C . LYS B 1 95 ? 1.491 -15.727 -14.344 1 77.5 95 LYS B C 1
ATOM 3241 O O . LYS B 1 95 ? 2.227 -16.703 -14.156 1 77.5 95 LYS B O 1
ATOM 3246 N N . THR B 1 96 ? 1.437 -14.664 -13.609 1 68.38 96 THR B N 1
ATOM 3247 C CA . THR B 1 96 ? 2.416 -14.57 -12.531 1 68.38 96 THR B CA 1
ATOM 3248 C C . THR B 1 96 ? 1.836 -15.102 -11.219 1 68.38 96 THR B C 1
ATOM 3250 O O . THR B 1 96 ? 2.557 -15.258 -10.234 1 68.38 96 THR B O 1
ATOM 3253 N N . LEU B 1 97 ? 0.526 -15.367 -11.195 1 75.75 97 LEU B N 1
ATOM 3254 C CA . LEU B 1 97 ? -0.119 -15.805 -9.953 1 75.75 97 LEU B CA 1
ATOM 3255 C C . LEU B 1 97 ? 0.318 -17.219 -9.578 1 75.75 97 LEU B C 1
ATOM 3257 O O . LEU B 1 97 ? 0.346 -18.109 -10.43 1 75.75 97 LEU B O 1
ATOM 3261 N N . PRO B 1 98 ? 0.736 -17.406 -8.289 1 65.75 98 PRO B N 1
ATOM 3262 C CA . PRO B 1 98 ? 1.163 -18.75 -7.875 1 65.75 98 PRO B CA 1
ATOM 3263 C C . PRO B 1 98 ? -0.003 -19.719 -7.75 1 65.75 98 PRO B C 1
ATOM 3265 O O . PRO B 1 98 ? -1.158 -19.297 -7.648 1 65.75 98 PRO B O 1
ATOM 3268 N N . TYR B 1 99 ? 0.399 -20.938 -7.723 1 74.38 99 TYR B N 1
ATOM 3269 C CA . TYR B 1 99 ? -0.568 -22 -7.492 1 74.38 99 TYR B CA 1
ATOM 3270 C C . TYR B 1 99 ? -1.317 -21.781 -6.184 1 74.38 99 TYR B C 1
ATOM 3272 O O . TYR B 1 99 ? -0.717 -21.406 -5.172 1 74.38 99 TYR B O 1
ATOM 3280 N N . HIS B 1 100 ? -2.623 -21.781 -6.207 1 74.94 100 HIS B N 1
ATOM 3281 C CA . HIS B 1 100 ? -3.52 -21.688 -5.059 1 74.94 100 HIS B CA 1
ATOM 3282 C C . HIS B 1 100 ? -3.799 -20.234 -4.695 1 74.94 100 HIS B C 1
ATOM 3284 O O . HIS B 1 100 ? -4.453 -19.953 -3.688 1 74.94 100 HIS B O 1
ATOM 3290 N N . ALA B 1 101 ? -3.152 -19.391 -5.488 1 74.69 101 ALA B N 1
ATOM 3291 C CA . ALA B 1 101 ? -3.551 -18 -5.297 1 74.69 101 ALA B CA 1
ATOM 3292 C C . ALA B 1 101 ? -5.062 -17.844 -5.414 1 74.69 101 ALA B C 1
ATOM 3294 O O . ALA B 1 101 ? -5.711 -18.562 -6.18 1 74.69 101 ALA B O 1
ATOM 3295 N N . LYS B 1 102 ? -5.613 -16.922 -4.621 1 77.44 102 LYS B N 1
ATOM 3296 C CA . LYS B 1 102 ? -7.055 -16.703 -4.625 1 77.44 102 LYS B CA 1
ATOM 3297 C C . LYS B 1 102 ? -7.402 -15.414 -5.371 1 77.44 102 LYS B C 1
ATOM 3299 O O . LYS B 1 102 ? -6.762 -14.375 -5.168 1 77.44 102 LYS B O 1
ATOM 3304 N N . ILE B 1 103 ? -8.336 -15.469 -6.281 1 83.12 103 ILE B N 1
ATOM 3305 C CA . ILE B 1 103 ? -8.867 -14.336 -7.027 1 83.12 103 ILE B CA 1
ATOM 3306 C C . ILE B 1 103 ? -10.273 -14 -6.535 1 83.12 103 ILE B C 1
ATOM 3308 O O . ILE B 1 103 ? -11.156 -14.867 -6.516 1 83.12 103 ILE B O 1
ATOM 3312 N N . PRO B 1 104 ? -10.469 -12.797 -6.125 1 79.38 104 PRO B N 1
ATOM 3313 C CA . PRO B 1 104 ? -11.812 -12.445 -5.668 1 79.38 104 PRO B CA 1
ATOM 3314 C C . PRO B 1 104 ? -12.844 -12.445 -6.797 1 79.38 104 PRO B C 1
ATOM 3316 O O . PRO B 1 104 ? -12.492 -12.172 -7.949 1 79.38 104 PRO B O 1
ATOM 3319 N N . THR B 1 105 ? -14.062 -12.797 -6.508 1 86.19 105 THR B N 1
ATOM 3320 C CA . THR B 1 105 ? -15.156 -12.773 -7.473 1 86.19 105 THR B CA 1
ATOM 3321 C C . THR B 1 105 ? -16.297 -11.906 -6.965 1 86.19 105 THR B C 1
ATOM 3323 O O . THR B 1 105 ? -16.25 -11.391 -5.844 1 86.19 105 THR B O 1
ATOM 3326 N N . MET B 1 106 ? -17.281 -11.742 -7.836 1 78.25 106 MET B N 1
ATOM 3327 C CA . MET B 1 106 ? -18.469 -10.977 -7.477 1 78.25 106 MET B CA 1
ATOM 3328 C C . MET B 1 106 ? -19.484 -11.867 -6.762 1 78.25 106 MET B C 1
ATOM 3330 O O . MET B 1 106 ? -20.531 -11.383 -6.328 1 78.25 106 MET B O 1
ATOM 3334 N N . SER B 1 107 ? -19.188 -13.164 -6.719 1 80.25 107 SER B N 1
ATOM 3335 C CA . SER B 1 107 ? -19.969 -14.055 -5.859 1 80.25 107 SER B CA 1
ATOM 3336 C C . SER B 1 107 ? -19.5 -13.961 -4.41 1 80.25 107 SER B C 1
ATOM 3338 O O . SER B 1 107 ? -18.344 -14.227 -4.105 1 80.25 107 SER B O 1
ATOM 3340 N N . PRO B 1 108 ? -20.469 -13.484 -3.588 1 72.12 108 PRO B N 1
ATOM 3341 C CA . PRO B 1 108 ? -20.078 -13.289 -2.193 1 72.12 108 PRO B CA 1
ATOM 3342 C C . PRO B 1 108 ? -19.453 -14.539 -1.573 1 72.12 108 PRO B C 1
ATOM 3344 O O . PRO B 1 108 ? -19.969 -15.648 -1.765 1 72.12 108 PRO B O 1
ATOM 3347 N N . ASN B 1 109 ? -18.297 -14.469 -0.906 1 69.31 109 ASN B N 1
ATOM 3348 C CA . ASN B 1 109 ? -17.594 -15.484 -0.119 1 69.31 109 ASN B CA 1
ATOM 3349 C C . ASN B 1 109 ? -16.984 -16.562 -1.009 1 69.31 109 ASN B C 1
ATOM 3351 O O . ASN B 1 109 ? -16.641 -17.641 -0.534 1 69.31 109 ASN B O 1
ATOM 3355 N N . HIS B 1 110 ? -17 -16.281 -2.309 1 81.5 110 HIS B N 1
ATOM 3356 C CA . HIS B 1 110 ? -16.359 -17.234 -3.213 1 81.5 110 HIS B CA 1
ATOM 3357 C C . HIS B 1 110 ? -15.156 -16.594 -3.908 1 81.5 110 HIS B C 1
ATOM 3359 O O . HIS B 1 110 ? -15.203 -15.43 -4.293 1 81.5 110 HIS B O 1
ATOM 3365 N N . THR B 1 111 ? -14.125 -17.328 -3.914 1 86.25 111 THR B N 1
ATOM 3366 C CA . THR B 1 111 ? -12.914 -16.969 -4.648 1 86.25 111 THR B CA 1
ATOM 3367 C C . THR B 1 111 ? -12.562 -18.031 -5.672 1 86.25 111 THR B C 1
ATOM 3369 O O . THR B 1 111 ? -13.047 -19.172 -5.59 1 86.25 111 THR B O 1
ATOM 3372 N N . LEU B 1 112 ? -11.891 -17.625 -6.668 1 90.62 112 LEU B N 1
ATOM 3373 C CA . LEU B 1 112 ? -11.297 -18.578 -7.586 1 90.62 112 LEU B CA 1
ATOM 3374 C C . LEU B 1 112 ? -9.875 -18.938 -7.148 1 90.62 112 LEU B C 1
ATOM 3376 O O . LEU B 1 112 ? -9.156 -18.094 -6.602 1 90.62 112 LEU B O 1
ATOM 3380 N N . ILE B 1 113 ? -9.562 -20.156 -7.387 1 87 113 ILE B N 1
ATOM 3381 C CA . ILE B 1 113 ? -8.227 -20.641 -7.043 1 87 113 ILE B CA 1
ATOM 3382 C C . ILE B 1 113 ? -7.418 -20.875 -8.312 1 87 113 ILE B C 1
ATOM 3384 O O . ILE B 1 113 ? -7.887 -21.516 -9.25 1 87 113 ILE B O 1
ATOM 3388 N N . VAL B 1 114 ? -6.258 -20.297 -8.336 1 87.06 114 VAL B N 1
ATOM 3389 C CA . VAL B 1 114 ? -5.352 -20.547 -9.445 1 87.06 114 VAL B CA 1
ATOM 3390 C C . VAL B 1 114 ? -4.836 -21.984 -9.383 1 87.06 114 VAL B C 1
ATOM 3392 O O . VAL B 1 114 ? -4.289 -22.406 -8.359 1 87.06 114 VAL B O 1
ATOM 3395 N N . THR B 1 115 ? -5.027 -22.719 -10.43 1 87.62 115 THR B N 1
ATOM 3396 C CA . THR B 1 115 ? -4.656 -24.125 -10.438 1 87.62 115 THR B CA 1
ATOM 3397 C C . THR B 1 115 ? -3.631 -24.406 -11.531 1 87.62 115 THR B C 1
ATOM 3399 O O . THR B 1 115 ? -3.553 -25.531 -12.039 1 87.62 115 THR B O 1
ATOM 3402 N N . SER B 1 116 ? -2.984 -23.406 -11.984 1 85.62 116 SER B N 1
ATOM 3403 C CA . SER B 1 116 ? -1.877 -23.531 -12.922 1 85.62 116 SER B CA 1
ATOM 3404 C C . SER B 1 116 ? -0.583 -22.984 -12.336 1 85.62 116 SER B C 1
ATOM 3406 O O . SER B 1 116 ? -0.614 -22.188 -11.391 1 85.62 116 SER B O 1
ATOM 3408 N N . LEU B 1 117 ? 0.4 -23.516 -12.852 1 73.62 117 LEU B N 1
ATOM 3409 C CA . LEU B 1 117 ? 1.713 -22.984 -12.516 1 73.62 117 LEU B CA 1
ATOM 3410 C C . LEU B 1 117 ? 2.117 -21.875 -13.492 1 73.62 117 LEU B C 1
ATOM 3412 O O . LEU B 1 117 ? 1.661 -21.859 -14.633 1 73.62 117 LEU B O 1
ATOM 3416 N N . PRO B 1 118 ? 2.873 -20.969 -13.039 1 72.06 118 PRO B N 1
ATOM 3417 C CA . PRO B 1 118 ? 3.32 -19.891 -13.938 1 72.06 118 PRO B CA 1
ATOM 3418 C C . PRO B 1 118 ? 4.039 -20.422 -15.172 1 72.06 118 PRO B C 1
ATOM 3420 O O . PRO B 1 118 ? 4.059 -19.766 -16.219 1 72.06 118 PRO B O 1
ATOM 3423 N N . SER B 1 119 ? 4.578 -21.562 -15.047 1 72.06 119 SER B N 1
ATOM 3424 C CA . SER B 1 119 ? 5.293 -22.172 -16.156 1 72.06 119 SER B CA 1
ATOM 3425 C C . SER B 1 119 ? 4.328 -22.766 -17.188 1 72.06 119 SER B C 1
ATOM 3427 O O . SER B 1 119 ? 4.715 -23.062 -18.312 1 72.06 119 SER B O 1
ATOM 3429 N N . ASP B 1 120 ? 3.201 -22.875 -16.703 1 80.75 120 ASP B N 1
ATOM 3430 C CA . ASP B 1 120 ? 2.211 -23.453 -17.609 1 80.75 120 ASP B CA 1
ATOM 3431 C C . ASP B 1 120 ? 1.896 -22.516 -18.75 1 80.75 120 ASP B C 1
ATOM 3433 O O . ASP B 1 120 ? 2.033 -21.297 -18.625 1 80.75 120 ASP B O 1
ATOM 3437 N N . ASP B 1 121 ? 1.608 -23.062 -19.844 1 82.06 121 ASP B N 1
ATOM 3438 C CA . ASP B 1 121 ? 1.291 -22.281 -21.031 1 82.06 121 ASP B CA 1
ATOM 3439 C C . ASP B 1 121 ? 0.025 -21.453 -20.812 1 82.06 121 ASP B C 1
ATOM 3441 O O . ASP B 1 121 ? -0.099 -20.344 -21.359 1 82.06 121 ASP B O 1
ATOM 3445 N N . GLN B 1 122 ? -0.861 -22.094 -20.062 1 88.31 122 GLN B N 1
ATOM 3446 C CA . GLN B 1 122 ? -2.139 -21.422 -19.844 1 88.31 122 GLN B CA 1
ATOM 3447 C C . GLN B 1 122 ? -2.482 -21.344 -18.359 1 88.31 122 GLN B C 1
ATOM 3449 O O . GLN B 1 122 ? -2.119 -22.234 -17.594 1 88.31 122 GLN B O 1
ATOM 3454 N N . VAL B 1 123 ? -3.125 -20.281 -18.078 1 90.62 123 VAL B N 1
ATOM 3455 C CA . VAL B 1 123 ? -3.598 -20.125 -16.703 1 90.62 123 VAL B CA 1
ATOM 3456 C C . VAL B 1 123 ? -4.867 -20.938 -16.484 1 90.62 123 VAL B C 1
ATOM 3458 O O . VAL B 1 123 ? -5.727 -21.016 -17.375 1 90.62 123 VAL B O 1
ATOM 3461 N N . SER B 1 124 ? -5 -21.641 -15.352 1 92.94 124 SER B N 1
ATOM 3462 C CA . SER B 1 124 ? -6.207 -22.359 -14.977 1 92.94 124 SER B CA 1
ATOM 3463 C C . SER B 1 124 ? -6.77 -21.859 -13.648 1 92.94 124 SER B C 1
ATOM 3465 O O . SER B 1 124 ? -6.012 -21.562 -12.719 1 92.94 124 SER B O 1
ATOM 3467 N N . LEU B 1 125 ? -8.039 -21.703 -13.633 1 93.62 125 LEU B N 1
ATOM 3468 C CA . LEU B 1 125 ? -8.781 -21.312 -12.438 1 93.62 125 LEU B CA 1
ATOM 3469 C C . LEU B 1 125 ? -9.773 -22.391 -12.031 1 93.62 125 LEU B C 1
ATOM 3471 O O . LEU B 1 125 ? -10.609 -22.797 -12.844 1 93.62 125 LEU B O 1
ATOM 3475 N N . ASN B 1 126 ? -9.734 -22.828 -10.781 1 92.56 126 ASN B N 1
ATOM 3476 C CA . ASN B 1 126 ? -10.609 -23.906 -10.328 1 92.56 126 ASN B CA 1
ATOM 3477 C C . ASN B 1 126 ? -10.531 -25.125 -11.25 1 92.56 126 ASN B C 1
ATOM 3479 O O . ASN B 1 126 ? -11.555 -25.703 -11.594 1 92.56 126 ASN B O 1
ATOM 3483 N N . GLY B 1 127 ? -9.367 -25.328 -11.781 1 90.5 127 GLY B N 1
ATOM 3484 C CA . GLY B 1 127 ? -9.148 -26.5 -12.625 1 90.5 127 GLY B CA 1
ATOM 3485 C C . GLY B 1 127 ? -9.562 -26.281 -14.07 1 90.5 127 GLY B C 1
ATOM 3486 O O . GLY B 1 127 ? -9.523 -27.203 -14.883 1 90.5 127 GLY B O 1
ATOM 3487 N N . VAL B 1 128 ? -10.047 -25.125 -14.398 1 93.62 128 VAL B N 1
ATOM 3488 C CA . VAL B 1 128 ? -10.523 -24.828 -15.75 1 93.62 128 VAL B CA 1
ATOM 3489 C C . VAL B 1 128 ? -9.523 -23.922 -16.453 1 93.62 128 VAL B C 1
ATOM 3491 O O . VAL B 1 128 ? -9.164 -22.859 -15.938 1 93.62 128 VAL B O 1
ATOM 3494 N N . LYS B 1 129 ? -9.109 -24.234 -17.641 1 93.12 129 LYS B N 1
ATOM 3495 C CA . LYS B 1 129 ? -8.156 -23.453 -18.422 1 93.12 129 LYS B CA 1
ATOM 3496 C C . LYS B 1 129 ? -8.812 -22.188 -18.984 1 93.12 129 LYS B C 1
ATOM 3498 O O . LYS B 1 129 ? -9.953 -22.25 -19.453 1 93.12 129 LYS B O 1
ATOM 3503 N N . ILE B 1 130 ? -8.117 -21.109 -18.891 1 93.44 130 ILE B N 1
ATOM 3504 C CA . ILE B 1 130 ? -8.594 -19.875 -19.5 1 93.44 130 ILE B CA 1
ATOM 3505 C C . ILE B 1 130 ? -7.914 -19.672 -20.844 1 93.44 130 ILE B C 1
ATOM 3507 O O . ILE B 1 130 ? -6.73 -19.969 -21 1 93.44 130 ILE B O 1
ATOM 3511 N N . ASN B 1 131 ? -8.695 -19.234 -21.797 1 89.69 131 ASN B N 1
ATOM 3512 C CA . ASN B 1 131 ? -8.141 -18.938 -23.109 1 89.69 131 ASN B CA 1
ATOM 3513 C C . ASN B 1 131 ? -7.383 -17.609 -23.109 1 89.69 131 ASN B C 1
ATOM 3515 O O . ASN B 1 131 ? -7.898 -16.594 -22.625 1 89.69 131 ASN B O 1
ATOM 3519 N N . GLN B 1 132 ? -6.137 -17.672 -23.578 1 80.12 132 GLN B N 1
ATOM 3520 C CA . GLN B 1 132 ? -5.324 -16.469 -23.734 1 80.12 132 GLN B CA 1
ATOM 3521 C C . GLN B 1 132 ? -4.883 -16.297 -25.188 1 80.12 132 GLN B C 1
ATOM 3523 O O . GLN B 1 132 ? -4.562 -17.281 -25.859 1 80.12 132 GLN B O 1
ATOM 3528 N N . PRO B 1 133 ? -5.027 -15 -25.906 1 83.62 133 PRO B N 1
ATOM 3529 C CA . PRO B 1 133 ? -5.207 -13.719 -25.234 1 83.62 133 PRO B CA 1
ATOM 3530 C C . PRO B 1 133 ? -6.672 -13.422 -24.906 1 83.62 133 PRO B C 1
ATOM 3532 O O . PRO B 1 133 ? -7.547 -14.242 -25.203 1 83.62 133 PRO B O 1
ATOM 3535 N N . GLU B 1 134 ? -6.918 -12.273 -24.156 1 91.06 134 GLU B N 1
ATOM 3536 C CA . GLU B 1 134 ? -8.258 -11.797 -23.828 1 91.06 134 GLU B CA 1
ATOM 3537 C C . GLU B 1 134 ? -9.117 -11.648 -25.078 1 91.06 134 GLU B C 1
ATOM 3539 O O . GLU B 1 134 ? -8.625 -11.25 -26.141 1 91.06 134 GLU B O 1
ATOM 3544 N N . ILE B 1 135 ? -10.391 -12.031 -24.969 1 93.44 135 ILE B N 1
ATOM 3545 C CA . ILE B 1 135 ? -11.375 -11.773 -26.016 1 93.44 135 ILE B CA 1
ATOM 3546 C C . ILE B 1 135 ? -11.562 -10.266 -26.188 1 93.44 135 ILE B C 1
ATOM 3548 O O . ILE B 1 135 ? -11.742 -9.781 -27.297 1 93.44 135 ILE B O 1
ATOM 3552 N N . TYR B 1 136 ? -11.484 -9.578 -25.047 1 93.38 136 TYR B N 1
ATOM 3553 C CA . TYR B 1 136 ? -11.648 -8.133 -24.984 1 93.38 136 TYR B CA 1
ATOM 3554 C C . TYR B 1 136 ? -10.758 -7.527 -23.906 1 93.38 136 TYR B C 1
ATOM 3556 O O . TYR B 1 136 ? -10.594 -8.109 -22.828 1 93.38 136 TYR B O 1
ATOM 3564 N N . ASP B 1 137 ? -10.117 -6.461 -24.25 1 90.25 137 ASP B N 1
ATOM 3565 C CA . ASP B 1 137 ? -9.266 -5.75 -23.297 1 90.25 137 ASP B CA 1
ATOM 3566 C C . ASP B 1 137 ? -9.242 -4.254 -23.609 1 90.25 137 ASP B C 1
ATOM 3568 O O . ASP B 1 137 ? -8.734 -3.836 -24.656 1 90.25 137 ASP B O 1
ATOM 3572 N N . ASP B 1 138 ? -9.773 -3.496 -22.672 1 82.62 138 ASP B N 1
ATOM 3573 C CA . ASP B 1 138 ? -9.633 -2.053 -22.844 1 82.62 138 ASP B CA 1
ATOM 3574 C C . ASP B 1 138 ? -8.945 -1.42 -21.625 1 82.62 138 ASP B C 1
ATOM 3576 O O . ASP B 1 138 ? -9.016 -0.204 -21.438 1 82.62 138 ASP B O 1
ATOM 3580 N N . GLY B 1 139 ? -8.398 -2.27 -20.953 1 76.38 139 GLY B N 1
ATOM 3581 C CA . GLY B 1 139 ? -7.73 -1.8 -19.75 1 76.38 139 GLY B CA 1
ATOM 3582 C C . GLY B 1 139 ? -8.586 -1.923 -18.5 1 76.38 139 GLY B C 1
ATOM 3583 O O . G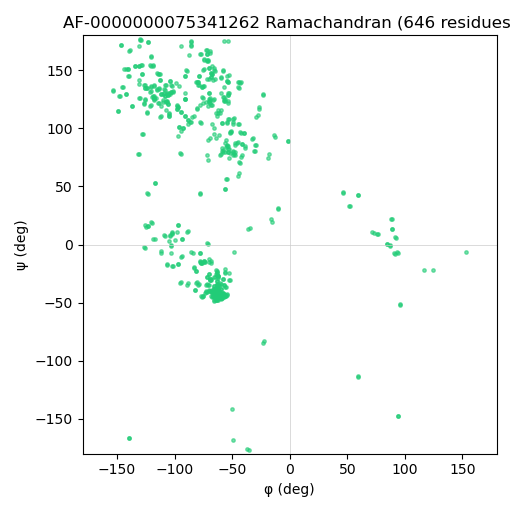LY B 1 139 ? -8.188 -2.568 -17.531 1 76.38 139 GLY B O 1
ATOM 3584 N N . SER B 1 140 ? -9.805 -1.42 -18.562 1 75 140 SER B N 1
ATOM 3585 C CA . SER B 1 140 ? -10.734 -1.458 -17.453 1 75 140 SER B CA 1
ATOM 3586 C C . SER B 1 140 ? -11.57 -2.736 -17.469 1 75 140 SER B C 1
ATOM 3588 O O . SER B 1 140 ? -11.883 -3.291 -16.406 1 75 140 SER B O 1
ATOM 3590 N N . LEU B 1 141 ? -11.867 -3.18 -18.594 1 85.88 141 LEU B N 1
ATOM 3591 C CA . LEU B 1 141 ? -12.641 -4.402 -18.781 1 85.88 141 LEU B CA 1
ATOM 3592 C C . LEU B 1 141 ? -11.844 -5.43 -19.594 1 85.88 141 LEU B C 1
ATOM 3594 O O . LEU B 1 141 ? -11.352 -5.129 -20.672 1 85.88 141 LEU B O 1
ATOM 3598 N N . ARG B 1 142 ? -11.648 -6.559 -18.891 1 89.81 142 ARG B N 1
ATOM 3599 C CA . ARG B 1 142 ? -10.969 -7.664 -19.578 1 89.81 142 ARG B CA 1
ATOM 3600 C C . ARG B 1 142 ? -11.82 -8.93 -19.547 1 89.81 142 ARG B C 1
ATOM 3602 O O . ARG B 1 142 ? -12.438 -9.242 -18.531 1 89.81 142 ARG B O 1
ATOM 3609 N N . ILE B 1 143 ? -11.883 -9.578 -20.734 1 94.75 143 ILE B N 1
ATOM 3610 C CA . ILE B 1 143 ? -12.719 -10.773 -20.844 1 94.75 143 ILE B CA 1
ATOM 3611 C C . ILE B 1 143 ? -11.891 -11.93 -21.406 1 94.75 143 ILE B C 1
ATOM 3613 O O . ILE B 1 143 ? -11.297 -11.812 -22.469 1 94.75 143 ILE B O 1
ATOM 3617 N N . PHE B 1 144 ? -11.812 -12.977 -20.656 1 95.25 144 PHE B N 1
ATOM 3618 C CA . PHE B 1 144 ? -11.18 -14.219 -21.078 1 95.25 144 PHE B CA 1
ATOM 3619 C C . PHE B 1 144 ? -12.234 -15.266 -21.422 1 95.25 144 PHE B C 1
ATOM 3621 O O . PHE B 1 144 ? -13.273 -15.352 -20.766 1 95.25 144 PHE B O 1
ATOM 3628 N N . GLY B 1 145 ? -12.023 -16.047 -22.469 1 95.12 145 GLY B N 1
ATOM 3629 C CA . GLY B 1 145 ? -12.844 -17.219 -22.719 1 95.12 145 GLY B CA 1
ATOM 3630 C C . GLY B 1 145 ? -12.469 -18.406 -21.859 1 95.12 145 GLY B C 1
ATOM 3631 O O . GLY B 1 145 ? -11.305 -18.578 -21.5 1 95.12 145 GLY B O 1
ATOM 3632 N N . ILE B 1 146 ? -13.477 -19.156 -21.484 1 94.88 146 ILE B N 1
ATOM 3633 C CA . ILE B 1 146 ? -13.227 -20.422 -20.797 1 94.88 146 ILE B CA 1
ATOM 3634 C C . ILE B 1 146 ? -14.086 -21.516 -21.391 1 94.88 146 ILE B C 1
ATOM 3636 O O . ILE B 1 146 ? -15.133 -21.25 -21.969 1 94.88 146 ILE B O 1
ATOM 3640 N N . GLU B 1 147 ? -13.555 -22.734 -21.234 1 88 147 GLU B N 1
ATOM 3641 C CA . GLU B 1 147 ? -14.195 -23.844 -21.938 1 88 147 GLU B CA 1
ATOM 3642 C C . GLU B 1 147 ? -15.445 -24.312 -21.188 1 88 147 GLU B C 1
ATOM 3644 O O . GLU B 1 147 ? -16.406 -24.781 -21.812 1 88 147 GLU B O 1
ATOM 3649 N N . THR B 1 148 ? -15.406 -24.25 -19.891 1 91.62 148 THR B N 1
ATOM 3650 C CA . THR B 1 148 ? -16.547 -24.703 -19.094 1 91.62 148 THR B CA 1
ATOM 3651 C C . THR B 1 148 ? -16.797 -23.75 -17.938 1 91.62 148 THR B C 1
ATOM 3653 O O . THR B 1 148 ? -16 -22.844 -17.672 1 91.62 148 THR B O 1
ATOM 3656 N N . PHE B 1 149 ? -17.984 -23.922 -17.297 1 94.19 149 PHE B N 1
ATOM 3657 C CA . PHE B 1 149 ? -18.344 -23.109 -16.141 1 94.19 149 PHE B CA 1
ATOM 3658 C C . PHE B 1 149 ? -17.422 -23.422 -14.969 1 94.19 149 PHE B C 1
ATOM 3660 O O . PHE B 1 149 ? -17.047 -24.578 -14.742 1 94.19 149 PHE B O 1
ATOM 3667 N N . LEU B 1 150 ? -17.078 -22.375 -14.258 1 94.5 150 LEU B N 1
ATOM 3668 C CA . LEU B 1 150 ? -16.328 -22.531 -13.023 1 94.5 150 LEU B CA 1
ATOM 3669 C C . LEU B 1 150 ? -17.203 -23.156 -11.93 1 94.5 150 LEU B C 1
ATOM 3671 O O . LEU B 1 150 ? -18.391 -22.828 -11.82 1 94.5 150 LEU B O 1
ATOM 3675 N N . ASP B 1 151 ? -16.609 -24.031 -11.102 1 91.06 151 ASP B N 1
ATOM 3676 C CA . ASP B 1 151 ? -17.297 -24.719 -10.023 1 91.06 151 ASP B CA 1
ATOM 3677 C C . ASP B 1 151 ? -17.125 -23.969 -8.695 1 91.06 151 ASP B C 1
ATOM 3679 O O . ASP B 1 151 ? -16 -23.859 -8.195 1 91.06 151 ASP B O 1
ATOM 3683 N N . PRO B 1 152 ? -18.234 -23.438 -8.156 1 88.75 152 PRO B N 1
ATOM 3684 C CA . PRO B 1 152 ? -18.109 -22.734 -6.883 1 88.75 152 PRO B CA 1
ATOM 3685 C C . PRO B 1 152 ? -17.641 -23.641 -5.746 1 88.75 152 PRO B C 1
ATOM 3687 O O . PRO B 1 152 ? -17.094 -23.156 -4.75 1 88.75 152 PRO B O 1
ATOM 3690 N N . ASP B 1 153 ? -17.859 -24.922 -5.859 1 85.75 153 ASP B N 1
ATOM 3691 C CA . ASP B 1 153 ? -17.484 -25.859 -4.801 1 85.75 153 ASP B CA 1
ATOM 3692 C C . ASP B 1 153 ? -16.141 -26.516 -5.094 1 85.75 153 ASP B C 1
ATOM 3694 O O . ASP B 1 153 ? -15.844 -27.594 -4.57 1 85.75 153 ASP B O 1
ATOM 3698 N N . TYR B 1 154 ? -15.5 -25.859 -5.984 1 84.81 154 TYR B N 1
ATOM 3699 C CA . TYR B 1 154 ? -14.18 -26.406 -6.289 1 84.81 154 TYR B CA 1
ATOM 3700 C C . TYR B 1 154 ? -13.305 -26.438 -5.043 1 84.81 154 TYR B C 1
ATOM 3702 O O . TYR B 1 154 ? -13.219 -25.453 -4.309 1 84.81 154 TYR B O 1
ATOM 3710 N N . SER B 1 155 ? -13.102 -27.547 -4.469 1 71.5 155 SER B N 1
ATOM 3711 C CA . SER B 1 155 ? -12.125 -27.719 -3.395 1 71.5 155 SER B CA 1
ATOM 3712 C C . SER B 1 155 ? -10.883 -28.453 -3.887 1 71.5 155 SER B C 1
ATOM 3714 O O . SER B 1 155 ? -10.969 -29.312 -4.77 1 71.5 155 SER B O 1
ATOM 3716 N N . VAL B 1 156 ? -9.82 -27.875 -3.783 1 57.34 156 VAL B N 1
ATOM 3717 C CA . VAL B 1 156 ? -8.609 -28.609 -4.113 1 57.34 156 VAL B CA 1
ATOM 3718 C C . VAL B 1 156 ? -8.531 -29.875 -3.266 1 57.34 156 VAL B C 1
ATOM 3720 O O . VAL B 1 156 ? -8.547 -29.812 -2.033 1 57.34 156 VAL B O 1
ATOM 3723 N N . SER B 1 157 ? -9.227 -30.938 -3.592 1 44.53 157 SER B N 1
ATOM 3724 C CA . SER B 1 157 ? -8.898 -32.188 -2.879 1 44.53 157 SER B CA 1
ATOM 3725 C C . SER B 1 157 ? -7.43 -32.188 -2.459 1 44.53 157 SER B C 1
ATOM 3727 O O . SER B 1 157 ? -6.551 -31.828 -3.244 1 44.53 157 SER B O 1
ATOM 3729 N N . GLU B 1 158 ? -7.234 -32.062 -1.165 1 40.56 158 GLU B N 1
ATOM 3730 C CA . GLU B 1 158 ? -5.898 -32.469 -0.722 1 40.56 158 GLU B CA 1
ATOM 3731 C C . GLU B 1 158 ? -5.367 -33.625 -1.537 1 40.56 158 GLU B C 1
ATOM 3733 O O . GLU B 1 158 ? -5.602 -34.781 -1.192 1 40.56 158 GLU B O 1
ATOM 3738 N N . SER B 1 159 ? -5.859 -34.031 -2.639 1 34.47 159 SER B N 1
ATOM 3739 C CA . SER B 1 159 ? -5.211 -35.25 -3.119 1 34.47 159 SER B CA 1
ATOM 3740 C C . SER B 1 159 ? -3.779 -35.344 -2.6 1 34.47 159 SER B C 1
ATOM 3742 O O . SER B 1 159 ? -3.08 -34.344 -2.486 1 34.47 159 SER B O 1
ATOM 3744 N N . GLN B 1 160 ? -3.559 -36.469 -1.74 1 33.31 160 GLN B N 1
ATOM 3745 C CA . GLN B 1 160 ? -2.32 -37.031 -1.2 1 33.31 160 GLN B CA 1
ATOM 3746 C C . GLN B 1 160 ? -1.121 -36.625 -2.057 1 33.31 160 GLN B C 1
ATOM 3748 O O . GLN B 1 160 ? -0.075 -36.25 -1.528 1 33.31 160 GLN B O 1
ATOM 3753 N N . ASP B 1 161 ? -0.922 -37.438 -3.197 1 30.72 161 ASP B N 1
ATOM 3754 C CA . ASP B 1 161 ? 0.332 -37.812 -3.844 1 30.72 161 ASP B CA 1
ATOM 3755 C C . ASP B 1 161 ? 0.875 -36.656 -4.695 1 30.72 161 ASP B C 1
ATOM 3757 O O . ASP B 1 161 ? 1.887 -36.812 -5.379 1 30.72 161 ASP B O 1
ATOM 3761 N N . GLY B 1 162 ? -0.061 -36.031 -5.453 1 33.69 162 GLY B N 1
ATOM 3762 C CA . GLY B 1 162 ? 0.75 -35.344 -6.438 1 33.69 162 GLY B CA 1
ATOM 3763 C C . GLY B 1 162 ? 1.648 -34.281 -5.832 1 33.69 162 GLY B C 1
ATOM 3764 O O . GLY B 1 162 ? 1.193 -33.438 -5.035 1 33.69 162 GLY B O 1
ATOM 3765 N N . ALA B 1 163 ? 2.76 -34.656 -5.527 1 30.39 163 ALA B N 1
ATOM 3766 C CA . ALA B 1 163 ? 3.969 -33.875 -5.273 1 30.39 163 ALA B CA 1
ATOM 3767 C C . ALA B 1 163 ? 3.844 -32.469 -5.844 1 30.39 163 ALA B C 1
ATOM 3769 O O . ALA B 1 163 ? 3.389 -32.281 -6.977 1 30.39 163 ALA B O 1
ATOM 3770 N N . ASP B 1 164 ? 3.174 -31.484 -5.297 1 35.75 164 ASP B N 1
ATOM 3771 C CA . ASP B 1 164 ? 3.715 -30.219 -5.801 1 35.75 164 ASP B CA 1
ATOM 3772 C C . ASP B 1 164 ? 4.891 -30.469 -6.746 1 35.75 164 ASP B C 1
ATOM 3774 O O . ASP B 1 164 ? 5.746 -31.312 -6.469 1 35.75 164 ASP B O 1
ATOM 3778 N N . PRO B 1 165 ? 4.672 -30.641 -8.07 1 32.69 165 PRO B N 1
ATOM 3779 C CA . PRO B 1 165 ? 5.957 -31.047 -8.633 1 32.69 165 PRO B CA 1
ATOM 3780 C C . PRO B 1 165 ? 7.117 -30.844 -7.668 1 32.69 165 PRO B C 1
ATOM 3782 O O . PRO B 1 165 ? 7.172 -29.828 -6.973 1 32.69 165 PRO B O 1
ATOM 3785 N N . ASP B 1 166 ? 7.465 -31.828 -6.914 1 32.97 166 ASP B N 1
ATOM 3786 C CA . ASP B 1 166 ? 8.742 -32 -6.23 1 32.97 166 ASP B CA 1
ATOM 3787 C C . ASP B 1 166 ? 9.805 -31.062 -6.812 1 32.97 166 ASP B C 1
ATOM 3789 O O . ASP B 1 166 ? 10.516 -31.422 -7.75 1 32.97 166 ASP B O 1
ATOM 3793 N N . LEU B 1 167 ? 9.398 -29.953 -7.484 1 35.97 167 LEU B N 1
ATOM 3794 C CA . LEU B 1 167 ? 10.672 -29.234 -7.645 1 35.97 167 LEU B CA 1
ATOM 3795 C C . LEU B 1 167 ? 11.602 -29.531 -6.477 1 35.97 167 LEU B C 1
ATOM 3797 O O . LEU B 1 167 ? 11.195 -29.469 -5.316 1 35.97 167 LEU B O 1
ATOM 3801 N N . THR B 1 168 ? 12.211 -30.594 -6.535 1 37.25 168 THR B N 1
ATOM 3802 C CA . THR B 1 168 ? 13.359 -30.812 -5.66 1 37.25 168 THR B CA 1
ATOM 3803 C C . THR B 1 168 ? 13.75 -29.516 -4.961 1 37.25 168 THR B C 1
ATOM 3805 O O . THR B 1 168 ? 14.586 -28.75 -5.469 1 37.25 168 THR B O 1
ATOM 3808 N N . LEU B 1 169 ? 12.734 -28.625 -4.699 1 41.47 169 LEU B N 1
ATOM 3809 C CA . LEU B 1 169 ? 13.141 -27.484 -3.881 1 41.47 169 LEU B CA 1
ATOM 3810 C C . LEU B 1 169 ? 13.906 -27.953 -2.65 1 41.47 169 LEU B C 1
ATOM 3812 O O . LEU B 1 169 ? 13.539 -28.953 -2.018 1 41.47 169 LEU B O 1
ATOM 3816 N N . GLY B 1 170 ? 15.086 -27.719 -2.688 1 47.22 170 GLY B N 1
ATOM 3817 C CA . GLY B 1 170 ? 15.945 -27.953 -1.534 1 47.22 170 GLY B CA 1
ATOM 3818 C C . GLY B 1 170 ? 15.258 -27.656 -0.213 1 47.22 170 GLY B C 1
ATOM 3819 O O . GLY B 1 170 ? 14.039 -27.453 -0.172 1 47.22 170 GLY B O 1
ATOM 3820 N N . GLN B 1 171 ? 15.922 -27.75 0.931 1 53.12 171 GLN B N 1
ATOM 3821 C CA . GLN B 1 171 ? 15.57 -27.562 2.334 1 53.12 171 GLN B CA 1
ATOM 3822 C C . GLN B 1 171 ? 14.836 -26.25 2.547 1 53.12 171 GLN B C 1
ATOM 3824 O O . GLN B 1 171 ? 15.289 -25.203 2.08 1 53.12 171 GLN B O 1
ATOM 3829 N N . SER B 1 172 ? 13.523 -26.281 2.73 1 59.31 172 SER B N 1
ATOM 3830 C CA . SER B 1 172 ? 12.758 -25.109 3.107 1 59.31 172 SER B CA 1
ATOM 3831 C C . SER B 1 172 ? 13.219 -24.547 4.449 1 59.31 172 SER B C 1
ATOM 3833 O O . SER B 1 172 ? 13.477 -25.312 5.387 1 59.31 172 SER B O 1
ATOM 3835 N N . VAL B 1 173 ? 13.789 -23.391 4.477 1 61.81 173 VAL B N 1
ATOM 3836 C CA . VAL B 1 173 ? 14.195 -22.703 5.703 1 61.81 173 VAL B CA 1
ATOM 3837 C C . VAL B 1 173 ? 12.961 -22.391 6.555 1 61.81 173 VAL B C 1
ATOM 3839 O O . VAL B 1 173 ? 11.969 -21.875 6.047 1 61.81 173 VAL B O 1
ATOM 3842 N N . GLU B 1 174 ? 12.812 -23.031 7.656 1 61.03 174 GLU B N 1
ATOM 3843 C CA . GLU B 1 174 ? 11.789 -22.656 8.633 1 61.03 174 GLU B CA 1
ATOM 3844 C C . GLU B 1 174 ? 12.117 -21.312 9.289 1 61.03 174 GLU B C 1
ATOM 3846 O O . GLU B 1 174 ? 13.203 -21.141 9.836 1 61.03 174 GLU B O 1
ATOM 3851 N N . CYS B 1 175 ? 11.719 -20.266 8.852 1 60.38 175 CYS B N 1
ATOM 3852 C CA . CYS B 1 175 ? 11.969 -18.906 9.297 1 60.38 175 CYS B CA 1
ATOM 3853 C C . CYS B 1 175 ? 11.633 -18.75 10.773 1 60.38 175 CYS B C 1
ATOM 3855 O O . CYS B 1 175 ? 10.703 -19.375 11.281 1 60.38 175 CYS B O 1
ATOM 3857 N N . LEU B 1 176 ? 12.734 -18.312 11.555 1 50.81 176 LEU B N 1
ATOM 3858 C CA . LEU B 1 176 ? 12.734 -18.062 12.992 1 50.81 176 LEU B CA 1
ATOM 3859 C C . LEU B 1 176 ? 11.68 -17.031 13.375 1 50.81 176 LEU B C 1
ATOM 3861 O O . LEU B 1 176 ? 11.367 -16.141 12.586 1 50.81 176 LEU B O 1
ATOM 3865 N N . GLU B 1 177 ? 10.938 -17.25 14.406 1 51.72 177 GLU B N 1
ATOM 3866 C CA . GLU B 1 177 ? 9.859 -16.547 15.094 1 51.72 177 GLU B CA 1
ATOM 3867 C C . GLU B 1 177 ? 10.227 -15.094 15.359 1 51.72 177 GLU B C 1
ATOM 3869 O O . GLU B 1 177 ? 11.383 -14.703 15.203 1 51.72 177 GLU B O 1
ATOM 3874 N N . SER B 1 178 ? 9.438 -14.469 16.156 1 52.66 178 SER B N 1
ATOM 3875 C CA . SER B 1 178 ? 9.203 -13.125 16.672 1 52.66 178 SER B CA 1
ATOM 3876 C C . SER B 1 178 ? 10.352 -12.672 17.578 1 52.66 178 SER B C 1
ATOM 3878 O O . SER B 1 178 ? 10.914 -13.477 18.328 1 52.66 178 SER B O 1
ATOM 3880 N N . VAL B 1 179 ? 11.211 -11.875 17.203 1 48.34 179 VAL B N 1
ATOM 3881 C CA . VAL B 1 179 ? 12.039 -11.25 18.234 1 48.34 179 VAL B CA 1
ATOM 3882 C C . VAL B 1 179 ? 11.219 -10.219 19 1 48.34 179 VAL B C 1
ATOM 3884 O O . VAL B 1 179 ? 10.367 -9.531 18.422 1 48.34 179 VAL B O 1
ATOM 3887 N N . ARG B 1 180 ? 11.164 -10.422 20.203 1 45.62 180 ARG B N 1
ATOM 3888 C CA . ARG B 1 180 ? 10.594 -9.469 21.141 1 45.62 180 ARG B CA 1
ATOM 3889 C C . ARG B 1 180 ? 11.281 -8.109 21.047 1 45.62 180 ARG B C 1
ATOM 3891 O O . ARG B 1 180 ? 12.508 -8.023 21.125 1 45.62 180 ARG B O 1
ATOM 3898 N N . GLY B 1 181 ? 10.883 -7.191 20.188 1 48.56 181 GLY B N 1
ATOM 3899 C CA . GLY B 1 181 ? 11.469 -5.863 20.312 1 48.56 181 GLY B CA 1
ATOM 3900 C C . GLY B 1 181 ? 10.43 -4.758 20.359 1 48.56 181 GLY B C 1
ATOM 3901 O O . GLY B 1 181 ? 9.227 -5.027 20.344 1 48.56 181 GLY B O 1
ATOM 3902 N N . SER B 1 182 ? 11.062 -3.531 20.562 1 50.56 182 SER B N 1
ATOM 3903 C CA . SER B 1 182 ? 10.438 -2.219 20.688 1 50.56 182 SER B CA 1
ATOM 3904 C C . SER B 1 182 ? 9.594 -1.895 19.453 1 50.56 182 SER B C 1
ATOM 3906 O O . SER B 1 182 ? 9.609 -2.635 18.469 1 50.56 182 SER B O 1
ATOM 3908 N N . GLU B 1 183 ? 8.953 -0.873 19.484 1 54.88 183 GLU B N 1
ATOM 3909 C CA . GLU B 1 183 ? 8.078 -0.275 18.484 1 54.88 183 GLU B CA 1
ATOM 3910 C C . GLU B 1 183 ? 8.688 -0.365 17.094 1 54.88 183 GLU B C 1
ATOM 3912 O O . GLU B 1 183 ? 9.766 0.177 16.844 1 54.88 183 GLU B O 1
ATOM 3917 N N . MET B 1 184 ? 8.273 -1.448 16.312 1 62.69 184 MET B N 1
ATOM 3918 C CA . MET B 1 184 ? 8.695 -1.604 14.914 1 62.69 184 MET B CA 1
ATOM 3919 C C . MET B 1 184 ? 8.188 -0.452 14.062 1 62.69 184 MET B C 1
ATOM 3921 O O . MET B 1 184 ? 7.008 -0.094 14.133 1 62.69 184 MET B O 1
ATOM 3925 N N . ASN B 1 185 ? 9.195 0.317 13.531 1 74.19 185 ASN B N 1
ATOM 3926 C CA . ASN B 1 185 ? 8.812 1.297 12.523 1 74.19 185 ASN B CA 1
ATOM 3927 C C . ASN B 1 185 ? 9.695 1.204 11.289 1 74.19 185 ASN B C 1
ATOM 3929 O O . ASN B 1 185 ? 10.867 0.82 11.383 1 74.19 185 ASN B O 1
ATOM 3933 N N . PHE B 1 186 ? 9.078 1.366 10.18 1 85.38 186 PHE B N 1
ATOM 3934 C CA . PHE B 1 186 ? 9.781 1.202 8.914 1 85.38 186 PHE B CA 1
ATOM 3935 C C . PHE B 1 186 ? 10.414 2.516 8.477 1 85.38 186 PHE B C 1
ATOM 3937 O O . PHE B 1 186 ? 10.922 2.621 7.355 1 85.38 186 PHE B O 1
ATOM 3944 N N . ASP B 1 187 ? 10.438 3.488 9.398 1 81.19 187 ASP B N 1
ATOM 3945 C CA . ASP B 1 187 ? 10.797 4.848 9 1 81.19 187 ASP B CA 1
ATOM 3946 C C . ASP B 1 187 ? 12.227 4.898 8.461 1 81.19 187 ASP B C 1
ATOM 3948 O O . ASP B 1 187 ? 12.484 5.52 7.43 1 81.19 187 ASP B O 1
ATOM 3952 N N . ASP B 1 188 ? 13.117 4.242 9.172 1 83.06 188 ASP B N 1
ATOM 3953 C CA . ASP B 1 188 ? 14.508 4.277 8.742 1 83.06 188 ASP B CA 1
ATOM 3954 C C . ASP B 1 188 ? 14.688 3.562 7.402 1 83.06 188 ASP B C 1
ATOM 3956 O O . ASP B 1 188 ? 15.391 4.059 6.52 1 83.06 188 ASP B O 1
ATOM 3960 N N . ALA B 1 189 ? 14.094 2.43 7.293 1 90.06 189 ALA B N 1
ATOM 3961 C CA . ALA B 1 189 ? 14.172 1.685 6.039 1 90.06 189 ALA B CA 1
ATOM 3962 C C . ALA B 1 189 ? 13.562 2.486 4.891 1 90.06 189 ALA B C 1
ATOM 3964 O O . ALA B 1 189 ? 14.125 2.525 3.791 1 90.06 189 ALA B O 1
ATOM 3965 N N . VAL B 1 190 ? 12.461 3.113 5.156 1 88.44 190 VAL B N 1
ATOM 3966 C CA . VAL B 1 190 ? 11.758 3.91 4.156 1 88.44 190 VAL B CA 1
ATOM 3967 C C . VAL B 1 190 ? 12.656 5.055 3.686 1 88.44 190 VAL B C 1
ATOM 3969 O O . VAL B 1 190 ? 12.781 5.297 2.482 1 88.44 190 VAL B O 1
ATOM 3972 N N . ARG B 1 191 ? 13.25 5.688 4.609 1 81.62 191 ARG B N 1
ATOM 3973 C CA . ARG B 1 191 ? 14.148 6.785 4.27 1 81.62 191 ARG B CA 1
ATOM 3974 C C . ARG B 1 191 ? 15.297 6.297 3.385 1 81.62 191 ARG B C 1
ATOM 3976 O O . ARG B 1 191 ? 15.617 6.926 2.375 1 81.62 191 ARG B O 1
ATOM 3983 N N . TYR B 1 192 ? 15.844 5.246 3.789 1 84.56 192 TYR B N 1
ATOM 3984 C CA . TYR B 1 192 ? 16.969 4.691 3.047 1 84.56 192 TYR B CA 1
ATOM 3985 C C . TYR B 1 192 ? 16.547 4.297 1.636 1 84.56 192 TYR B C 1
ATOM 3987 O O . TYR B 1 192 ? 17.219 4.656 0.66 1 84.56 192 TYR B O 1
ATOM 3995 N N . LEU B 1 193 ? 15.477 3.613 1.482 1 91.06 193 LEU B N 1
ATOM 3996 C CA . LEU B 1 193 ? 15 3.127 0.194 1 91.06 193 LEU B CA 1
ATOM 3997 C C . LEU B 1 193 ? 14.664 4.289 -0.735 1 91.06 193 LEU B C 1
ATOM 3999 O O . LEU B 1 193 ? 14.914 4.219 -1.939 1 91.06 193 LEU B O 1
ATOM 4003 N N . THR B 1 194 ? 14.094 5.273 -0.144 1 81.06 194 THR B N 1
ATOM 4004 C CA . THR B 1 194 ? 13.703 6.438 -0.936 1 81.06 194 THR B CA 1
ATOM 4005 C C . THR B 1 194 ? 14.93 7.113 -1.542 1 81.06 194 THR B C 1
ATOM 4007 O O . THR B 1 194 ? 14.883 7.602 -2.672 1 81.06 194 THR B O 1
ATOM 4010 N N . THR B 1 195 ? 16.031 7.02 -0.826 1 74.81 195 THR B N 1
ATOM 4011 C CA . THR B 1 195 ? 17.266 7.66 -1.29 1 74.81 195 THR B CA 1
ATOM 4012 C C . THR B 1 195 ? 17.969 6.785 -2.32 1 74.81 195 THR B C 1
ATOM 4014 O O . THR B 1 195 ? 18.719 7.289 -3.158 1 74.81 195 THR B O 1
ATOM 4017 N N . GLU B 1 196 ? 17.672 5.484 -2.289 1 81.56 196 GLU B N 1
ATOM 4018 C CA . GLU B 1 196 ? 18.453 4.535 -3.084 1 81.56 196 GLU B CA 1
ATOM 4019 C C . GLU B 1 196 ? 17.703 4.121 -4.344 1 81.56 196 GLU B C 1
ATOM 4021 O O . GLU B 1 196 ? 18.109 3.188 -5.039 1 81.56 196 GLU B O 1
ATOM 4026 N N . GLY B 1 197 ? 16.562 4.742 -4.703 1 81.88 197 GLY B N 1
ATOM 4027 C CA . GLY B 1 197 ? 15.852 4.453 -5.934 1 81.88 197 GLY B CA 1
ATOM 4028 C C . GLY B 1 197 ? 14.844 3.328 -5.785 1 81.88 197 GLY B C 1
ATOM 4029 O O . GLY B 1 197 ? 14.516 2.648 -6.762 1 81.88 197 GLY B O 1
ATOM 4030 N N . TYR B 1 198 ? 14.438 3.104 -4.605 1 91.88 198 TYR B N 1
ATOM 4031 C CA . TYR B 1 198 ? 13.43 2.092 -4.293 1 91.88 198 TYR B CA 1
ATOM 4032 C C . TYR B 1 198 ? 12.18 2.727 -3.701 1 91.88 198 TYR B C 1
ATOM 4034 O O . TYR B 1 198 ? 11.664 2.268 -2.68 1 91.88 198 TYR B O 1
ATOM 4042 N N . ASN B 1 199 ? 11.641 3.715 -4.398 1 82.75 199 ASN B N 1
ATOM 4043 C CA . ASN B 1 199 ? 10.539 4.527 -3.883 1 82.75 199 ASN B CA 1
ATOM 4044 C C . ASN B 1 199 ? 9.25 3.721 -3.779 1 82.75 199 ASN B C 1
ATOM 4046 O O . ASN B 1 199 ? 8.453 3.926 -2.859 1 82.75 199 ASN B O 1
ATOM 4050 N N . VAL B 1 200 ? 9.039 2.922 -4.75 1 88.31 200 VAL B N 1
ATOM 4051 C CA . VAL B 1 200 ? 7.801 2.146 -4.758 1 88.31 200 VAL B CA 1
ATOM 4052 C C . VAL B 1 200 ? 7.781 1.195 -3.562 1 88.31 200 VAL B C 1
ATOM 4054 O O . VAL B 1 200 ? 6.816 1.176 -2.791 1 88.31 200 VAL B O 1
ATOM 4057 N N . MET B 1 201 ? 8.883 0.51 -3.316 1 94.06 201 MET B N 1
ATOM 4058 C CA . MET B 1 201 ? 8.977 -0.4 -2.178 1 94.06 201 MET B CA 1
ATOM 4059 C C . MET B 1 201 ? 8.914 0.368 -0.862 1 94.06 201 MET B C 1
ATOM 4061 O O . MET B 1 201 ? 8.297 -0.094 0.102 1 94.06 201 MET B O 1
ATOM 4065 N N . ALA B 1 202 ? 9.547 1.515 -0.829 1 90.75 202 ALA B N 1
ATOM 4066 C CA . ALA B 1 202 ? 9.477 2.385 0.342 1 90.75 202 ALA B CA 1
ATOM 4067 C C . ALA B 1 202 ? 8.031 2.748 0.667 1 90.75 202 ALA B C 1
ATOM 4069 O O . ALA B 1 202 ? 7.625 2.721 1.832 1 90.75 202 ALA B O 1
ATOM 4070 N N . SER B 1 203 ? 7.309 3.057 -0.358 1 88.94 203 SER B N 1
ATOM 4071 C CA . SER B 1 203 ? 5.914 3.445 -0.167 1 88.94 203 SER B CA 1
ATOM 4072 C C . SER B 1 203 ? 5.094 2.299 0.411 1 88.94 203 SER B C 1
ATOM 4074 O O . SER B 1 203 ? 4.234 2.514 1.267 1 88.94 203 SER B O 1
ATOM 4076 N N . PHE B 1 204 ? 5.309 1.086 -0.045 1 92.44 204 PHE B N 1
ATOM 4077 C CA . PHE B 1 204 ? 4.594 -0.07 0.482 1 92.44 204 PHE B CA 1
ATOM 4078 C C . PHE B 1 204 ? 4.898 -0.264 1.963 1 92.44 204 PHE B C 1
ATOM 4080 O O . PHE B 1 204 ? 3.998 -0.562 2.752 1 92.44 204 PHE B O 1
ATOM 4087 N N . LEU B 1 205 ? 6.145 -0.086 2.326 1 90.94 205 LEU B N 1
ATOM 4088 C CA . LEU B 1 205 ? 6.527 -0.205 3.729 1 90.94 205 LEU B CA 1
ATOM 4089 C C . LEU B 1 205 ? 5.883 0.899 4.562 1 90.94 205 LEU B C 1
ATOM 4091 O O . LEU B 1 205 ? 5.473 0.663 5.699 1 90.94 205 LEU B O 1
ATOM 4095 N N . GLN B 1 206 ? 5.758 2.051 3.98 1 88 206 GLN B N 1
ATOM 4096 C CA . GLN B 1 206 ? 5.195 3.197 4.688 1 88 206 GLN B CA 1
ATOM 4097 C C . GLN B 1 206 ? 3.701 3.012 4.934 1 88 206 GLN B C 1
ATOM 4099 O O . GLN B 1 206 ? 3.137 3.615 5.848 1 88 206 GLN B O 1
ATOM 4104 N N . LEU B 1 207 ? 3.068 2.217 4.105 1 89.56 207 LEU B N 1
ATOM 4105 C CA . LEU B 1 207 ? 1.636 1.961 4.203 1 89.56 207 LEU B CA 1
ATOM 4106 C C . LEU B 1 207 ? 1.328 1.036 5.375 1 89.56 207 LEU B C 1
ATOM 4108 O O . LEU B 1 207 ? 0.172 0.908 5.785 1 89.56 207 LEU B O 1
ATOM 4112 N N . GLN B 1 208 ? 2.334 0.36 5.953 1 86.12 208 GLN B N 1
ATOM 4113 C CA . GLN B 1 208 ? 2.096 -0.645 6.984 1 86.12 208 GLN B CA 1
ATOM 4114 C C . GLN B 1 208 ? 1.539 -0.007 8.258 1 86.12 208 GLN B C 1
ATOM 4116 O O . GLN B 1 208 ? 2.074 0.993 8.742 1 86.12 208 GLN B O 1
ATOM 4121 N N . LEU B 1 209 ? 0.407 -0.535 8.641 1 76.88 209 LEU B N 1
ATOM 4122 C CA . LEU B 1 209 ? -0.178 -0.094 9.906 1 76.88 209 LEU B CA 1
ATOM 4123 C C . LEU B 1 209 ? 0.628 -0.615 11.094 1 76.88 209 LEU B C 1
ATOM 4125 O O . LEU B 1 209 ? 0.471 -1.77 11.492 1 76.88 209 LEU B O 1
ATOM 4129 N N . VAL B 1 210 ? 1.969 0.125 11.219 1 62.97 210 VAL B N 1
ATOM 4130 C CA . VAL B 1 210 ? 2.91 -0.322 12.242 1 62.97 210 VAL B CA 1
ATOM 4131 C C . VAL B 1 210 ? 2.609 0.382 13.562 1 62.97 210 VAL B C 1
ATOM 4133 O O . VAL B 1 210 ? 1.834 1.34 13.602 1 62.97 210 VAL B O 1
ATOM 4136 N N . GLY B 1 211 ? 3.102 -0.067 14.812 1 55.41 211 GLY B N 1
ATOM 4137 C CA . GLY B 1 211 ? 3.045 0.548 16.125 1 55.41 211 GLY B CA 1
ATOM 4138 C C . GLY B 1 211 ? 2.402 -0.341 17.172 1 55.41 211 GLY B C 1
ATOM 4139 O O . GLY B 1 211 ? 2.52 -0.08 18.375 1 55.41 211 GLY B O 1
ATOM 4140 N N . PHE B 1 212 ? 1.635 -1.25 16.688 1 48.5 212 PHE B N 1
ATOM 4141 C CA . PHE B 1 212 ? 0.953 -1.961 17.75 1 48.5 212 PHE B CA 1
ATOM 4142 C C . PHE B 1 212 ? 1.664 -3.271 18.078 1 48.5 212 PHE B C 1
ATOM 4144 O O . PHE B 1 212 ? 1.096 -4.148 18.734 1 48.5 212 PHE B O 1
ATOM 4151 N N . LYS B 1 213 ? 2.896 -3.318 17.438 1 50.16 213 LYS B N 1
ATOM 4152 C CA . LYS B 1 213 ? 3.311 -4.719 17.5 1 50.16 213 LYS B CA 1
ATOM 4153 C C . LYS B 1 213 ? 4.266 -4.961 18.656 1 50.16 213 LYS B C 1
ATOM 4155 O O . LYS B 1 213 ? 5.266 -4.254 18.812 1 50.16 213 LYS B O 1
ATOM 4160 N N . ASP B 1 214 ? 3.705 -5.355 19.766 1 53.66 214 ASP B N 1
ATOM 4161 C CA . ASP B 1 214 ? 4.543 -5.844 20.844 1 53.66 214 ASP B CA 1
ATOM 4162 C C . ASP B 1 214 ? 5.488 -6.941 20.359 1 53.66 214 ASP B C 1
ATOM 4164 O O . ASP B 1 214 ? 6.418 -7.328 21.078 1 53.66 214 ASP B O 1
ATOM 4168 N N . GLN B 1 215 ? 5.141 -7.578 19.344 1 55.91 215 GLN B N 1
ATOM 4169 C CA . GLN B 1 215 ? 6.023 -8.641 18.875 1 55.91 215 GLN B CA 1
ATOM 4170 C C . GLN B 1 215 ? 6.738 -8.242 17.594 1 55.91 215 GLN B C 1
ATOM 4172 O O . GLN B 1 215 ? 6.129 -7.668 16.688 1 55.91 215 GLN B O 1
ATOM 4177 N N . THR B 1 216 ? 8.039 -8.164 17.766 1 58.38 216 THR B N 1
ATOM 4178 C CA . THR B 1 216 ? 8.859 -7.812 16.609 1 58.38 216 THR B CA 1
ATOM 4179 C C . THR B 1 216 ? 8.906 -8.969 15.609 1 58.38 216 THR B C 1
ATOM 4181 O O . THR B 1 216 ? 9.094 -10.125 16 1 58.38 216 THR B O 1
ATOM 4184 N N . VAL B 1 217 ? 8.477 -8.812 14.453 1 69.06 217 VAL B N 1
ATOM 4185 C CA . VAL B 1 217 ? 8.609 -9.758 13.352 1 69.06 217 VAL B CA 1
ATOM 4186 C C . VAL B 1 217 ? 9.883 -9.461 12.562 1 69.06 217 VAL B C 1
ATOM 4188 O O . VAL B 1 217 ? 10.258 -8.297 12.398 1 69.06 217 VAL B O 1
ATOM 4191 N N . VAL B 1 218 ? 10.75 -10.531 12.414 1 81 218 VAL B N 1
ATOM 4192 C CA . VAL B 1 218 ? 11.922 -10.383 11.555 1 81 218 VAL B CA 1
ATOM 4193 C C . VAL B 1 218 ? 11.508 -10.562 10.094 1 81 218 VAL B C 1
ATOM 4195 O O . VAL B 1 218 ? 10.625 -11.367 9.781 1 81 218 VAL B O 1
ATOM 4198 N N . LEU B 1 219 ? 12.125 -9.711 9.281 1 88.69 219 LEU B N 1
ATOM 4199 C CA . LEU B 1 219 ? 11.75 -9.797 7.871 1 88.69 219 LEU B CA 1
ATOM 4200 C C . LEU B 1 219 ? 12.953 -9.547 6.969 1 88.69 219 LEU B C 1
ATOM 4202 O O . LEU B 1 219 ? 13.914 -8.891 7.379 1 88.69 219 LEU B O 1
ATOM 4206 N N . THR B 1 220 ? 12.914 -10.141 5.836 1 93.5 220 THR B N 1
ATOM 4207 C CA . THR B 1 220 ? 13.797 -9.797 4.727 1 93.5 220 THR B CA 1
ATOM 4208 C C . THR B 1 220 ? 12.992 -9.328 3.518 1 93.5 220 THR B C 1
ATOM 4210 O O . THR B 1 220 ? 12 -9.953 3.145 1 93.5 220 THR B O 1
ATOM 4213 N N . VAL B 1 221 ? 13.352 -8.227 3.037 1 97.31 221 VAL B N 1
ATOM 4214 C CA . VAL B 1 221 ? 12.711 -7.676 1.846 1 97.31 221 VAL B CA 1
ATOM 4215 C C . VAL B 1 221 ? 13.656 -7.785 0.653 1 97.31 221 VAL B C 1
ATOM 4217 O O . VAL B 1 221 ? 14.812 -7.352 0.725 1 97.31 221 VAL B O 1
ATOM 4220 N N . PHE B 1 222 ? 13.258 -8.438 -0.424 1 98.31 222 PHE B N 1
ATOM 4221 C CA . PHE B 1 222 ? 13.938 -8.406 -1.712 1 98.31 222 PHE B CA 1
ATOM 4222 C C . PHE B 1 222 ? 13.367 -7.316 -2.605 1 98.31 222 PHE B C 1
ATOM 4224 O O . PHE B 1 222 ? 12.359 -7.531 -3.285 1 98.31 222 PHE B O 1
ATOM 4231 N N . ALA B 1 223 ? 14.016 -6.227 -2.682 1 98.31 223 ALA B N 1
ATOM 4232 C CA . ALA B 1 223 ? 13.43 -5 -3.221 1 98.31 223 ALA B CA 1
ATOM 4233 C C . ALA B 1 223 ? 13.805 -4.812 -4.688 1 98.31 223 ALA B C 1
ATOM 4235 O O . ALA B 1 223 ? 14.977 -4.641 -5.023 1 98.31 223 ALA B O 1
ATOM 4236 N N . PRO B 1 224 ? 12.797 -4.777 -5.621 1 96.56 224 PRO B N 1
ATOM 4237 C CA . PRO B 1 224 ? 13.055 -4.312 -6.988 1 96.56 224 PRO B CA 1
ATOM 4238 C C . PRO B 1 224 ? 13.203 -2.795 -7.074 1 96.56 224 PRO B C 1
ATOM 4240 O O . PRO B 1 224 ? 12.633 -2.066 -6.262 1 96.56 224 PRO B O 1
ATOM 4243 N N . PRO B 1 225 ? 13.992 -2.393 -8.016 1 92.25 225 PRO B N 1
ATOM 4244 C CA . PRO B 1 225 ? 14.109 -0.946 -8.211 1 92.25 225 PRO B CA 1
ATOM 4245 C C . PRO B 1 225 ? 12.859 -0.327 -8.828 1 92.25 225 PRO B C 1
ATOM 4247 O O . PRO B 1 225 ? 12 -1.048 -9.336 1 92.25 225 PRO B O 1
ATOM 4250 N N . ASP B 1 226 ? 12.781 0.966 -8.797 1 85.06 226 ASP B N 1
ATOM 4251 C CA . ASP B 1 226 ? 11.617 1.688 -9.312 1 85.06 226 ASP B CA 1
ATOM 4252 C C . ASP B 1 226 ? 11.367 1.351 -10.781 1 85.06 226 ASP B C 1
ATOM 4254 O O . ASP B 1 226 ? 10.219 1.258 -11.219 1 85.06 226 ASP B O 1
ATOM 4258 N N . GLU B 1 227 ? 12.367 1.134 -11.547 1 82.75 227 GLU B N 1
ATOM 4259 C CA . GLU B 1 227 ? 12.266 0.855 -12.977 1 82.75 227 GLU B CA 1
ATOM 4260 C C . GLU B 1 227 ? 11.5 -0.44 -13.234 1 82.75 227 GLU B C 1
ATOM 4262 O O . GLU B 1 227 ? 10.859 -0.594 -14.273 1 82.75 227 GLU B O 1
ATOM 4267 N N . ALA B 1 228 ? 11.594 -1.294 -12.289 1 88.12 228 ALA B N 1
ATOM 4268 C CA . ALA B 1 228 ? 10.922 -2.584 -12.438 1 88.12 228 ALA B CA 1
ATOM 4269 C C . ALA B 1 228 ? 9.406 -2.422 -12.398 1 88.12 228 ALA B C 1
ATOM 4271 O O . ALA B 1 228 ? 8.672 -3.324 -12.797 1 88.12 228 ALA B O 1
ATOM 4272 N N . PHE B 1 229 ? 8.977 -1.288 -11.961 1 83.88 229 PHE B N 1
ATOM 4273 C CA . PHE B 1 229 ? 7.543 -1.096 -11.766 1 83.88 229 PHE B CA 1
ATOM 4274 C C . PHE B 1 229 ? 6.93 -0.34 -12.93 1 83.88 229 PHE B C 1
ATOM 4276 O O . PHE B 1 229 ? 5.738 -0.029 -12.922 1 83.88 229 PHE B O 1
ATOM 4283 N N . GLN B 1 230 ? 7.871 -0.082 -13.953 1 71.44 230 GLN B N 1
ATOM 4284 C CA . GLN B 1 230 ? 7.422 0.611 -15.164 1 71.44 230 GLN B CA 1
ATOM 4285 C C . GLN B 1 230 ? 6.336 -0.184 -15.883 1 71.44 230 GLN B C 1
ATOM 4287 O O . GLN B 1 230 ? 6.504 -1.378 -16.141 1 71.44 230 GLN B O 1
ATOM 4292 N N . GLY B 1 231 ? 5.125 -0.308 -15.602 1 60.97 231 GLY B N 1
ATOM 4293 C CA . GLY B 1 231 ? 3.994 -1.001 -16.203 1 60.97 231 GLY B CA 1
ATOM 4294 C C . GLY B 1 231 ? 2.922 -1.372 -15.188 1 60.97 231 GLY B C 1
ATOM 4295 O O . GLY B 1 231 ? 1.861 -1.877 -15.562 1 60.97 231 GLY B O 1
ATOM 4296 N N . TYR B 1 232 ? 3.34 -1.094 -14.039 1 69.62 232 TYR B N 1
ATOM 4297 C CA . TYR B 1 232 ? 2.404 -1.475 -12.984 1 69.62 232 TYR B CA 1
ATOM 4298 C C . TYR B 1 232 ? 1.691 -0.252 -12.422 1 69.62 232 TYR B C 1
ATOM 4300 O O . TYR B 1 232 ? 0.833 -0.377 -11.539 1 69.62 232 TYR B O 1
ATOM 4308 N N . PHE B 1 233 ? 1.95 0.861 -12.969 1 61.44 233 PHE B N 1
ATOM 4309 C CA . PHE B 1 233 ? 1.396 2.084 -12.398 1 61.44 233 PHE B CA 1
ATOM 4310 C C . PHE B 1 233 ? -0.115 2.135 -12.594 1 61.44 233 PHE B C 1
ATOM 4312 O O . PHE B 1 233 ? -0.617 1.866 -13.688 1 61.44 233 PHE B O 1
ATOM 4319 N N . GLY B 1 234 ? -0.805 2.324 -11.484 1 61.12 234 GLY B N 1
ATOM 4320 C CA . GLY B 1 234 ? -2.256 2.414 -11.531 1 61.12 234 GLY B CA 1
ATOM 4321 C C . GLY B 1 234 ? -2.943 1.082 -11.305 1 61.12 234 GLY B C 1
ATOM 4322 O O . GLY B 1 234 ? -4.168 1.023 -11.18 1 61.12 234 GLY B O 1
ATOM 4323 N N . ASN B 1 235 ? -2.203 0.081 -11.234 1 65.94 235 ASN B N 1
ATOM 4324 C CA . ASN B 1 235 ? -2.766 -1.244 -11 1 65.94 235 ASN B CA 1
ATOM 4325 C C . ASN B 1 235 ? -2.727 -1.61 -9.516 1 65.94 235 ASN B C 1
ATOM 4327 O O . ASN B 1 235 ? -1.987 -2.51 -9.117 1 65.94 235 ASN B O 1
ATOM 4331 N N . PHE B 1 236 ? -3.635 -1.091 -8.758 1 71.69 236 PHE B N 1
ATOM 4332 C CA . PHE B 1 236 ? -3.625 -1.2 -7.305 1 71.69 236 PHE B CA 1
ATOM 4333 C C . PHE B 1 236 ? -3.814 -2.648 -6.871 1 71.69 236 PHE B C 1
ATOM 4335 O O . PHE B 1 236 ? -3.229 -3.086 -5.879 1 71.69 236 PHE B O 1
ATOM 4342 N N . SER B 1 237 ? -4.473 -3.387 -7.688 1 68.31 237 SER B N 1
ATOM 4343 C CA . SER B 1 237 ? -4.805 -4.758 -7.305 1 68.31 237 SER B CA 1
ATOM 4344 C C . SER B 1 237 ? -3.576 -5.66 -7.379 1 68.31 237 SER B C 1
ATOM 4346 O O . SER B 1 237 ? -3.553 -6.73 -6.77 1 68.31 237 SER B O 1
ATOM 4348 N N . GLU B 1 238 ? -2.547 -5.113 -8.062 1 76.38 238 GLU B N 1
ATOM 4349 C CA . GLU B 1 238 ? -1.36 -5.945 -8.242 1 76.38 238 GLU B CA 1
ATOM 4350 C C . GLU B 1 238 ? -0.296 -5.621 -7.195 1 76.38 238 GLU B C 1
ATOM 4352 O O . GLU B 1 238 ? 0.606 -6.426 -6.949 1 76.38 238 GLU B O 1
ATOM 4357 N N . TYR B 1 239 ? -0.448 -4.566 -6.617 1 86.19 239 TYR B N 1
ATOM 4358 C CA . TYR B 1 239 ? 0.614 -4.082 -5.742 1 86.19 239 TYR B CA 1
ATOM 4359 C C . TYR B 1 239 ? 0.798 -5.008 -4.547 1 86.19 239 TYR B C 1
ATOM 4361 O O . TYR B 1 239 ? 1.928 -5.293 -4.145 1 86.19 239 TYR B O 1
ATOM 4369 N N . SER B 1 240 ? -0.308 -5.52 -4.043 1 86.81 240 SER B N 1
ATOM 4370 C CA . SER B 1 240 ? -0.206 -6.391 -2.875 1 86.81 240 SER B CA 1
ATOM 4371 C C . SER B 1 240 ? 0.518 -7.688 -3.213 1 86.81 240 SER B C 1
ATOM 4373 O O . SER B 1 240 ? 1.396 -8.125 -2.469 1 86.81 240 SER B O 1
ATOM 4375 N N . SER B 1 241 ? 0.133 -8.25 -4.355 1 84.81 241 SER B N 1
ATOM 4376 C CA . SER B 1 241 ? 0.775 -9.492 -4.777 1 84.81 241 SER B CA 1
ATOM 4377 C C . SER B 1 241 ? 2.273 -9.297 -4.984 1 84.81 241 SER B C 1
ATOM 4379 O O . SER B 1 241 ? 3.078 -10.125 -4.559 1 84.81 241 SER B O 1
ATOM 4381 N N . ILE B 1 242 ? 2.602 -8.188 -5.625 1 90.25 242 ILE B N 1
ATOM 4382 C CA . ILE B 1 242 ? 4.004 -7.906 -5.906 1 90.25 242 ILE B CA 1
ATOM 4383 C C . ILE B 1 242 ? 4.758 -7.68 -4.598 1 90.25 242 ILE B C 1
ATOM 4385 O O . ILE B 1 242 ? 5.824 -8.266 -4.383 1 90.25 242 ILE B O 1
ATOM 4389 N N . PHE B 1 243 ? 4.219 -6.855 -3.721 1 94.69 243 PHE B N 1
ATOM 4390 C CA . PHE B 1 243 ? 4.906 -6.527 -2.479 1 94.69 243 PHE B CA 1
ATOM 4391 C C . PHE B 1 243 ? 5.062 -7.766 -1.604 1 94.69 243 PHE B C 1
ATOM 4393 O O . PHE B 1 243 ? 6.172 -8.086 -1.163 1 94.69 243 PHE B O 1
ATOM 4400 N N . LEU B 1 244 ? 4.039 -8.562 -1.387 1 91.44 244 LEU B N 1
ATOM 4401 C CA . LEU B 1 244 ? 4.027 -9.656 -0.427 1 91.44 244 LEU B CA 1
ATOM 4402 C C . LEU B 1 244 ? 4.938 -10.789 -0.889 1 91.44 244 LEU B C 1
ATOM 4404 O O . LEU B 1 244 ? 5.531 -11.492 -0.066 1 91.44 244 LEU B O 1
ATOM 4408 N N . ARG B 1 245 ? 5.105 -10.969 -2.176 1 93.31 245 ARG B N 1
ATOM 4409 C CA . ARG B 1 245 ? 5.973 -12.047 -2.643 1 93.31 245 ARG B CA 1
ATOM 4410 C C . ARG B 1 245 ? 7.441 -11.656 -2.518 1 93.31 245 ARG B C 1
ATOM 4412 O O . ARG B 1 245 ? 8.328 -12.5 -2.686 1 93.31 245 ARG B O 1
ATOM 4419 N N . HIS B 1 246 ? 7.707 -10.414 -2.172 1 97.12 246 HIS B N 1
ATOM 4420 C CA . HIS B 1 246 ? 9.07 -9.93 -2.014 1 97.12 246 HIS B CA 1
ATOM 4421 C C . HIS B 1 246 ? 9.453 -9.828 -0.541 1 97.12 246 HIS B C 1
ATOM 4423 O O . HIS B 1 246 ? 10.539 -9.352 -0.208 1 97.12 246 HIS B O 1
ATOM 4429 N N . VAL B 1 247 ? 8.562 -10.141 0.33 1 93.81 247 VAL B N 1
ATOM 4430 C CA . VAL B 1 247 ? 8.836 -10.062 1.762 1 93.81 247 VAL B CA 1
ATOM 4431 C C . VAL B 1 247 ? 8.82 -11.461 2.369 1 93.81 247 VAL B C 1
ATOM 4433 O O . VAL B 1 247 ? 7.832 -12.188 2.234 1 93.81 247 VAL B O 1
ATOM 4436 N N . VAL B 1 248 ? 9.953 -11.805 2.965 1 92 248 VAL B N 1
ATOM 4437 C CA . VAL B 1 248 ? 10.148 -13.109 3.59 1 92 248 VAL B CA 1
ATOM 4438 C C . VAL B 1 248 ? 10.109 -12.961 5.109 1 92 248 VAL B C 1
ATOM 4440 O O . VAL B 1 248 ? 10.773 -12.094 5.676 1 92 248 VAL B O 1
ATOM 4443 N N . PRO B 1 249 ? 9.273 -13.797 5.766 1 86.75 249 PRO B N 1
ATOM 4444 C CA . PRO B 1 249 ? 9.188 -13.703 7.227 1 86.75 249 PRO B CA 1
ATOM 4445 C C . PRO B 1 249 ? 10.367 -14.359 7.934 1 86.75 249 PRO B C 1
ATOM 4447 O O . PRO B 1 249 ? 10.18 -15.109 8.898 1 86.75 249 PRO B O 1
ATOM 4450 N N . CYS B 1 250 ? 11.562 -14.133 7.457 1 85.88 250 CYS B N 1
ATOM 4451 C CA . CYS B 1 250 ? 12.852 -14.562 8 1 85.88 250 CYS B CA 1
ATOM 4452 C C . CYS B 1 250 ? 13.891 -13.461 7.855 1 85.88 250 CYS B C 1
ATOM 4454 O O . CYS B 1 250 ? 13.836 -12.664 6.918 1 85.88 250 CYS B O 1
ATOM 4456 N N . LYS B 1 251 ? 14.695 -13.414 8.797 1 88 251 LYS B N 1
ATOM 4457 C CA . LYS B 1 251 ? 15.859 -12.555 8.633 1 88 251 LYS B CA 1
ATOM 4458 C C . LYS B 1 251 ? 17.016 -13.305 7.977 1 88 251 LYS B C 1
ATOM 4460 O O . LYS B 1 251 ? 17.641 -14.164 8.609 1 88 251 LYS B O 1
ATOM 4465 N N . ILE B 1 252 ? 17.312 -13.039 6.777 1 92.5 252 ILE B N 1
ATOM 4466 C CA . ILE B 1 252 ? 18.266 -13.781 5.973 1 92.5 252 ILE B CA 1
ATOM 4467 C C . ILE B 1 252 ? 19.344 -12.828 5.434 1 92.5 252 ILE B C 1
ATOM 4469 O O . ILE B 1 252 ? 19.047 -11.969 4.598 1 92.5 252 ILE B O 1
ATOM 4473 N N . SER B 1 253 ? 20.547 -12.977 5.867 1 92.94 253 SER B N 1
ATOM 4474 C CA . SER B 1 253 ? 21.656 -12.164 5.359 1 92.94 253 SER B CA 1
ATOM 4475 C C . SER B 1 253 ? 22.125 -12.656 3.992 1 92.94 253 SER B C 1
ATOM 4477 O O . SER B 1 253 ? 21.719 -13.734 3.547 1 92.94 253 SER B O 1
ATOM 4479 N N . TYR B 1 254 ? 22.906 -11.742 3.328 1 93.12 254 TYR B N 1
ATOM 4480 C CA . TYR B 1 254 ? 23.438 -12.172 2.043 1 93.12 254 TYR B CA 1
ATOM 4481 C C . TYR B 1 254 ? 24.312 -13.414 2.201 1 93.12 254 TYR B C 1
ATOM 4483 O O . TYR B 1 254 ? 24.281 -14.305 1.349 1 93.12 254 TYR B O 1
ATOM 4491 N N . GLN B 1 255 ? 25.109 -13.523 3.26 1 90.75 255 GLN B N 1
ATOM 4492 C CA . GLN B 1 255 ? 25.938 -14.695 3.533 1 90.75 255 GLN B CA 1
ATOM 4493 C C . GLN B 1 255 ? 25.062 -15.938 3.709 1 90.75 255 GLN B C 1
ATOM 4495 O O . GLN B 1 255 ? 25.422 -17.031 3.25 1 90.75 255 GLN B O 1
ATOM 4500 N N . ASP B 1 256 ? 23.922 -15.812 4.457 1 91.06 256 ASP B N 1
ATOM 4501 C CA . ASP B 1 256 ? 22.984 -16.922 4.586 1 91.06 256 ASP B CA 1
ATOM 4502 C C . ASP B 1 256 ? 22.547 -17.438 3.215 1 91.06 256 ASP B C 1
ATOM 4504 O O . ASP B 1 256 ? 22.484 -18.641 2.986 1 91.06 256 ASP B O 1
ATOM 4508 N N . LEU B 1 257 ? 22.266 -16.469 2.336 1 93.31 257 LEU B N 1
ATOM 4509 C CA . LEU B 1 257 ? 21.812 -16.828 0.995 1 93.31 257 LEU B CA 1
ATOM 4510 C C . LEU B 1 257 ? 22.891 -17.609 0.254 1 93.31 257 LEU B C 1
ATOM 4512 O O . LEU B 1 257 ? 22.594 -18.578 -0.444 1 93.31 257 LEU B O 1
ATOM 4516 N N . ILE B 1 258 ? 24.125 -17.188 0.346 1 90.44 258 ILE B N 1
ATOM 4517 C CA . ILE B 1 258 ? 25.25 -17.844 -0.296 1 90.44 258 ILE B CA 1
ATOM 4518 C C . ILE B 1 258 ? 25.422 -19.25 0.281 1 90.44 258 ILE B C 1
ATOM 4520 O O . ILE B 1 258 ? 25.766 -20.188 -0.446 1 90.44 258 ILE B O 1
ATOM 4524 N N . ASP B 1 259 ? 25.141 -19.391 1.525 1 89.12 259 ASP B N 1
ATOM 4525 C CA . ASP B 1 259 ? 25.406 -20.641 2.221 1 89.12 259 ASP B CA 1
ATOM 4526 C C . ASP B 1 259 ? 24.281 -21.641 1.999 1 89.12 259 ASP B C 1
ATOM 4528 O O . ASP B 1 259 ? 24.453 -22.844 2.264 1 89.12 259 ASP B O 1
ATOM 4532 N N . PHE B 1 260 ? 23.156 -21.172 1.613 1 89.75 260 PHE B N 1
ATOM 4533 C CA . PHE B 1 260 ? 22.047 -22.078 1.351 1 89.75 260 PHE B CA 1
ATOM 4534 C C . PHE B 1 260 ? 22.422 -23.109 0.286 1 89.75 260 PHE B C 1
ATOM 4536 O O . PHE B 1 260 ? 23.234 -22.812 -0.6 1 89.75 260 PHE B O 1
ATOM 4543 N N . ASP B 1 261 ? 21.812 -24.25 0.421 1 87.56 261 ASP B N 1
ATOM 4544 C CA . ASP B 1 261 ? 21.953 -25.234 -0.643 1 87.56 261 ASP B CA 1
ATOM 4545 C C . ASP B 1 261 ? 21.266 -24.766 -1.923 1 87.56 261 ASP B C 1
ATOM 4547 O O . ASP B 1 261 ? 20.328 -23.969 -1.872 1 87.56 261 ASP B O 1
ATOM 4551 N N . GLN B 1 262 ? 21.844 -25.328 -3.059 1 88.19 262 GLN B N 1
ATOM 4552 C CA . GLN B 1 262 ? 21.219 -25.031 -4.344 1 88.19 262 GLN B CA 1
ATOM 4553 C C . GLN B 1 262 ? 19.75 -25.438 -4.348 1 88.19 262 GLN B C 1
ATOM 4555 O O . GLN B 1 262 ? 19.406 -26.578 -3.994 1 88.19 262 GLN B O 1
ATOM 4560 N N . GLY B 1 263 ? 18.906 -24.469 -4.645 1 87.06 263 GLY B N 1
ATOM 4561 C CA . GLY B 1 263 ? 17.5 -24.812 -4.762 1 87.06 263 GLY B CA 1
ATOM 4562 C C . GLY B 1 263 ? 16.734 -24.641 -3.459 1 87.06 263 GLY B C 1
ATOM 4563 O O . GLY B 1 263 ? 15.562 -25.031 -3.365 1 87.06 263 GLY B O 1
ATOM 4564 N N . THR B 1 264 ? 17.391 -24.109 -2.469 1 88.5 264 THR B N 1
ATOM 4565 C CA . THR B 1 264 ? 16.688 -23.844 -1.224 1 88.5 264 THR B CA 1
ATOM 4566 C C . THR B 1 264 ? 15.445 -22.984 -1.48 1 88.5 264 THR B C 1
ATOM 4568 O O . THR B 1 264 ? 15.492 -22.031 -2.256 1 88.5 264 THR B O 1
ATOM 4571 N N . VAL B 1 265 ? 14.352 -23.328 -0.743 1 89.31 265 VAL B N 1
ATOM 4572 C CA . VAL B 1 265 ? 13.078 -22.656 -0.969 1 89.31 265 VAL B CA 1
ATOM 4573 C C . VAL B 1 265 ? 12.734 -21.797 0.241 1 89.31 265 VAL B C 1
ATOM 4575 O O . VAL B 1 265 ? 12.797 -22.25 1.382 1 89.31 265 VAL B O 1
ATOM 4578 N N . LEU B 1 266 ? 12.406 -20.547 -0.007 1 91.06 266 LEU B N 1
ATOM 4579 C CA . LEU B 1 266 ? 12.008 -19.594 1.03 1 91.06 266 LEU B CA 1
ATOM 4580 C C . LEU B 1 266 ? 10.516 -19.297 0.952 1 91.06 266 LEU B C 1
ATOM 4582 O O . LEU B 1 266 ? 9.977 -19.109 -0.14 1 91.06 266 LEU B O 1
ATOM 4586 N N . PRO B 1 267 ? 9.82 -19.234 2.082 1 88 267 PRO B N 1
ATOM 4587 C CA . PRO B 1 267 ? 8.445 -18.734 2.096 1 88 267 PRO B CA 1
ATOM 4588 C C . PRO B 1 267 ? 8.359 -17.219 1.94 1 88 267 PRO B C 1
ATOM 4590 O O . PRO B 1 267 ? 9.359 -16.516 2.129 1 88 267 PRO B O 1
ATOM 4593 N N . THR B 1 268 ? 7.211 -16.688 1.52 1 90.38 268 THR B N 1
ATOM 4594 C CA . THR B 1 268 ? 6.945 -15.258 1.478 1 90.38 268 THR B CA 1
ATOM 4595 C C . THR B 1 268 ? 5.609 -14.938 2.143 1 90.38 268 THR B C 1
ATOM 4597 O O . THR B 1 268 ? 4.891 -15.844 2.576 1 90.38 268 THR B O 1
ATOM 4600 N N . PHE B 1 269 ? 5.273 -13.695 2.254 1 87.06 269 PHE B N 1
ATOM 4601 C CA . PHE B 1 269 ? 4.016 -13.273 2.852 1 87.06 269 PHE B CA 1
ATOM 4602 C C . PHE B 1 269 ? 2.857 -13.469 1.879 1 87.06 269 PHE B C 1
ATOM 4604 O O . PHE B 1 269 ? 1.691 -13.375 2.266 1 87.06 269 PHE B O 1
ATOM 4611 N N . LEU B 1 270 ? 3.236 -13.68 0.589 1 86.44 270 LEU B N 1
ATOM 4612 C CA . LEU B 1 270 ? 2.184 -14.07 -0.345 1 86.44 270 LEU B CA 1
ATOM 4613 C C . LEU B 1 270 ? 1.923 -15.57 -0.282 1 86.44 270 LEU B C 1
ATOM 4615 O O . LEU B 1 270 ? 2.76 -16.359 -0.708 1 86.44 270 LEU B O 1
ATOM 4619 N N . GLU B 1 271 ? 0.767 -15.852 0.247 1 75.38 271 GLU B N 1
ATOM 4620 C CA . GLU B 1 271 ? 0.422 -17.266 0.389 1 75.38 271 GLU B CA 1
ATOM 4621 C C . GLU B 1 271 ? 0.552 -18 -0.941 1 75.38 271 GLU B C 1
ATOM 4623 O O . GLU B 1 271 ? 0.089 -17.516 -1.975 1 75.38 271 GLU B O 1
ATOM 4628 N N . GLY B 1 272 ? 1.274 -19.109 -0.938 1 75.62 272 GLY B N 1
ATOM 4629 C CA . GLY B 1 272 ? 1.421 -19.953 -2.113 1 75.62 272 GLY B CA 1
ATOM 4630 C C . GLY B 1 272 ? 2.611 -19.578 -2.975 1 75.62 272 GLY B C 1
ATOM 4631 O O . GLY B 1 272 ? 2.959 -20.297 -3.912 1 75.62 272 GLY B O 1
ATOM 4632 N N . PHE B 1 273 ? 3.221 -18.5 -2.646 1 84.75 273 PHE B N 1
ATOM 4633 C CA . PHE B 1 273 ? 4.387 -18.047 -3.406 1 84.75 273 PHE B CA 1
ATOM 4634 C C . PHE B 1 273 ? 5.672 -18.359 -2.65 1 84.75 273 PHE B C 1
ATOM 4636 O O . PHE B 1 273 ? 5.82 -17.984 -1.484 1 84.75 273 PHE B O 1
ATOM 4643 N N . LYS B 1 274 ? 6.602 -18.953 -3.365 1 86.25 274 LYS B N 1
ATOM 4644 C CA . LYS B 1 274 ? 7.883 -19.328 -2.768 1 86.25 274 LYS B CA 1
ATOM 4645 C C . LYS B 1 274 ? 9.047 -18.859 -3.635 1 86.25 274 LYS B C 1
ATOM 4647 O O . LYS B 1 274 ? 8.891 -18.656 -4.844 1 86.25 274 LYS B O 1
ATOM 4652 N N . ILE B 1 275 ? 10.117 -18.656 -3.012 1 92.94 275 ILE B N 1
ATOM 4653 C CA . ILE B 1 275 ? 11.328 -18.234 -3.699 1 92.94 275 ILE B CA 1
ATOM 4654 C C . ILE B 1 275 ? 12.359 -19.359 -3.691 1 92.94 275 ILE B C 1
ATOM 4656 O O . ILE B 1 275 ? 12.703 -19.891 -2.629 1 92.94 275 ILE B O 1
ATOM 4660 N N . ASN B 1 276 ? 12.805 -19.734 -4.852 1 90.31 276 ASN B N 1
ATOM 4661 C CA . ASN B 1 276 ? 13.922 -20.672 -5.02 1 90.31 276 ASN B CA 1
ATOM 4662 C C . ASN B 1 276 ? 15.25 -19.938 -5.117 1 90.31 276 ASN B C 1
ATOM 4664 O O . ASN B 1 276 ? 15.414 -19.031 -5.945 1 90.31 276 ASN B O 1
ATOM 4668 N N . VAL B 1 277 ? 16.141 -20.344 -4.246 1 93.38 277 VAL B N 1
ATOM 4669 C CA . VAL B 1 277 ? 17.453 -19.719 -4.234 1 93.38 277 VAL B CA 1
ATOM 4670 C C . VAL B 1 277 ? 18.453 -20.562 -5.012 1 93.38 277 VAL B C 1
ATOM 4672 O O . VAL B 1 277 ? 18.672 -21.734 -4.68 1 93.38 277 VAL B O 1
ATOM 4675 N N . THR B 1 278 ? 19.031 -20.016 -6.062 1 91.69 278 THR B N 1
ATOM 4676 C CA . THR B 1 278 ? 20.047 -20.688 -6.855 1 91.69 278 THR B CA 1
ATOM 4677 C C . THR B 1 278 ? 21.281 -19.812 -7.027 1 91.69 278 THR B C 1
ATOM 4679 O O . THR B 1 278 ? 21.219 -18.594 -6.848 1 91.69 278 THR B O 1
ATOM 4682 N N . LYS B 1 279 ? 22.344 -20.453 -7.234 1 91.19 279 LYS B N 1
ATOM 4683 C CA . LYS B 1 279 ? 23.609 -19.766 -7.457 1 91.19 279 LYS B CA 1
ATOM 4684 C C . LYS B 1 279 ? 24.266 -20.234 -8.758 1 91.19 279 LYS B C 1
ATOM 4686 O O . LYS B 1 279 ? 24.172 -21.406 -9.117 1 91.19 279 LYS B O 1
ATOM 4691 N N . SER B 1 280 ? 24.781 -19.312 -9.492 1 88.62 280 SER B N 1
ATOM 4692 C CA . SER B 1 280 ? 25.562 -19.578 -10.695 1 88.62 280 SER B CA 1
ATOM 4693 C C . SER B 1 280 ? 26.797 -18.688 -10.773 1 88.62 280 SER B C 1
ATOM 4695 O O . SER B 1 280 ? 26.656 -17.453 -10.828 1 88.62 280 SER B O 1
ATOM 4697 N N . LEU B 1 281 ? 27.953 -19.344 -10.789 1 84.31 281 LEU B N 1
ATOM 4698 C CA . LEU B 1 281 ? 29.203 -18.594 -10.758 1 84.31 281 LEU B CA 1
ATOM 4699 C C . LEU B 1 281 ? 29.297 -17.734 -9.516 1 84.31 281 LEU B C 1
ATOM 4701 O O . LEU B 1 281 ? 29.281 -18.234 -8.391 1 84.31 281 LEU B O 1
ATOM 4705 N N . LYS B 1 282 ? 29.297 -16.359 -9.719 1 84.38 282 LYS B N 1
ATOM 4706 C CA . LYS B 1 282 ? 29.453 -15.469 -8.57 1 84.38 282 LYS B CA 1
ATOM 4707 C C . LYS B 1 282 ? 28.156 -14.75 -8.242 1 84.38 282 LYS B C 1
ATOM 4709 O O . LYS B 1 282 ? 28.094 -13.945 -7.309 1 84.38 282 LYS B O 1
ATOM 4714 N N . ASP B 1 283 ? 27.125 -15.219 -8.977 1 92.56 283 ASP B N 1
ATOM 4715 C CA . ASP B 1 283 ? 25.875 -14.469 -8.805 1 92.56 283 ASP B CA 1
ATOM 4716 C C . ASP B 1 283 ? 24.812 -15.32 -8.109 1 92.56 283 ASP B C 1
ATOM 4718 O O . ASP B 1 283 ? 24.828 -16.547 -8.219 1 92.56 283 ASP B O 1
ATOM 4722 N N . LEU B 1 284 ? 23.984 -14.711 -7.32 1 95.62 284 LEU B N 1
ATOM 4723 C CA . LEU B 1 284 ? 22.844 -15.297 -6.629 1 95.62 284 LEU B CA 1
ATOM 4724 C C . LEU B 1 284 ? 21.531 -14.953 -7.336 1 95.62 284 LEU B C 1
ATOM 4726 O O . LEU B 1 284 ? 21.344 -13.805 -7.758 1 95.62 284 LEU B O 1
ATOM 4730 N N . TYR B 1 285 ? 20.656 -16.016 -7.453 1 94.88 285 TYR B N 1
ATOM 4731 C CA . TYR B 1 285 ? 19.391 -15.82 -8.156 1 94.88 285 TYR B CA 1
ATOM 4732 C C . TYR B 1 285 ? 18.203 -16.234 -7.281 1 94.88 285 TYR B C 1
ATOM 4734 O O . TYR B 1 285 ? 18.281 -17.234 -6.57 1 94.88 285 TYR B O 1
ATOM 4742 N N . LEU B 1 286 ? 17.172 -15.406 -7.242 1 96.44 286 LEU B N 1
ATOM 4743 C CA . LEU B 1 286 ? 15.867 -15.703 -6.66 1 96.44 286 LEU B CA 1
ATOM 4744 C C . LEU B 1 286 ? 14.828 -15.961 -7.75 1 96.44 286 LEU B C 1
ATOM 4746 O O . LEU B 1 286 ? 14.414 -15.031 -8.445 1 96.44 286 LEU B O 1
ATOM 4750 N N . ASN B 1 287 ? 14.398 -17.156 -7.871 1 93 287 ASN B N 1
ATOM 4751 C CA . ASN B 1 287 ? 13.531 -17.516 -8.984 1 93 287 ASN B CA 1
ATOM 4752 C C . ASN B 1 287 ? 14.055 -16.969 -10.305 1 93 287 ASN B C 1
ATOM 4754 O O . ASN B 1 287 ? 13.312 -16.312 -11.047 1 93 287 ASN B O 1
ATOM 4758 N N . ASN B 1 288 ? 15.359 -17.094 -10.539 1 89.69 288 ASN B N 1
ATOM 4759 C CA . ASN B 1 288 ? 16.062 -16.75 -11.766 1 89.69 288 ASN B CA 1
ATOM 4760 C C . ASN B 1 288 ? 16.25 -15.234 -11.898 1 89.69 288 ASN B C 1
ATOM 4762 O O . ASN B 1 288 ? 16.562 -14.734 -12.984 1 89.69 288 ASN B O 1
ATOM 4766 N N . VAL B 1 289 ? 15.953 -14.469 -10.891 1 94.94 289 VAL B N 1
ATOM 4767 C CA . VAL B 1 289 ? 16.234 -13.039 -10.859 1 94.94 289 VAL B CA 1
ATOM 4768 C C . VAL B 1 289 ? 17.484 -12.781 -10.016 1 94.94 289 VAL B C 1
ATOM 4770 O O . VAL B 1 289 ? 17.594 -13.25 -8.883 1 94.94 289 VAL B O 1
ATOM 4773 N N . ARG B 1 290 ? 18.375 -12.031 -10.531 1 95.75 290 ARG B N 1
ATOM 4774 C CA . ARG B 1 290 ? 19.672 -11.812 -9.883 1 95.75 290 ARG B CA 1
ATOM 4775 C C . ARG B 1 290 ? 19.531 -10.852 -8.703 1 95.75 290 ARG B C 1
ATOM 4777 O O . ARG B 1 290 ? 18.812 -9.852 -8.789 1 95.75 290 ARG B O 1
ATOM 4784 N N . VAL B 1 291 ? 20.172 -11.203 -7.59 1 97.56 291 VAL B N 1
ATOM 4785 C CA . VAL B 1 291 ? 20.359 -10.25 -6.504 1 97.56 291 VAL B CA 1
ATOM 4786 C C . VAL B 1 291 ? 21.5 -9.297 -6.848 1 97.56 291 VAL B C 1
ATOM 4788 O O . VAL B 1 291 ? 22.672 -9.672 -6.781 1 97.56 291 VAL B O 1
ATOM 4791 N N . ASN B 1 292 ? 21.203 -8.07 -7.211 1 95.25 292 ASN B N 1
ATOM 4792 C CA . ASN B 1 292 ? 22.234 -7.191 -7.766 1 95.25 292 ASN B CA 1
ATOM 4793 C C . ASN B 1 292 ? 22.719 -6.188 -6.727 1 95.25 292 ASN B C 1
ATOM 4795 O O . ASN B 1 292 ? 23.766 -5.551 -6.918 1 95.25 292 ASN B O 1
ATOM 4799 N N . ASP B 1 293 ? 21.984 -5.957 -5.68 1 95.19 293 ASP B N 1
ATOM 4800 C CA . ASP B 1 293 ? 22.391 -5.059 -4.605 1 95.19 293 ASP B CA 1
ATOM 4801 C C . ASP B 1 293 ? 22.219 -5.723 -3.24 1 95.19 293 ASP B C 1
ATOM 4803 O O . ASP B 1 293 ? 21.281 -5.406 -2.504 1 95.19 293 ASP B O 1
ATOM 4807 N N . PRO B 1 294 ? 23.141 -6.594 -2.895 1 95.5 294 PRO B N 1
ATOM 4808 C CA . PRO B 1 294 ? 23.047 -7.293 -1.612 1 95.5 294 PRO B CA 1
ATOM 4809 C C . PRO B 1 294 ? 23.25 -6.367 -0.417 1 95.5 294 PRO B C 1
ATOM 4811 O O . PRO B 1 294 ? 24.031 -5.418 -0.497 1 95.5 294 PRO B O 1
ATOM 4814 N N . SER B 1 295 ? 22.562 -6.578 0.688 1 95.25 295 SER B N 1
ATOM 4815 C CA . SER B 1 295 ? 22.719 -5.887 1.961 1 95.25 295 SER B CA 1
ATOM 4816 C C . SER B 1 295 ? 22.5 -4.383 1.807 1 95.25 295 SER B C 1
ATOM 4818 O O . SER B 1 295 ? 23.297 -3.58 2.289 1 95.25 295 SER B O 1
ATOM 4820 N N . LEU B 1 296 ? 21.484 -4.121 1.046 1 94.56 296 LEU B N 1
ATOM 4821 C CA . LEU B 1 296 ? 21.078 -2.736 0.818 1 94.56 296 LEU B CA 1
ATOM 4822 C C . LEU B 1 296 ? 20.797 -2.031 2.139 1 94.56 296 LEU B C 1
ATOM 4824 O O . LEU B 1 296 ? 21.125 -0.853 2.301 1 94.56 296 LEU B O 1
ATOM 4828 N N . TYR B 1 297 ? 20.125 -2.66 3.061 1 94 297 TYR B N 1
ATOM 4829 C CA . TYR B 1 297 ? 19.766 -2.168 4.383 1 94 297 TYR B CA 1
ATOM 4830 C C . TYR B 1 297 ? 19.719 -3.305 5.398 1 94 297 TYR B C 1
ATOM 4832 O O . TYR B 1 297 ? 19.141 -4.355 5.141 1 94 297 TYR B O 1
ATOM 4840 N N . LEU B 1 298 ? 20.453 -3.059 6.492 1 91.25 298 LEU B N 1
ATOM 4841 C CA . LEU B 1 298 ? 20.516 -4.059 7.555 1 91.25 298 LEU B CA 1
ATOM 4842 C C . LEU B 1 298 ? 20.219 -3.422 8.914 1 91.25 298 LEU B C 1
ATOM 4844 O O . LEU B 1 298 ? 20.781 -2.367 9.234 1 91.25 298 LEU B O 1
ATOM 4848 N N . ASN B 1 299 ? 19.266 -4.008 9.57 1 85.88 299 ASN B N 1
ATOM 4849 C CA . ASN B 1 299 ? 19.078 -3.66 10.977 1 85.88 299 ASN B CA 1
ATOM 4850 C C . ASN B 1 299 ? 18.75 -4.887 11.82 1 85.88 299 ASN B C 1
ATOM 4852 O O . ASN B 1 299 ? 18.969 -6.02 11.391 1 85.88 299 ASN B O 1
ATOM 4856 N N . ASP B 1 300 ? 18.297 -4.668 13.039 1 80 300 ASP B N 1
ATOM 4857 C CA . ASP B 1 300 ? 18.172 -5.766 13.992 1 80 300 ASP B CA 1
ATOM 4858 C C . ASP B 1 300 ? 17.062 -6.727 13.578 1 80 300 ASP B C 1
ATOM 4860 O O . ASP B 1 300 ? 17.125 -7.926 13.859 1 80 300 ASP B O 1
ATOM 4864 N N . TRP B 1 301 ? 16.016 -6.246 12.914 1 82.38 301 TRP B N 1
ATOM 4865 C CA . TRP B 1 301 ? 14.875 -7.125 12.664 1 82.38 301 TRP B CA 1
ATOM 4866 C C . TRP B 1 301 ? 14.539 -7.168 11.18 1 82.38 301 TRP B C 1
ATOM 4868 O O . TRP B 1 301 ? 13.688 -7.957 10.75 1 82.38 301 TRP B O 1
ATOM 4878 N N . MET B 1 302 ? 15.25 -6.387 10.375 1 89.62 302 MET B N 1
ATOM 4879 C CA . MET B 1 302 ? 14.898 -6.336 8.961 1 89.62 302 MET B CA 1
ATOM 4880 C C . MET B 1 302 ? 16.156 -6.246 8.086 1 89.62 302 MET B C 1
ATOM 4882 O O . MET B 1 302 ? 17.031 -5.43 8.352 1 89.62 302 MET B O 1
ATOM 4886 N N . PHE B 1 303 ? 16.234 -7.094 7.109 1 94.31 303 PHE B N 1
ATOM 4887 C CA . PHE B 1 303 ? 17.234 -6.996 6.047 1 94.31 303 PHE B CA 1
ATOM 4888 C C . PHE B 1 303 ? 16.562 -6.68 4.711 1 94.31 303 PHE B C 1
ATOM 4890 O O . PHE B 1 303 ? 15.453 -7.129 4.445 1 94.31 303 PHE B O 1
ATOM 4897 N N . ILE B 1 304 ? 17.25 -5.824 3.92 1 97.81 304 ILE B N 1
ATOM 4898 C CA . ILE B 1 304 ? 16.781 -5.535 2.572 1 97.81 304 ILE B CA 1
ATOM 4899 C C . ILE B 1 304 ? 17.891 -5.805 1.562 1 97.81 304 ILE B C 1
ATOM 4901 O O . ILE B 1 304 ? 19.031 -5.344 1.734 1 97.81 304 ILE B O 1
ATOM 4905 N N . HIS B 1 305 ? 17.625 -6.656 0.549 1 97.94 305 HIS B N 1
ATOM 4906 C CA . HIS B 1 305 ? 18.484 -6.895 -0.603 1 97.94 305 HIS B CA 1
ATOM 4907 C C . HIS B 1 305 ? 17.828 -6.395 -1.89 1 97.94 305 HIS B C 1
ATOM 4909 O O . HIS B 1 305 ? 16.625 -6.59 -2.104 1 97.94 305 HIS B O 1
ATOM 4915 N N . GLY B 1 306 ? 18.578 -5.703 -2.717 1 98 306 GLY B N 1
ATOM 4916 C CA . GLY B 1 306 ? 18.062 -5.285 -4.012 1 98 306 GLY B CA 1
ATOM 4917 C C . GLY B 1 306 ? 18.094 -6.391 -5.051 1 98 306 GLY B C 1
ATOM 4918 O O . GLY B 1 306 ? 19.047 -7.172 -5.105 1 98 306 GLY B O 1
ATOM 4919 N N . VAL B 1 307 ? 17.047 -6.473 -5.859 1 97.94 307 VAL B N 1
ATOM 4920 C CA . VAL B 1 307 ? 16.969 -7.418 -6.969 1 97.94 307 VAL B CA 1
ATOM 4921 C C . VAL B 1 307 ? 16.797 -6.66 -8.281 1 97.94 307 VAL B C 1
ATOM 4923 O O . VAL B 1 307 ? 16.375 -5.5 -8.281 1 97.94 307 VAL B O 1
ATOM 4926 N N . GLU B 1 308 ? 17.078 -7.367 -9.312 1 94.94 308 GLU B N 1
ATOM 4927 C CA . GLU B 1 308 ? 17.156 -6.727 -10.625 1 94.94 308 GLU B CA 1
ATOM 4928 C C . GLU B 1 308 ? 15.758 -6.387 -11.141 1 94.94 308 GLU B C 1
ATOM 4930 O O . GLU B 1 308 ? 15.562 -5.363 -11.797 1 94.94 308 GLU B O 1
ATOM 4935 N N . LYS B 1 309 ? 14.859 -7.273 -10.953 1 93.56 309 LYS B N 1
ATOM 4936 C CA . LYS B 1 309 ? 13.477 -7.117 -11.406 1 93.56 309 LYS B CA 1
ATOM 4937 C C . LYS B 1 309 ? 12.5 -7.789 -10.453 1 93.56 309 LYS B C 1
ATOM 4939 O O . LYS B 1 309 ? 12.914 -8.398 -9.461 1 93.56 309 LYS B O 1
ATOM 4944 N N . ILE B 1 310 ? 11.227 -7.547 -10.695 1 94.12 310 ILE B N 1
ATOM 4945 C CA . ILE B 1 310 ? 10.188 -8.203 -9.906 1 94.12 310 ILE B CA 1
ATOM 4946 C C . ILE B 1 310 ? 10.359 -9.719 -9.984 1 94.12 310 ILE B C 1
ATOM 4948 O O . ILE B 1 310 ? 10.508 -10.273 -11.07 1 94.12 310 ILE B O 1
ATOM 4952 N N . VAL B 1 311 ? 10.461 -10.383 -8.789 1 94.88 311 VAL B N 1
ATOM 4953 C CA . VAL B 1 311 ? 10.68 -11.828 -8.719 1 94.88 311 VAL B CA 1
ATOM 4954 C C . VAL B 1 311 ? 9.43 -12.562 -9.219 1 94.88 311 VAL B C 1
ATOM 4956 O O . VAL B 1 311 ? 8.336 -12.375 -8.672 1 94.88 311 VAL B O 1
ATOM 4959 N N . PRO B 1 312 ? 9.664 -13.312 -10.25 1 88.25 312 PRO B N 1
ATOM 4960 C CA . PRO B 1 312 ? 8.523 -14.078 -10.781 1 88.25 312 PRO B CA 1
ATOM 4961 C C . PRO B 1 312 ? 8.336 -15.414 -10.07 1 88.25 312 PRO B C 1
ATOM 4963 O O . PRO B 1 312 ? 9.117 -15.766 -9.18 1 88.25 312 PRO B O 1
ATOM 4966 N N . GLU B 1 313 ? 7.273 -16.047 -10.359 1 80.75 313 GLU B N 1
ATOM 4967 C CA . GLU B 1 313 ? 7.141 -17.438 -9.922 1 80.75 313 GLU B CA 1
ATOM 4968 C C . GLU B 1 313 ? 8.25 -18.297 -10.516 1 80.75 313 GLU B C 1
ATOM 4970 O O . GLU B 1 313 ? 8.742 -18.031 -11.609 1 80.75 313 GLU B O 1
ATOM 4975 N N . TYR B 1 314 ? 8.648 -19.203 -9.719 1 73.69 314 TYR B N 1
ATOM 4976 C CA . TYR B 1 314 ? 9.742 -20.062 -10.156 1 73.69 314 TYR B CA 1
ATOM 4977 C C . TYR B 1 314 ? 9.281 -20.984 -11.273 1 73.69 314 TYR B C 1
ATOM 4979 O O . TYR B 1 314 ? 8.219 -21.609 -11.172 1 73.69 314 TYR B O 1
ATOM 4987 N N . VAL B 1 315 ? 9.938 -20.969 -12.492 1 62.25 315 VAL B N 1
ATOM 4988 C CA . VAL B 1 315 ? 9.758 -21.922 -13.586 1 62.25 315 VAL B CA 1
ATOM 4989 C C . VAL B 1 315 ? 11.031 -22.75 -13.766 1 62.25 315 VAL B C 1
ATOM 4991 O O . VAL B 1 315 ? 12.102 -22.188 -14.031 1 62.25 315 VAL B O 1
ATOM 4994 N N . PRO B 1 316 ? 10.906 -24.062 -13.391 1 57.44 316 PRO B N 1
ATOM 4995 C CA . PRO B 1 316 ? 12.102 -24.891 -13.586 1 57.44 316 PRO B CA 1
ATOM 4996 C C . PRO B 1 316 ? 12.641 -24.812 -15.016 1 57.44 316 PRO B C 1
ATOM 4998 O O . PRO B 1 316 ? 11.859 -24.703 -15.969 1 57.44 316 PRO B O 1
ATOM 5001 N N . GLN B 1 317 ? 13.703 -24.188 -15.242 1 49.19 317 GLN B N 1
ATOM 5002 C CA . GLN B 1 317 ? 14.305 -24.203 -16.578 1 49.19 317 GLN B CA 1
ATOM 5003 C C . GLN B 1 317 ? 14.531 -25.641 -17.047 1 49.19 317 GLN B C 1
ATOM 5005 O O . GLN B 1 317 ? 14.953 -26.5 -16.266 1 49.19 317 GLN B O 1
ATOM 5010 N N . SER B 1 318 ? 13.703 -26.109 -17.938 1 42.53 318 SER B N 1
ATOM 5011 C CA . SER B 1 318 ? 13.969 -27.391 -18.562 1 42.53 318 SER B CA 1
ATOM 5012 C C . SER B 1 318 ? 15.453 -27.578 -18.875 1 42.53 318 SER B C 1
ATOM 5014 O O . SER B 1 318 ? 16.078 -26.688 -19.453 1 42.53 318 SER B O 1
ATOM 5016 N N . SER B 1 319 ? 16.188 -28.219 -18.047 1 38.75 319 SER B N 1
ATOM 5017 C CA . SER B 1 319 ? 17.484 -28.703 -18.5 1 38.75 319 SER B CA 1
ATOM 5018 C C . SER B 1 319 ? 17.391 -29.281 -19.906 1 38.75 319 SER B C 1
ATOM 5020 O O . SER B 1 319 ? 16.609 -30.203 -20.156 1 38.75 319 SER B O 1
ATOM 5022 N N . GLN B 1 320 ? 17.5 -28.578 -20.938 1 35.44 320 GLN B N 1
ATOM 5023 C CA . GLN B 1 320 ? 17.828 -29.25 -22.203 1 35.44 320 GLN B CA 1
ATOM 5024 C C . GLN B 1 320 ? 18.922 -30.297 -22 1 35.44 320 GLN B C 1
ATOM 5026 O O . GLN B 1 320 ? 20.094 -29.953 -21.766 1 35.44 320 GLN B O 1
ATOM 5031 N N . ILE B 1 321 ? 18.688 -31.406 -21.344 1 35.84 321 ILE B N 1
ATOM 5032 C CA . ILE B 1 321 ? 19.531 -32.562 -21.625 1 35.84 321 ILE B CA 1
ATOM 5033 C C . ILE B 1 321 ? 19.641 -32.75 -23.141 1 35.84 321 ILE B C 1
ATOM 5035 O O . ILE B 1 321 ? 18.641 -33.031 -23.812 1 35.84 321 ILE B O 1
ATOM 5039 N N . GLY B 1 322 ? 20.5 -31.984 -23.844 1 32.03 322 GLY B N 1
ATOM 5040 C CA . GLY B 1 322 ? 21.016 -32.438 -25.125 1 32.03 322 GLY B CA 1
ATOM 5041 C C . GLY B 1 322 ? 21.328 -33.938 -25.141 1 32.03 322 GLY B C 1
ATOM 5042 O O . GLY B 1 322 ? 22.125 -34.406 -24.312 1 32.03 322 GLY B O 1
ATOM 5043 N N . SER B 1 323 ? 20.344 -34.75 -25.359 1 31 323 SER B N 1
ATOM 5044 C CA . SER B 1 323 ? 20.609 -36.094 -25.875 1 31 323 SER B CA 1
ATOM 5045 C C . SER B 1 323 ? 21.625 -36.062 -27 1 31 323 SER B C 1
ATOM 5047 O O . SER B 1 323 ? 21.312 -35.656 -28.125 1 31 323 SER B O 1
ATOM 5049 N N . SER B 1 324 ? 22.844 -35.625 -26.812 1 28.53 324 SER B N 1
ATOM 5050 C CA . SER B 1 324 ? 23.859 -36.156 -27.734 1 28.53 324 SER B CA 1
ATOM 5051 C C . SER B 1 324 ? 23.891 -37.656 -27.734 1 28.53 324 SER B C 1
ATOM 5053 O O . SER B 1 324 ? 24.344 -38.281 -26.766 1 28.53 324 SER B O 1
ATOM 5055 N N . MET B 1 325 ? 22.719 -38.312 -28.031 1 21.83 325 MET B N 1
ATOM 5056 C CA . MET B 1 325 ? 23.047 -39.5 -28.828 1 21.83 325 MET B CA 1
ATOM 5057 C C . MET B 1 325 ? 23.453 -39.125 -30.25 1 21.83 325 MET B C 1
ATOM 5059 O O . MET B 1 325 ? 22.906 -38.156 -30.812 1 21.83 325 MET B O 1
#

Radius of gyration: 27.75 Å; Cα contacts (8 Å, |Δi|>4): 1276; chains: 2; bounding box: 123×86×59 Å

InterPro domains:
  IPR000782 FAS1 domain [PF02469] (217-310)
  IPR000782 FAS1 domain [PS50213] (173-315)
  IPR000782 FAS1 domain [SM00554] (60-153)
  IPR000782 FAS1 domain [SM00554] (220-315)
  IPR036378 FAS1 domain superfamily [G3DSA:2.30.180.10] (181-312)
  IPR036378 FAS1 domain superfamily [SSF82153] (26-152)
  IPR036378 FAS1 domain superfamily [SSF82153] (192-310)
  IPR052806 Fasciclin-like AGP [PTHR33985] (4-311)